Protein 4IC4 (pdb70)

Organism: Saccharomyces cerevisiae (strain ATCC 204508 / S288c) (NCBI:txid559292)

Nearest PDB structures (foldseek):
  4inq-assembly1_A  TM=9.956E-01  e=5.682E-70  Saccharomyces cerevisiae S288C
  7cyz-assembly2_B  TM=9.067E-01  e=3.059E-31  Homo sapiens
  7dej-assembly2_B  TM=9.128E-01  e=1.709E-30  Homo sapiens
  5wvr-assembly1_A  TM=8.548E-01  e=9.564E-26  Kluyveromyces lactis NRRL Y-1140
  5h2d-assembly1_A  TM=8.523E-01  e=2.902E-25  Kluyveromyces lactis NRRL Y-1140

Sequence (372 aa):
KSVTRRNDIPEAAASPPSLLSFLRKNVGKDLSSIAMPVTSNEPISILQLISETFEYAPLLTKATQRPDPITFVSAFAISFLSIYRDKTRTLRKPFNPLLAETFELIREDMGFRLISEKVSHRPPVFAFFAEHLDWECSYTVTPSQKFWGKSIELNNEGILRLKFKTTGELFEWTQPTTILKNLIAGERYMEPVNEFEVHSSKGDKSHILFDKAGMFSGRSEGFKVSIIPPPSSNRKKETLAGKWTQSLANETTHETIWEVGDLVSNPKKKYGFTKFTANLNEITEIEKGNLPPTDSRLRPDIRAYEEGNVDKAEEWKLKLEQLQRERRNKGQDVEPKYFEKVSKNEWKYITGPKSYWERRKKHDWSDISQLW

Secondary structure (DSSP, 8-state):
---------PPPSSPPPPHHHHHHHSSSS-GGGS---GGGEEEEEHHHHHHGGGTTTHHHHHHTTSS-HHHHHHHHHHHGGGGGSSGGGGG-EEEPPPTT-EEEEEEGGGTEEEEEEEEETTTTEEEEEEEESSEEEEEEEEEEEEE-SSSEEEEEESEEEEEETTT--EEEEEPPPEEEE-SSSS--EEEE-SEEEEEETTS-EEEEEEPP-SSSS-S--EEEEEEEPPTTSS---EEEEEETTTEEEETTT--EEEE--PBPSSGGGTTT-BHHHHHHT---TTTTTT--TTBGGG-HHHHHHHTT-HHHHHHHHHHHHHHHHHHHHTT-PPPPSSEEEEETTEEEEPPSTTSHHHHHHTT--TTPPP--

GO terms:
  GO:0032541 cortical endoplasmic reticulum (C, IDA)
  GO:0005737 cytoplasm (C, IDA)
  GO:0005886 plasma membrane (C, IDA)
  GO:0008289 lipid binding (F, IDA)
  GO:0015918 sterol transport (P, IDA)
  GO:0120015 sterol transfer activity (F, IDA)
  GO:0000742 karyogamy involved in conjugation with cellular fusion (P, IGI)
  GO:0001403 invasive growth in response to glucose limitation (P, IGI)
  GO:0034727 piecemeal microautophagy of the nucleus (P, IGI)
  GO:0030011 maintenance of cell polarity (P, IGI)
  GO:0061709 reticulophagy (P, IGI)
  GO:0006887 exocytosis (P, IGI)
  GO:0006897 endocytosis (P, IGI)
  GO:0035621 ER to Golgi ceramide transport (P, IMP)
  GO:0005829 cytosol (C, HDA)
  GO:0015918 sterol transport (P, IMP)
  GO:0007124 pseudohyphal growth (P, IMP)
  GO:0005737 cytoplasm (C, EXP)
  GO:0005789 endoplasmic reticulum membrane (C, EXP)
  GO:0005515 protein binding (F, IPI)

Structure (mmCIF, N/CA/C/O backbone):
data_4IC4
#
_entry.id   4IC4
#
_cell.length_a   40.866
_cell.length_b   89.200
_cell.length_c   96.102
_cell.angle_alpha   90.00
_cell.angle_beta   90.00
_cell.angle_gamma   90.00
#
_symmetry.space_group_name_H-M   'P 21 21 21'
#
loop_
_entity.id
_entity.type
_entity.pdbx_description
1 polymer 'Oxysterol-binding protein homolog 3'
2 water water
#
loop_
_atom_site.group_PDB
_atom_site.id
_atom_site.type_symbol
_atom_site.label_atom_id
_atom_site.label_alt_id
_atom_site.label_comp_id
_atom_site.label_asym_id
_atom_site.label_entity_id
_atom_site.label_seq_id
_atom_site.pdbx_PDB_ins_code
_atom_site.Cartn_x
_atom_site.Cartn_y
_atom_site.Cartn_z
_atom_site.occupancy
_atom_site.B_iso_or_equiv
_atom_site.auth_seq_id
_atom_site.auth_comp_id
_atom_site.auth_asym_id
_atom_site.auth_atom_id
_atom_site.pdbx_PDB_model_num
ATOM 1 N N . LYS A 1 26 ? -11.193 6.282 -17.429 1.00 41.97 625 LYS A N 1
ATOM 2 C CA . LYS A 1 26 ? -12.009 5.921 -16.235 1.00 41.68 625 LYS A CA 1
ATOM 3 C C . LYS A 1 26 ? -11.237 6.214 -14.955 1.00 40.57 625 LYS A C 1
ATOM 4 O O . LYS A 1 26 ? -10.203 6.883 -14.983 1.00 41.48 625 LYS A O 1
ATOM 10 N N . SER A 1 27 ? -11.740 5.707 -13.833 1.00 38.82 626 SER A N 1
ATOM 11 C CA . SER A 1 27 ? -11.095 5.924 -12.544 1.00 36.09 626 SER A CA 1
ATOM 12 C C . SER A 1 27 ? -11.684 5.017 -11.471 1.00 33.42 626 SER A C 1
ATOM 13 O O . SER A 1 27 ? -12.678 4.327 -11.702 1.00 33.01 626 SER A O 1
ATOM 16 N N . VAL A 1 28 ? -11.063 5.021 -10.295 1.00 29.45 627 VAL A N 1
ATOM 17 C CA . VAL A 1 28 ? -11.537 4.204 -9.187 1.00 25.12 627 VAL A CA 1
ATOM 18 C C . VAL A 1 28 ? -11.320 4.894 -7.847 1.00 21.99 627 VAL A C 1
ATOM 19 O O . VAL A 1 28 ? -10.356 5.638 -7.660 1.00 20.65 627 VAL A O 1
ATOM 23 N N . THR A 1 29 ? -12.234 4.641 -6.921 1.00 18.91 628 THR A N 1
ATOM 24 C CA . THR A 1 29 ? -12.153 5.205 -5.583 1.00 17.60 628 THR A CA 1
ATOM 25 C C . THR A 1 29 ? -11.197 4.324 -4.790 1.00 16.19 628 THR A C 1
ATOM 26 O O . THR A 1 29 ? -11.372 3.107 -4.740 1.00 18.19 628 THR A O 1
ATOM 30 N N . ARG A 1 30 ? -10.183 4.933 -4.185 1.00 15.60 629 ARG A N 1
ATOM 31 C CA . ARG A 1 30 ? -9.220 4.175 -3.396 1.00 12.87 629 ARG A CA 1
ATOM 32 C C . ARG A 1 30 ? -9.390 4.500 -1.915 1.00 13.60 629 ARG A C 1
ATOM 33 O O . ARG A 1 30 ? -9.880 5.577 -1.552 1.00 14.48 629 ARG A O 1
ATOM 41 N N . ARG A 1 31 ? -8.993 3.568 -1.057 1.00 11.80 630 ARG A N 1
ATOM 42 C CA . ARG A 1 31 ? -9.156 3.761 0.379 1.00 12.16 630 ARG A CA 1
ATOM 43 C C . ARG A 1 31 ? -8.331 4.896 0.974 1.00 12.69 630 ARG A C 1
ATOM 44 O O . ARG A 1 31 ? -8.790 5.569 1.895 1.00 13.22 630 ARG A O 1
ATOM 52 N N . ASN A 1 32 ? -7.128 5.114 0.449 1.00 12.25 631 ASN A N 1
ATOM 53 C CA . ASN A 1 32 ? -6.257 6.187 0.931 1.00 13.18 631 ASN A CA 1
ATOM 54 C C . ASN A 1 32 ? -6.070 6.129 2.442 1.00 13.26 631 ASN A C 1
ATOM 55 O O . ASN A 1 32 ? -5.859 7.157 3.091 1.00 14.63 631 ASN A O 1
ATOM 60 N N . ASP A 1 33 ? -6.138 4.925 2.997 1.00 12.89 632 ASP A N 1
ATOM 61 C CA . ASP A 1 33 ? -6.013 4.756 4.436 1.00 12.06 632 ASP A CA 1
ATOM 62 C C . ASP A 1 33 ? -5.909 3.272 4.759 1.00 12.00 632 ASP A C 1
ATOM 63 O O . ASP A 1 33 ? -6.223 2.418 3.921 1.00 13.31 632 ASP A O 1
ATOM 68 N N . ILE A 1 34 ? -5.447 2.971 5.968 1.00 12.09 633 ILE A N 1
ATOM 69 C CA . ILE A 1 34 ? -5.320 1.595 6.435 1.00 13.96 633 ILE A CA 1
ATOM 70 C C . ILE A 1 34 ? -5.637 1.554 7.917 1.00 13.51 633 ILE A C 1
ATOM 71 O O . ILE A 1 34 ? -5.597 2.582 8.601 1.00 12.98 633 ILE A O 1
ATOM 76 N N . PRO A 1 35 ? -5.963 0.364 8.434 1.00 14.79 634 PRO A N 1
ATOM 77 C CA . PRO A 1 35 ? -6.269 0.249 9.862 1.00 14.44 634 PRO A CA 1
ATOM 78 C C . PRO A 1 35 ? -5.005 0.560 10.659 1.00 14.49 634 PRO A C 1
ATOM 79 O O . PRO A 1 35 ? -3.891 0.359 10.174 1.00 13.79 634 PRO A O 1
ATOM 83 N N . GLU A 1 36 ? -5.165 1.057 11.880 1.00 15.31 635 GLU A N 1
ATOM 84 C CA . GLU A 1 36 ? -4.007 1.364 12.701 1.00 15.60 635 GLU A CA 1
ATOM 85 C C . GLU A 1 36 ? -3.243 0.078 12.996 1.00 14.98 635 GLU A C 1
ATOM 86 O O . GLU A 1 36 ? -3.829 -1.007 13.008 1.00 17.31 635 GLU A O 1
ATOM 92 N N . ALA A 1 37 ? -1.936 0.200 13.215 1.00 15.10 636 ALA A N 1
ATOM 93 C CA . ALA A 1 37 ? -1.105 -0.960 13.523 1.00 16.28 636 ALA A CA 1
ATOM 94 C C . ALA A 1 37 ? -1.715 -1.649 14.741 1.00 18.18 636 ALA A C 1
ATOM 95 O O . ALA A 1 37 ? -2.129 -0.984 15.686 1.00 19.58 636 ALA A O 1
ATOM 97 N N . ALA A 1 38 ? -1.772 -2.976 14.713 1.00 20.71 637 ALA A N 1
ATOM 98 C CA . ALA A 1 38 ? -2.357 -3.732 15.816 1.00 21.28 637 ALA A CA 1
ATOM 99 C C . ALA A 1 38 ? -1.352 -4.209 16.864 1.00 21.84 637 ALA A C 1
ATOM 100 O O . ALA A 1 38 ? -1.744 -4.806 17.866 1.00 24.04 637 ALA A O 1
ATOM 102 N N . ALA A 1 39 ? -0.067 -3.951 16.641 1.00 20.72 638 ALA A N 1
ATOM 103 C CA . ALA A 1 39 ? 0.958 -4.372 17.595 1.00 19.79 638 ALA A CA 1
ATOM 104 C C . ALA A 1 39 ? 2.106 -3.374 17.699 1.00 19.37 638 ALA A C 1
ATOM 105 O O . ALA A 1 39 ? 2.351 -2.594 16.779 1.00 17.98 638 ALA A O 1
ATOM 107 N N . SER A 1 40 ? 2.809 -3.397 18.829 1.00 18.76 639 SER A N 1
ATOM 108 C CA . SER A 1 40 ? 3.940 -2.499 19.036 1.00 19.44 639 SER A CA 1
ATOM 109 C C . SER A 1 40 ? 5.136 -3.034 18.250 1.00 19.40 639 SER A C 1
ATOM 110 O O . SER A 1 40 ? 5.308 -4.244 18.112 1.00 19.18 639 SER A O 1
ATOM 113 N N . PRO A 1 41 ? 5.979 -2.133 17.729 1.00 19.87 640 PRO A N 1
ATOM 114 C CA . PRO A 1 41 ? 7.168 -2.481 16.942 1.00 20.73 640 PRO A CA 1
ATOM 115 C C . PRO A 1 41 ? 8.313 -3.131 17.712 1.00 20.18 640 PRO A C 1
ATOM 116 O O . PRO A 1 41 ? 8.861 -2.538 18.639 1.00 18.87 640 PRO A O 1
ATOM 120 N N . PRO A 1 42 ? 8.695 -4.360 17.334 1.00 19.75 641 PRO A N 1
ATOM 121 C CA . PRO A 1 42 ? 9.801 -5.000 18.049 1.00 20.31 641 PRO A CA 1
ATOM 122 C C . PRO A 1 42 ? 11.112 -4.308 17.672 1.00 20.62 641 PRO A C 1
ATOM 123 O O . PRO A 1 42 ? 11.147 -3.494 16.747 1.00 20.72 641 PRO A O 1
ATOM 127 N N . SER A 1 43 ? 12.179 -4.622 18.398 1.00 21.84 642 SER A N 1
ATOM 128 C CA . SER A 1 43 ? 13.490 -4.031 18.148 1.00 22.35 642 SER A CA 1
ATOM 129 C C . SER A 1 43 ? 14.324 -4.875 17.192 1.00 23.13 642 SER A C 1
ATOM 130 O O . SER A 1 43 ? 14.560 -6.058 17.437 1.00 23.91 642 SER A O 1
ATOM 133 N N . LEU A 1 44 ? 14.781 -4.255 16.108 1.00 22.96 643 LEU A N 1
ATOM 134 C CA . LEU A 1 44 ? 15.594 -4.957 15.121 1.00 24.22 643 LEU A CA 1
ATOM 135 C C . LEU A 1 44 ? 16.902 -5.443 15.737 1.00 24.64 643 LEU A C 1
ATOM 136 O O . LEU A 1 44 ? 17.303 -6.590 15.539 1.00 25.58 643 LEU A O 1
ATOM 141 N N . LEU A 1 45 ? 17.560 -4.567 16.489 1.00 25.41 644 LEU A N 1
ATOM 142 C CA . LEU A 1 45 ? 18.827 -4.902 17.130 1.00 25.68 644 LEU A CA 1
ATOM 143 C C . LEU A 1 45 ? 18.736 -6.178 17.964 1.00 26.05 644 LEU A C 1
ATOM 144 O O . LEU A 1 45 ? 19.694 -6.947 18.047 1.00 26.13 644 LEU A O 1
ATOM 149 N N . SER A 1 46 ? 17.583 -6.398 18.587 1.00 25.66 645 SER A N 1
ATOM 150 C CA . SER A 1 46 ? 17.383 -7.585 19.410 1.00 26.20 645 SER A CA 1
ATOM 151 C C . SER A 1 46 ? 17.622 -8.850 18.592 1.00 27.71 645 SER A C 1
ATOM 152 O O . SER A 1 46 ? 18.193 -9.824 19.085 1.00 26.71 645 SER A O 1
ATOM 155 N N . PHE A 1 47 ? 17.188 -8.826 17.336 1.00 29.09 646 PHE A N 1
ATOM 156 C CA . PHE A 1 47 ? 17.349 -9.974 16.453 1.00 32.30 646 PHE A CA 1
ATOM 157 C C . PHE A 1 47 ? 18.728 -10.048 15.815 1.00 34.25 646 PHE A C 1
ATOM 158 O O . PHE A 1 47 ? 19.187 -11.128 15.444 1.00 33.94 646 PHE A O 1
ATOM 166 N N . LEU A 1 48 ? 19.389 -8.902 15.692 1.00 36.51 647 LEU A N 1
ATOM 167 C CA . LEU A 1 48 ? 20.721 -8.858 15.105 1.00 39.98 647 LEU A CA 1
ATOM 168 C C . LEU A 1 48 ? 21.726 -9.503 16.054 1.00 41.94 647 LEU A C 1
ATOM 169 O O . LEU A 1 48 ? 22.639 -10.209 15.623 1.00 42.64 647 LEU A O 1
ATOM 174 N N . ARG A 1 49 ? 21.546 -9.259 17.348 1.00 44.02 648 ARG A N 1
ATOM 175 C CA . ARG A 1 49 ? 22.429 -9.803 18.373 1.00 46.23 648 ARG A CA 1
ATOM 176 C C . ARG A 1 49 ? 22.328 -11.321 18.483 1.00 47.40 648 ARG A C 1
ATOM 177 O O . ARG A 1 49 ? 23.270 -11.983 18.918 1.00 47.78 648 ARG A O 1
ATOM 185 N N . LYS A 1 50 ? 21.183 -11.869 18.089 1.00 48.74 649 LYS A N 1
ATOM 186 C CA . LYS A 1 50 ? 20.960 -13.308 18.165 1.00 50.05 649 LYS A CA 1
ATOM 187 C C . LYS A 1 50 ? 21.256 -14.030 16.856 1.00 51.17 649 LYS A C 1
ATOM 188 O O . LYS A 1 50 ? 21.328 -15.258 16.819 1.00 51.27 649 LYS A O 1
ATOM 194 N N . ASN A 1 51 ? 21.426 -13.264 15.785 1.00 52.37 650 ASN A N 1
ATOM 195 C CA . ASN A 1 51 ? 21.723 -13.837 14.481 1.00 53.71 650 ASN A CA 1
ATOM 196 C C . ASN A 1 51 ? 22.968 -13.173 13.909 1.00 54.45 650 ASN A C 1
ATOM 197 O O . ASN A 1 51 ? 22.989 -12.751 12.751 1.00 54.36 650 ASN A O 1
ATOM 202 N N . VAL A 1 52 ? 24.004 -13.081 14.737 1.00 55.32 651 VAL A N 1
ATOM 203 C CA . VAL A 1 52 ? 25.264 -12.468 14.336 1.00 56.34 651 VAL A CA 1
ATOM 204 C C . VAL A 1 52 ? 25.808 -13.171 13.095 1.00 56.78 651 VAL A C 1
ATOM 205 O O . VAL A 1 52 ? 26.476 -14.199 13.196 1.00 56.97 651 VAL A O 1
ATOM 209 N N . GLY A 1 53 ? 25.513 -12.611 11.926 1.00 57.26 652 GLY A N 1
ATOM 210 C CA . GLY A 1 53 ? 25.969 -13.198 10.679 1.00 57.65 652 GLY A CA 1
ATOM 211 C C . GLY A 1 53 ? 24.956 -12.988 9.570 1.00 58.19 652 GLY A C 1
ATOM 212 O O . GLY A 1 53 ? 24.996 -11.975 8.872 1.00 58.25 652 GLY A O 1
ATOM 213 N N . LYS A 1 54 ? 24.047 -13.945 9.403 1.00 58.62 653 LYS A N 1
ATOM 214 C CA . LYS A 1 54 ? 23.014 -13.838 8.377 1.00 59.03 653 LYS A CA 1
ATOM 215 C C . LYS A 1 54 ? 22.119 -12.660 8.734 1.00 59.12 653 LYS A C 1
ATOM 216 O O . LYS A 1 54 ? 21.635 -12.562 9.864 1.00 59.39 653 LYS A O 1
ATOM 222 N N . ASP A 1 55 ? 21.895 -11.771 7.771 1.00 59.21 654 ASP A N 1
ATOM 223 C CA . ASP A 1 55 ? 21.083 -10.585 8.014 1.00 59.00 654 ASP A CA 1
ATOM 224 C C . ASP A 1 55 ? 19.638 -10.573 7.529 1.00 58.46 654 ASP A C 1
ATOM 225 O O . ASP A 1 55 ? 19.302 -11.077 6.456 1.00 58.28 654 ASP A O 1
ATOM 230 N N . LEU A 1 56 ? 18.806 -9.969 8.371 1.00 57.66 655 LEU A N 1
ATOM 231 C CA . LEU A 1 56 ? 17.376 -9.782 8.171 1.00 56.55 655 LEU A CA 1
ATOM 232 C C . LEU A 1 56 ? 16.662 -10.667 7.152 1.00 55.50 655 LEU A C 1
ATOM 233 O O . LEU A 1 56 ? 15.903 -11.560 7.529 1.00 55.79 655 LEU A O 1
ATOM 238 N N . SER A 1 57 ? 16.897 -10.418 5.867 1.00 53.90 656 SER A N 1
ATOM 239 C CA . SER A 1 57 ? 16.236 -11.179 4.806 1.00 52.36 656 SER A CA 1
ATOM 240 C C . SER A 1 57 ? 16.139 -12.692 5.017 1.00 51.09 656 SER A C 1
ATOM 241 O O . SER A 1 57 ? 15.210 -13.326 4.515 1.00 50.59 656 SER A O 1
ATOM 244 N N . SER A 1 58 ? 17.081 -13.273 5.752 1.00 49.06 657 SER A N 1
ATOM 245 C CA . SER A 1 58 ? 17.048 -14.711 5.993 1.00 47.61 657 SER A CA 1
ATOM 246 C C . SER A 1 58 ? 16.708 -15.069 7.437 1.00 46.57 657 SER A C 1
ATOM 247 O O . SER A 1 58 ? 16.558 -16.244 7.774 1.00 46.76 657 SER A O 1
ATOM 250 N N . ILE A 1 59 ? 16.571 -14.053 8.283 1.00 44.69 658 ILE A N 1
ATOM 251 C CA . ILE A 1 59 ? 16.258 -14.270 9.690 1.00 43.10 658 ILE A CA 1
ATOM 252 C C . ILE A 1 59 ? 14.762 -14.434 9.955 1.00 41.39 658 ILE A C 1
ATOM 253 O O . ILE A 1 59 ? 13.942 -13.667 9.448 1.00 41.15 658 ILE A O 1
ATOM 258 N N . ALA A 1 60 ? 14.416 -15.438 10.756 1.00 38.91 659 ALA A N 1
ATOM 259 C CA . ALA A 1 60 ? 13.023 -15.692 11.103 1.00 37.01 659 ALA A CA 1
ATOM 260 C C . ALA A 1 60 ? 12.559 -14.563 12.014 1.00 34.72 659 ALA A C 1
ATOM 261 O O . ALA A 1 60 ? 12.924 -14.507 13.188 1.00 35.53 659 ALA A O 1
ATOM 263 N N . MET A 1 61 ? 11.758 -13.660 11.461 1.00 31.62 660 MET A N 1
ATOM 264 C CA . MET A 1 61 ? 11.258 -12.521 12.215 1.00 28.41 660 MET A CA 1
ATOM 265 C C . MET A 1 61 ? 9.774 -12.662 12.509 1.00 25.13 660 MET A C 1
ATOM 266 O O . MET A 1 61 ? 9.018 -13.196 11.700 1.00 22.71 660 MET A O 1
ATOM 271 N N . PRO A 1 62 ? 9.334 -12.184 13.681 1.00 22.04 661 PRO A N 1
ATOM 272 C CA . PRO A 1 62 ? 7.912 -12.287 14.006 1.00 20.85 661 PRO A CA 1
ATOM 273 C C . PRO A 1 62 ? 7.164 -11.369 13.048 1.00 19.23 661 PRO A C 1
ATOM 274 O O . PRO A 1 62 ? 7.729 -10.390 12.553 1.00 19.15 661 PRO A O 1
ATOM 278 N N . VAL A 1 63 ? 5.903 -11.680 12.781 1.00 18.47 662 VAL A N 1
ATOM 279 C CA . VAL A 1 63 ? 5.112 -10.870 11.863 1.00 17.70 662 VAL A CA 1
ATOM 280 C C . VAL A 1 63 ? 4.970 -9.425 12.353 1.00 17.68 662 VAL A C 1
ATOM 281 O O . VAL A 1 63 ? 4.697 -8.517 11.569 1.00 16.92 662 VAL A O 1
ATOM 285 N N . THR A 1 64 ? 5.173 -9.210 13.650 1.00 14.78 663 THR A N 1
ATOM 286 C CA . THR A 1 64 ? 5.061 -7.872 14.219 1.00 15.91 663 THR A CA 1
ATOM 287 C C . THR A 1 64 ? 6.209 -6.958 13.791 1.00 14.63 663 THR A C 1
ATOM 288 O O . THR A 1 64 ? 6.144 -5.740 13.979 1.00 15.73 663 THR A O 1
ATOM 292 N N . SER A 1 65 ? 7.257 -7.546 13.217 1.00 14.23 664 SER A N 1
ATOM 293 C CA . SER A 1 65 ? 8.403 -6.777 12.737 1.00 13.81 664 SER A CA 1
ATOM 294 C C . SER A 1 65 ? 8.118 -6.246 11.335 1.00 13.41 664 SER A C 1
ATOM 295 O O . SER A 1 65 ? 8.913 -5.493 10.775 1.00 12.51 664 SER A O 1
ATOM 298 N N . ASN A 1 66 ? 6.983 -6.647 10.773 1.00 12.92 665 ASN A N 1
ATOM 299 C CA . ASN A 1 66 ? 6.609 -6.232 9.424 1.00 12.14 665 ASN A CA 1
ATOM 300 C C . ASN A 1 66 ? 5.574 -5.115 9.365 1.00 12.31 665 ASN A C 1
ATOM 301 O O . ASN A 1 66 ? 4.932 -4.774 10.363 1.00 11.58 665 ASN A O 1
ATOM 306 N N . GLU A 1 67 ? 5.445 -4.544 8.169 1.00 9.79 666 GLU A N 1
ATOM 307 C CA . GLU A 1 67 ? 4.426 -3.551 7.860 1.00 10.46 666 GLU A CA 1
ATOM 308 C C . GLU A 1 67 ? 3.574 -4.364 6.875 1.00 9.68 666 GLU A C 1
ATOM 309 O O . GLU A 1 67 ? 4.079 -5.305 6.253 1.00 9.94 666 GLU A O 1
ATOM 315 N N . PRO A 1 68 ? 2.287 -4.024 6.721 1.00 9.88 667 PRO A N 1
ATOM 316 C CA . PRO A 1 68 ? 1.402 -4.770 5.820 1.00 8.98 667 PRO A CA 1
ATOM 317 C C . PRO A 1 68 ? 1.524 -4.683 4.300 1.00 7.97 667 PRO A C 1
ATOM 318 O O . PRO A 1 68 ? 0.530 -4.472 3.610 1.00 8.68 667 PRO A O 1
ATOM 322 N N . ILE A 1 69 ? 2.737 -4.852 3.786 1.00 8.81 668 ILE A N 1
ATOM 323 C CA . ILE A 1 69 ? 2.970 -4.882 2.337 1.00 7.62 668 ILE A CA 1
ATOM 324 C C . ILE A 1 69 ? 4.173 -5.785 2.081 1.00 7.47 668 ILE A C 1
ATOM 325 O O . ILE A 1 69 ? 4.946 -6.074 2.999 1.00 9.74 668 ILE A O 1
ATOM 330 N N . SER A 1 70 ? 4.318 -6.255 0.844 1.00 7.16 669 SER A N 1
ATOM 331 C CA . SER A 1 70 ? 5.449 -7.110 0.484 1.00 7.41 669 SER A CA 1
ATOM 332 C C . SER A 1 70 ? 6.559 -6.242 -0.100 1.00 6.60 669 SER A C 1
ATOM 333 O O . SER A 1 70 ? 6.342 -5.066 -0.399 1.00 7.93 669 SER A O 1
ATOM 336 N N . ILE A 1 71 ? 7.746 -6.815 -0.276 1.00 7.23 670 ILE A N 1
ATOM 337 C CA . ILE A 1 71 ? 8.847 -6.034 -0.836 1.00 7.40 670 ILE A CA 1
ATOM 338 C C . ILE A 1 71 ? 8.519 -5.590 -2.262 1.00 7.54 670 ILE A C 1
ATOM 339 O O . ILE A 1 71 ? 8.946 -4.522 -2.697 1.00 7.07 670 ILE A O 1
ATOM 344 N N . LEU A 1 72 ? 7.760 -6.402 -2.994 1.00 5.66 671 LEU A N 1
ATOM 345 C CA . LEU A 1 72 ? 7.385 -6.021 -4.353 1.00 6.10 671 LEU A CA 1
ATOM 346 C C . LEU A 1 72 ? 6.563 -4.737 -4.295 1.00 6.88 671 LEU A C 1
ATOM 347 O O . LEU A 1 72 ? 6.721 -3.847 -5.133 1.00 7.67 671 LEU A O 1
ATOM 352 N N . GLN A 1 73 ? 5.684 -4.643 -3.301 1.00 6.86 672 GLN A N 1
ATOM 353 C CA . GLN A 1 73 ? 4.860 -3.454 -3.139 1.00 6.42 672 GLN A CA 1
ATOM 354 C C . GLN A 1 73 ? 5.721 -2.258 -2.706 1.00 6.88 672 GLN A C 1
ATOM 355 O O . GLN A 1 73 ? 5.534 -1.141 -3.194 1.00 7.53 672 GLN A O 1
ATOM 361 N N . LEU A 1 74 ? 6.679 -2.493 -1.811 1.00 6.84 673 LEU A N 1
ATOM 362 C CA . LEU A 1 74 ? 7.566 -1.423 -1.359 1.00 7.26 673 LEU A CA 1
ATOM 363 C C . LEU A 1 74 ? 8.332 -0.812 -2.530 1.00 7.34 673 LEU A C 1
ATOM 364 O O . LEU A 1 74 ? 8.366 0.407 -2.696 1.00 8.74 673 LEU A O 1
ATOM 369 N N . ILE A 1 75 ? 8.953 -1.657 -3.343 1.00 6.81 674 ILE A N 1
ATOM 370 C CA . ILE A 1 75 ? 9.719 -1.142 -4.468 1.00 8.19 674 ILE A CA 1
ATOM 371 C C . ILE A 1 75 ? 8.822 -0.441 -5.495 1.00 7.43 674 ILE A C 1
ATOM 372 O O . ILE A 1 75 ? 9.271 0.463 -6.204 1.00 9.04 674 ILE A O 1
ATOM 377 N N . SER A 1 76 ? 7.552 -0.832 -5.559 1.00 7.53 675 SER A N 1
ATOM 378 C CA . SER A 1 76 ? 6.617 -0.185 -6.478 1.00 7.85 675 SER A CA 1
ATOM 379 C C . SER A 1 76 ? 6.395 1.274 -6.095 1.00 7.95 675 SER A C 1
ATOM 380 O O . SER A 1 76 ? 5.925 2.067 -6.910 1.00 8.99 675 SER A O 1
ATOM 383 N N . GLU A 1 77 ? 6.722 1.628 -4.852 1.00 8.06 676 GLU A N 1
ATOM 384 C CA . GLU A 1 77 ? 6.564 3.008 -4.404 1.00 8.45 676 GLU A CA 1
ATOM 385 C C . GLU A 1 77 ? 7.569 3.902 -5.119 1.00 8.74 676 GLU A C 1
ATOM 386 O O . GLU A 1 77 ? 7.481 5.132 -5.057 1.00 9.73 676 GLU A O 1
ATOM 392 N N . THR A 1 78 ? 8.523 3.275 -5.800 1.00 8.22 677 THR A N 1
ATOM 393 C CA . THR A 1 78 ? 9.507 4.008 -6.585 1.00 9.60 677 THR A CA 1
ATOM 394 C C . THR A 1 78 ? 8.739 4.826 -7.629 1.00 10.33 677 THR A C 1
ATOM 395 O O . THR A 1 78 ? 9.228 5.846 -8.117 1.00 9.64 677 THR A O 1
ATOM 399 N N . PHE A 1 79 ? 7.525 4.382 -7.947 1.00 9.74 678 PHE A N 1
ATOM 400 C CA . PHE A 1 79 ? 6.695 5.041 -8.953 1.00 9.66 678 PHE A CA 1
ATOM 401 C C . PHE A 1 79 ? 5.575 5.944 -8.433 1.00 10.33 678 PHE A C 1
ATOM 402 O O . PHE A 1 79 ? 4.702 6.360 -9.194 1.00 10.13 678 PHE A O 1
ATOM 410 N N . GLU A 1 80 ? 5.611 6.265 -7.143 1.00 8.82 679 GLU A N 1
ATOM 411 C CA . GLU A 1 80 ? 4.597 7.139 -6.563 1.00 9.56 679 GLU A CA 1
ATOM 412 C C . GLU A 1 80 ? 4.500 8.458 -7.332 1.00 9.42 679 GLU A C 1
ATOM 413 O O . GLU A 1 80 ? 3.408 8.993 -7.517 1.00 11.51 679 GLU A O 1
ATOM 419 N N . TYR A 1 81 ? 5.646 8.977 -7.772 1.00 9.09 680 TYR A N 1
ATOM 420 C CA . TYR A 1 81 ? 5.676 10.248 -8.493 1.00 8.12 680 TYR A CA 1
ATOM 421 C C . TYR A 1 81 ? 6.003 10.072 -9.974 1.00 9.44 680 TYR A C 1
ATOM 422 O O . TYR A 1 81 ? 6.748 10.861 -10.573 1.00 9.47 680 TYR A O 1
ATOM 431 N N . ALA A 1 82 ? 5.422 9.029 -10.556 1.00 9.69 681 ALA A N 1
ATOM 432 C CA . ALA A 1 82 ? 5.595 8.714 -11.967 1.00 9.45 681 ALA A CA 1
ATOM 433 C C . ALA A 1 82 ? 5.295 9.893 -12.900 1.00 9.89 681 ALA A C 1
ATOM 434 O O . ALA A 1 82 ? 5.879 9.984 -13.982 1.00 9.47 681 ALA A O 1
ATOM 436 N N . PRO A 1 83 ? 4.365 10.794 -12.516 1.00 9.69 682 PRO A N 1
ATOM 437 C CA . PRO A 1 83 ? 4.086 11.925 -13.411 1.00 10.46 682 PRO A CA 1
ATOM 438 C C . PRO A 1 83 ? 5.333 12.752 -13.736 1.00 11.29 682 PRO A C 1
ATOM 439 O O . PRO A 1 83 ? 5.360 13.481 -14.727 1.00 11.22 682 PRO A O 1
ATOM 443 N N . LEU A 1 84 ? 6.362 12.647 -12.899 1.00 9.84 683 LEU A N 1
ATOM 444 C CA . LEU A 1 84 ? 7.608 13.368 -13.154 1.00 9.95 683 LEU A CA 1
ATOM 445 C C . LEU A 1 84 ? 8.242 12.847 -14.441 1.00 11.10 683 LEU A C 1
ATOM 446 O O . LEU A 1 84 ? 8.858 13.604 -15.196 1.00 10.81 683 LEU A O 1
ATOM 451 N N . LEU A 1 85 ? 8.102 11.548 -14.683 1.00 10.00 684 LEU A N 1
ATOM 452 C CA . LEU A 1 85 ? 8.657 10.949 -15.892 1.00 10.06 684 LEU A CA 1
ATOM 453 C C . LEU A 1 85 ? 7.883 11.438 -17.106 1.00 11.63 684 LEU A C 1
ATOM 454 O O . LEU A 1 85 ? 8.466 11.752 -18.148 1.00 11.62 684 LEU A O 1
ATOM 459 N N . THR A 1 86 ? 6.564 11.508 -16.966 1.00 11.14 685 THR A N 1
ATOM 460 C CA . THR A 1 86 ? 5.721 11.976 -18.052 1.00 11.79 685 THR A CA 1
ATOM 461 C C . THR A 1 86 ? 6.081 13.429 -18.366 1.00 12.32 685 THR A C 1
ATOM 462 O O . THR A 1 86 ? 6.214 13.803 -19.531 1.00 12.80 685 THR A O 1
ATOM 466 N N . LYS A 1 87 ? 6.266 14.238 -17.326 1.00 12.53 686 LYS A N 1
ATOM 467 C CA . LYS A 1 87 ? 6.624 15.641 -17.525 1.00 13.43 686 LYS A CA 1
ATOM 468 C C . LYS A 1 87 ? 7.997 15.741 -18.181 1.00 14.36 686 LYS A C 1
ATOM 469 O O . LYS A 1 87 ? 8.244 16.630 -19.001 1.00 15.55 686 LYS A O 1
ATOM 475 N N . ALA A 1 88 ? 8.886 14.821 -17.822 1.00 13.44 687 ALA A N 1
ATOM 476 C CA . ALA A 1 88 ? 10.231 14.810 -18.379 1.00 13.25 687 ALA A CA 1
ATOM 477 C C . ALA A 1 88 ? 10.202 14.672 -19.899 1.00 13.92 687 ALA A C 1
ATOM 478 O O . ALA A 1 88 ? 10.970 15.335 -20.597 1.00 15.72 687 ALA A O 1
ATOM 480 N N . THR A 1 89 ? 9.315 13.823 -20.412 1.00 14.17 688 THR A N 1
ATOM 481 C CA . THR A 1 89 ? 9.212 13.611 -21.856 1.00 15.08 688 THR A CA 1
ATOM 482 C C . THR A 1 89 ? 8.641 14.824 -22.580 1.00 16.19 688 THR A C 1
ATOM 483 O O . THR A 1 89 ? 8.602 14.850 -23.810 1.00 17.19 688 THR A O 1
ATOM 487 N N . GLN A 1 90 ? 8.208 15.827 -21.824 1.00 17.25 689 GLN A N 1
ATOM 488 C CA . GLN A 1 90 ? 7.617 17.021 -22.420 1.00 20.12 689 GLN A CA 1
ATOM 489 C C . GLN A 1 90 ? 8.450 18.281 -22.189 1.00 21.24 689 GLN A C 1
ATOM 490 O O . GLN A 1 90 ? 8.058 19.374 -22.600 1.00 23.79 689 GLN A O 1
ATOM 496 N N . ARG A 1 91 ? 9.603 18.126 -21.546 1.00 21.35 690 ARG A N 1
ATOM 497 C CA . ARG A 1 91 ? 10.479 19.258 -21.253 1.00 22.80 690 ARG A CA 1
ATOM 498 C C . ARG A 1 91 ? 11.794 19.192 -22.026 1.00 22.60 690 ARG A C 1
ATOM 499 O O . ARG A 1 91 ? 12.238 18.116 -22.421 1.00 21.76 690 ARG A O 1
ATOM 507 N N . PRO A 1 92 ? 12.436 20.351 -22.250 1.00 23.69 691 PRO A N 1
ATOM 508 C CA . PRO A 1 92 ? 13.706 20.404 -22.981 1.00 24.08 691 PRO A CA 1
ATOM 509 C C . PRO A 1 92 ? 14.903 19.913 -22.164 1.00 24.34 691 PRO A C 1
ATOM 510 O O . PRO A 1 92 ? 15.934 19.540 -22.723 1.00 25.46 691 PRO A O 1
ATOM 514 N N . ASP A 1 93 ? 14.753 19.917 -20.841 1.00 24.01 692 ASP A N 1
ATOM 515 C CA . ASP A 1 93 ? 15.806 19.477 -19.927 1.00 22.61 692 ASP A CA 1
ATOM 516 C C . ASP A 1 93 ? 15.274 18.294 -19.117 1.00 20.48 692 ASP A C 1
ATOM 517 O O . ASP A 1 93 ? 15.129 18.374 -17.898 1.00 20.06 692 ASP A O 1
ATOM 522 N N . PRO A 1 94 ? 15.001 17.167 -19.791 1.00 18.34 693 PRO A N 1
ATOM 523 C CA . PRO A 1 94 ? 14.472 15.966 -19.138 1.00 16.99 693 PRO A CA 1
ATOM 524 C C . PRO A 1 94 ? 15.214 15.399 -17.933 1.00 15.91 693 PRO A C 1
ATOM 525 O O . PRO A 1 94 ? 14.581 14.936 -16.985 1.00 13.64 693 PRO A O 1
ATOM 529 N N . ILE A 1 95 ? 16.541 15.427 -17.947 1.00 16.14 694 ILE A N 1
ATOM 530 C CA . ILE A 1 95 ? 17.273 14.860 -16.822 1.00 15.33 694 ILE A CA 1
ATOM 531 C C . ILE A 1 95 ? 16.976 15.567 -15.503 1.00 14.89 694 ILE A C 1
ATOM 532 O O . ILE A 1 95 ? 17.179 14.994 -14.435 1.00 13.59 694 ILE A O 1
ATOM 537 N N . THR A 1 96 ? 16.485 16.802 -15.563 1.00 14.08 695 THR A N 1
ATOM 538 C CA . THR A 1 96 ? 16.161 17.517 -14.334 1.00 14.88 695 THR A CA 1
ATOM 539 C C . THR A 1 96 ? 14.999 16.803 -13.648 1.00 13.42 695 THR A C 1
ATOM 540 O O . THR A 1 96 ? 15.010 16.597 -12.436 1.00 13.62 695 THR A O 1
ATOM 544 N N . PHE A 1 97 ? 14.002 16.413 -14.436 1.00 13.32 696 PHE A N 1
ATOM 545 C CA . PHE A 1 97 ? 12.836 15.738 -13.886 1.00 12.43 696 PHE A CA 1
ATOM 546 C C . PHE A 1 97 ? 13.108 14.267 -13.596 1.00 11.26 696 PHE A C 1
ATOM 547 O O . PHE A 1 97 ? 12.541 13.695 -12.660 1.00 10.82 696 PHE A O 1
ATOM 555 N N . VAL A 1 98 ? 13.976 13.650 -14.391 1.00 11.83 697 VAL A N 1
ATOM 556 C CA . VAL A 1 98 ? 14.322 12.255 -14.143 1.00 11.35 697 VAL A CA 1
ATOM 557 C C . VAL A 1 98 ? 15.080 12.213 -12.815 1.00 12.91 697 VAL A C 1
ATOM 558 O O . VAL A 1 98 ? 14.908 11.291 -12.019 1.00 11.71 697 VAL A O 1
ATOM 562 N N . SER A 1 99 ? 15.906 13.226 -12.566 1.00 12.34 698 SER A N 1
ATOM 563 C 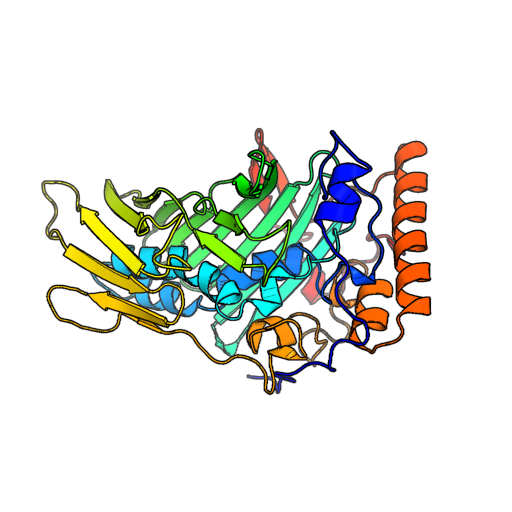CA . SER A 1 99 ? 16.658 13.289 -11.318 1.00 12.60 698 SER A CA 1
ATOM 564 C C . SER A 1 99 ? 15.695 13.432 -10.139 1.00 11.13 698 SER A C 1
ATOM 565 O O . SER A 1 99 ? 15.861 12.785 -9.105 1.00 11.80 698 SER A O 1
ATOM 568 N N . ALA A 1 100 ? 14.688 14.285 -10.295 1.00 10.94 699 ALA A N 1
ATOM 569 C CA . ALA A 1 100 ? 13.699 14.480 -9.239 1.00 10.11 699 ALA A CA 1
ATOM 570 C C . ALA A 1 100 ? 13.015 13.142 -8.970 1.00 9.52 699 ALA A C 1
ATOM 571 O O . ALA A 1 100 ? 12.797 12.757 -7.818 1.00 9.99 699 ALA A O 1
ATOM 573 N N . PHE A 1 101 ? 12.673 12.436 -10.041 1.00 9.72 700 PHE A N 1
ATOM 574 C CA . PHE A 1 101 ? 12.023 11.138 -9.906 1.00 9.73 700 PHE A CA 1
ATOM 575 C C . PHE A 1 101 ? 12.920 10.159 -9.155 1.00 8.88 700 PHE A C 1
ATOM 576 O O . PHE A 1 101 ? 12.466 9.458 -8.255 1.00 10.42 700 PHE A O 1
ATOM 584 N N . ALA A 1 102 ? 14.199 10.126 -9.521 1.00 9.90 701 ALA A N 1
ATOM 585 C CA . ALA A 1 102 ? 15.156 9.218 -8.897 1.00 9.17 701 ALA A CA 1
ATOM 586 C C . ALA A 1 102 ? 15.303 9.412 -7.392 1.00 9.47 701 ALA A C 1
ATOM 587 O O . ALA A 1 102 ? 15.516 8.452 -6.652 1.00 9.88 701 ALA A O 1
ATOM 589 N N . ILE A 1 103 ? 15.192 10.657 -6.944 1.00 9.97 702 ILE A N 1
ATOM 590 C CA . ILE A 1 103 ? 15.321 10.9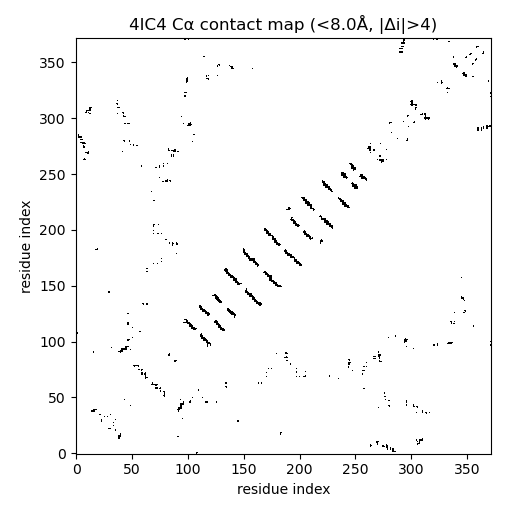83 -5.530 1.00 11.03 702 ILE A CA 1
ATOM 591 C C . ILE A 1 103 ? 14.002 10.861 -4.764 1.00 9.85 702 ILE A C 1
ATOM 592 O O . ILE A 1 103 ? 13.995 10.548 -3.571 1.00 11.25 702 ILE A O 1
ATOM 597 N N . SER A 1 104 ? 12.890 11.087 -5.458 1.00 10.80 703 SER A N 1
ATOM 598 C CA . SER A 1 104 ? 11.576 11.086 -4.823 1.00 10.50 703 SER A CA 1
ATOM 599 C C . SER A 1 104 ? 11.195 9.905 -3.947 1.00 9.62 703 SER A C 1
ATOM 600 O O . SER A 1 104 ? 10.513 10.091 -2.938 1.00 10.55 703 SER A O 1
ATOM 603 N N . PHE A 1 105 ? 11.625 8.702 -4.306 1.00 10.51 704 PHE A N 1
ATOM 604 C CA . PHE A 1 105 ? 11.251 7.534 -3.520 1.00 10.33 704 PHE A CA 1
ATOM 605 C C . PHE A 1 105 ? 11.698 7.624 -2.060 1.00 10.25 704 PHE A C 1
ATOM 606 O O . PHE A 1 105 ? 11.080 7.018 -1.183 1.00 10.08 704 PHE A O 1
ATOM 614 N N . LEU A 1 106 ? 12.766 8.372 -1.796 1.00 9.59 705 LEU A N 1
ATOM 615 C CA . LEU A 1 106 ? 13.268 8.508 -0.430 1.00 9.75 705 LEU A CA 1
ATOM 616 C C . LEU A 1 106 ? 12.237 9.119 0.510 1.00 10.28 705 LEU A C 1
ATOM 617 O O . LEU A 1 106 ? 12.244 8.847 1.710 1.00 9.63 705 LEU A O 1
ATOM 622 N N . SER A 1 107 ? 11.345 9.932 -0.046 1.00 8.24 706 SER A N 1
ATOM 623 C CA . SER A 1 107 ? 10.327 10.621 0.738 1.00 8.29 706 SER A CA 1
ATOM 624 C C . SER A 1 107 ? 9.389 9.739 1.555 1.00 8.13 706 SER A C 1
ATOM 625 O O . SER A 1 107 ? 8.736 10.229 2.477 1.00 9.63 706 SER A O 1
ATOM 628 N N . ILE A 1 108 ? 9.300 8.452 1.230 1.00 8.52 707 ILE A N 1
ATOM 629 C CA . ILE A 1 108 ? 8.402 7.591 1.998 1.00 8.60 707 ILE A CA 1
ATOM 630 C C . ILE A 1 108 ? 8.904 7.396 3.425 1.00 9.83 707 ILE A C 1
ATOM 631 O O . ILE A 1 108 ? 8.171 6.913 4.284 1.00 11.14 707 ILE A O 1
ATOM 636 N N . TYR A 1 109 ? 10.148 7.791 3.676 1.00 9.02 708 TYR A N 1
ATOM 637 C CA . TYR A 1 109 ? 10.731 7.649 5.003 1.00 10.53 708 TYR A CA 1
ATOM 638 C C . TYR A 1 109 ? 10.743 8.965 5.772 1.00 10.63 708 TYR A C 1
ATOM 639 O O . TYR A 1 109 ? 11.400 9.069 6.808 1.00 11.98 708 TYR A O 1
ATOM 648 N N . ARG A 1 110 ? 10.013 9.964 5.283 1.00 10.54 709 ARG A N 1
ATOM 649 C CA . ARG A 1 110 ? 9.995 11.250 5.972 1.00 10.84 709 ARG A CA 1
ATOM 650 C C . ARG A 1 110 ? 9.421 11.124 7.376 1.00 11.77 709 ARG A C 1
ATOM 651 O O . ARG A 1 110 ? 9.904 11.778 8.304 1.00 12.44 709 ARG A O 1
ATOM 659 N N . ASP A 1 111 ? 8.390 10.300 7.539 1.00 11.84 710 ASP A N 1
ATOM 660 C CA . ASP A 1 111 ? 7.839 10.073 8.869 1.00 12.31 710 ASP A CA 1
ATOM 661 C C . ASP A 1 111 ? 8.659 8.898 9.388 1.00 13.27 710 ASP A C 1
ATOM 662 O O . ASP A 1 111 ? 8.555 7.778 8.876 1.00 12.37 710 ASP A O 1
ATOM 667 N N . LYS A 1 112 ? 9.487 9.162 10.392 1.00 15.00 711 LYS A N 1
ATOM 668 C CA . LYS A 1 112 ? 10.355 8.146 10.972 1.00 15.06 711 LYS A CA 1
ATOM 669 C C . LYS A 1 112 ? 9.653 6.849 11.355 1.00 14.12 711 LYS A C 1
ATOM 670 O O . LYS A 1 112 ? 10.296 5.805 11.471 1.00 15.34 711 LYS A O 1
ATOM 676 N N . THR A 1 113 ? 8.342 6.907 11.549 1.00 13.20 712 THR A N 1
ATOM 677 C CA . THR A 1 113 ? 7.591 5.713 11.917 1.00 12.72 712 THR A CA 1
ATOM 678 C C . THR A 1 113 ? 7.789 4.609 10.872 1.00 12.72 712 THR A C 1
ATOM 679 O O . THR A 1 113 ? 7.850 3.426 11.209 1.00 12.35 712 THR A O 1
ATOM 683 N N . ARG A 1 114 ? 7.909 5.004 9.607 1.00 13.10 713 ARG A N 1
ATOM 684 C CA . ARG A 1 114 ? 8.079 4.046 8.515 1.00 11.61 713 ARG A CA 1
ATOM 685 C C . ARG A 1 114 ? 9.344 3.198 8.647 1.00 12.71 713 ARG A C 1
ATOM 686 O O . ARG A 1 114 ? 9.408 2.083 8.125 1.00 13.46 713 ARG A O 1
ATOM 694 N N . THR A 1 115 ? 10.349 3.708 9.353 1.00 13.16 714 THR A N 1
ATOM 695 C CA . THR A 1 115 ? 11.598 2.968 9.508 1.00 14.18 714 THR A CA 1
ATOM 696 C C . THR A 1 115 ? 11.583 1.913 10.621 1.00 14.69 714 THR A C 1
ATOM 697 O O . THR A 1 115 ? 12.559 1.183 10.791 1.00 18.23 714 THR A O 1
ATOM 701 N N . LEU A 1 116 ? 10.477 1.822 11.355 1.00 14.26 715 LEU A N 1
ATOM 702 C CA . LEU A 1 116 ? 10.355 0.872 12.464 1.00 14.95 715 LEU A CA 1
ATOM 703 C C . LEU A 1 116 ? 10.125 -0.581 12.045 1.00 15.81 715 LEU A C 1
ATOM 704 O O . LEU A 1 116 ? 10.566 -1.502 12.736 1.00 18.65 715 LEU A O 1
ATOM 709 N N . ARG A 1 117 ? 9.433 -0.788 10.928 1.00 15.04 716 ARG A N 1
ATOM 710 C CA . ARG A 1 117 ? 9.150 -2.139 10.439 1.00 15.00 716 ARG A CA 1
ATOM 711 C C . ARG A 1 117 ? 9.615 -2.331 8.998 1.00 14.40 716 ARG A C 1
ATOM 712 O O . ARG A 1 117 ? 9.985 -1.370 8.323 1.00 14.35 716 ARG A O 1
ATOM 720 N N . LYS A 1 118 ? 9.587 -3.579 8.531 1.00 13.15 717 LYS A N 1
ATOM 721 C CA . LYS A 1 118 ? 10.007 -3.916 7.172 1.00 13.55 717 LYS A CA 1
ATOM 722 C C . LYS A 1 118 ? 8.900 -4.674 6.438 1.00 11.91 717 LYS A C 1
ATOM 723 O O . LYS A 1 118 ? 8.033 -5.278 7.061 1.00 10.88 717 LYS A O 1
ATOM 729 N N . PRO A 1 119 ? 8.911 -4.640 5.098 1.00 10.97 718 PRO A N 1
ATOM 730 C CA . PRO A 1 119 ? 7.875 -5.356 4.347 1.00 10.24 718 PRO A CA 1
ATOM 731 C C . PRO A 1 119 ? 8.053 -6.867 4.448 1.00 10.46 718 PRO A C 1
ATOM 732 O O . PRO A 1 119 ? 9.120 -7.353 4.820 1.00 9.95 718 PRO A O 1
ATOM 736 N N . PHE A 1 120 ? 6.994 -7.604 4.130 1.00 8.07 719 PHE A N 1
ATOM 737 C CA . PHE A 1 120 ? 7.056 -9.062 4.127 1.00 8.14 719 PHE A CA 1
ATOM 738 C C . PHE A 1 120 ? 7.950 -9.496 2.971 1.00 8.14 719 PHE A C 1
ATOM 739 O O . PHE A 1 120 ? 7.933 -8.879 1.898 1.00 8.71 719 PHE A O 1
ATOM 747 N N . ASN A 1 121 ? 8.727 -10.554 3.179 1.00 9.66 720 ASN A N 1
ATOM 748 C CA . ASN A 1 121 ? 9.568 -11.082 2.112 1.00 8.92 720 ASN A CA 1
ATOM 749 C C . ASN A 1 121 ? 8.641 -11.814 1.145 1.00 8.87 720 ASN A C 1
ATOM 750 O O . ASN A 1 121 ? 7.889 -12.700 1.544 1.00 9.91 720 ASN A O 1
ATOM 755 N N . PRO A 1 122 ? 8.668 -11.444 -0.140 1.00 8.32 721 PRO A N 1
ATOM 756 C CA . PRO A 1 122 ? 7.78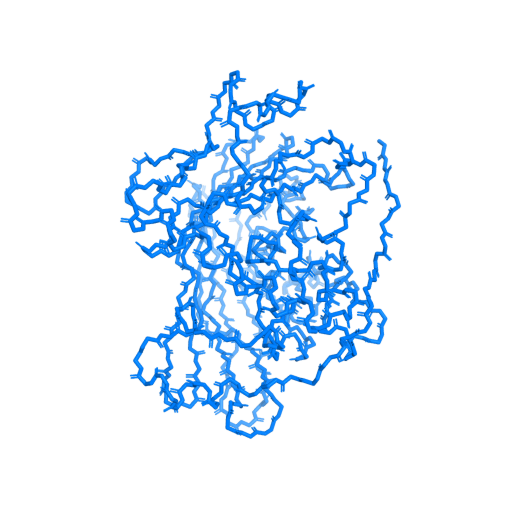8 -12.141 -1.079 1.00 8.20 721 PRO A CA 1
ATOM 757 C C . PRO A 1 122 ? 8.234 -13.590 -1.244 1.00 8.57 721 PRO A C 1
ATOM 758 O O . PRO A 1 122 ? 9.372 -13.943 -0.938 1.00 9.31 721 PRO A O 1
ATOM 762 N N . LEU A 1 123 ? 7.326 -14.426 -1.723 1.00 8.58 722 LEU A N 1
ATOM 763 C CA . LEU A 1 123 ? 7.652 -15.817 -1.973 1.00 7.96 722 LEU A CA 1
ATOM 764 C C . LEU A 1 123 ? 8.206 -15.881 -3.393 1.00 7.50 722 LEU A C 1
ATOM 765 O O . LEU A 1 123 ? 7.920 -15.012 -4.214 1.00 7.19 722 LEU A O 1
ATOM 770 N N . LEU A 1 124 ? 9.024 -16.884 -3.682 1.00 6.86 723 LEU A N 1
ATOM 771 C CA . LEU A 1 124 ? 9.521 -17.029 -5.036 1.00 7.20 723 LEU A CA 1
ATOM 772 C C . LEU A 1 124 ? 8.280 -17.188 -5.927 1.00 7.36 723 LEU A C 1
ATOM 773 O O . LEU A 1 124 ? 7.367 -17.950 -5.604 1.00 8.09 723 LEU A O 1
ATOM 778 N N . ALA A 1 125 ? 8.251 -16.450 -7.032 1.00 7.52 724 ALA A N 1
ATOM 779 C CA . ALA A 1 125 ? 7.150 -16.487 -7.994 1.00 7.18 724 ALA A CA 1
ATOM 780 C C . ALA A 1 125 ? 5.950 -15.643 -7.579 1.00 6.73 724 ALA A C 1
ATOM 781 O O . ALA A 1 125 ? 4.942 -15.603 -8.283 1.00 7.98 724 ALA A O 1
ATOM 783 N N . GLU A 1 126 ? 6.045 -14.987 -6.427 1.00 6.49 725 GLU A N 1
ATOM 784 C CA . GLU A 1 126 ? 4.976 -14.093 -6.005 1.00 6.73 725 GLU A CA 1
ATOM 785 C C . GLU A 1 126 ? 5.046 -12.921 -6.992 1.00 6.80 725 GLU A C 1
ATOM 786 O O . GLU A 1 126 ? 6.122 -12.573 -7.488 1.00 6.48 725 GLU A O 1
ATOM 792 N N . THR A 1 127 ? 3.903 -12.311 -7.270 1.00 5.77 726 THR A N 1
ATOM 793 C CA . THR A 1 127 ? 3.853 -11.195 -8.200 1.00 5.56 726 THR A CA 1
ATOM 794 C C . THR A 1 127 ? 3.096 -10.025 -7.598 1.00 6.31 726 THR A C 1
ATOM 795 O O . THR A 1 127 ? 2.444 -10.153 -6.562 1.00 7.40 726 THR A O 1
ATOM 799 N N . PHE A 1 128 ? 3.218 -8.872 -8.231 1.00 6.50 727 PHE A N 1
ATOM 800 C CA . PHE A 1 128 ? 2.463 -7.713 -7.803 1.00 5.42 727 PHE A CA 1
ATOM 801 C C . PHE A 1 128 ? 2.253 -6.820 -9.001 1.00 5.91 727 PHE A C 1
ATOM 802 O O . PHE A 1 128 ? 3.207 -6.342 -9.609 1.00 6.89 727 PHE A O 1
ATOM 810 N N . GLU A 1 129 ? 0.994 -6.625 -9.364 1.00 5.92 728 GLU A N 1
ATOM 811 C CA . GLU A 1 129 ? 0.671 -5.753 -10.475 1.00 6.18 728 GLU A CA 1
ATOM 812 C C . GLU A 1 129 ? 0.145 -4.452 -9.890 1.00 6.81 728 GLU A C 1
ATOM 813 O O . GLU A 1 129 ? -0.384 -4.427 -8.775 1.00 6.24 728 GLU A O 1
ATOM 819 N N . LEU A 1 130 ? 0.299 -3.373 -10.643 1.00 7.35 729 LEU A N 1
ATOM 820 C CA . LEU A 1 130 ? -0.197 -2.078 -10.212 1.00 7.71 729 LEU A CA 1
ATOM 821 C C . LEU A 1 130 ? -0.579 -1.259 -11.429 1.00 8.91 729 LEU A C 1
ATOM 822 O O . LEU A 1 130 ? 0.279 -0.793 -12.182 1.00 9.40 729 LEU A O 1
ATOM 827 N N . ILE A 1 131 ? -1.884 -1.110 -11.626 1.00 9.12 730 ILE A N 1
ATOM 828 C CA . ILE A 1 131 ? -2.411 -0.334 -12.733 1.00 9.76 730 ILE A CA 1
ATOM 829 C C . ILE A 1 131 ? -2.911 0.990 -12.172 1.00 9.96 730 ILE A C 1
ATOM 830 O O . ILE A 1 131 ? -3.807 1.013 -11.323 1.00 10.94 730 ILE A O 1
ATOM 835 N N . ARG A 1 132 ? -2.320 2.091 -12.625 1.00 9.84 731 ARG A N 1
ATOM 836 C CA . ARG A 1 132 ? -2.742 3.411 -12.170 1.00 11.58 731 ARG A CA 1
ATOM 837 C C . ARG A 1 132 ? -3.138 4.252 -13.379 1.00 13.63 731 ARG A C 1
ATOM 838 O O . ARG A 1 132 ? -2.337 5.016 -13.912 1.00 12.24 731 ARG A O 1
ATOM 846 N N . GLU A 1 133 ? -4.388 4.097 -13.802 1.00 16.53 732 GLU A N 1
ATOM 847 C CA . GLU A 1 133 ? -4.918 4.822 -14.946 1.00 18.84 732 GLU A CA 1
ATOM 848 C C . GLU A 1 133 ? -4.806 6.332 -14.747 1.00 17.49 732 GLU A C 1
ATOM 849 O O . GLU A 1 133 ? -4.604 7.079 -15.708 1.00 18.62 732 GLU A O 1
ATOM 855 N N . ASP A 1 134 ? -4.935 6.775 -13.500 1.00 16.46 733 ASP A N 1
ATOM 856 C CA . ASP A 1 134 ? -4.845 8.195 -13.180 1.00 16.53 733 ASP A CA 1
ATOM 857 C C . ASP A 1 134 ? -3.477 8.767 -13.535 1.00 16.22 733 ASP A C 1
ATOM 858 O O . ASP A 1 134 ? -3.350 9.965 -13.786 1.00 17.47 733 ASP A O 1
ATOM 863 N N . MET A 1 135 ? -2.454 7.917 -13.551 1.00 13.81 734 MET A N 1
ATOM 864 C CA . MET A 1 135 ? -1.106 8.362 -13.892 1.00 13.15 734 MET A CA 1
ATOM 865 C C . MET A 1 135 ? -0.654 7.785 -15.226 1.00 11.82 734 MET A C 1
ATOM 866 O O . MET A 1 135 ? 0.499 7.943 -15.630 1.00 12.95 734 MET A O 1
ATOM 871 N N . GLY A 1 136 ? -1.574 7.099 -15.896 1.00 11.72 735 GLY A N 1
ATOM 872 C CA . GLY A 1 136 ? -1.294 6.524 -17.197 1.00 11.96 735 GLY A CA 1
ATOM 873 C C . GLY A 1 136 ? -0.292 5.392 -17.280 1.00 10.98 735 GLY A C 1
ATOM 874 O O . GLY A 1 136 ? 0.259 5.147 -18.354 1.00 11.82 735 GLY A O 1
ATOM 875 N N . PHE A 1 137 ? -0.047 4.686 -16.180 1.00 9.82 736 PHE A N 1
ATOM 876 C CA . PHE A 1 137 ? 0.915 3.596 -16.251 1.00 10.58 736 PHE A CA 1
ATOM 877 C C . PHE A 1 137 ? 0.440 2.312 -15.603 1.00 9.76 736 PHE A C 1
ATOM 878 O O . PHE A 1 137 ? -0.536 2.289 -14.853 1.00 10.16 736 PHE A O 1
ATOM 886 N N . ARG A 1 138 ? 1.134 1.233 -15.927 1.00 10.41 737 ARG A N 1
ATOM 887 C CA . ARG A 1 138 ? 0.844 -0.058 -15.336 1.00 10.30 737 ARG A CA 1
ATOM 888 C C . ARG A 1 138 ? 2.195 -0.668 -15.028 1.00 11.66 737 ARG A C 1
ATOM 889 O O . ARG A 1 138 ? 3.180 -0.424 -15.729 1.00 13.67 737 ARG A O 1
ATOM 897 N N . LEU A 1 139 ? 2.237 -1.460 -13.972 1.00 9.20 738 LEU A N 1
ATOM 898 C CA . LEU A 1 139 ? 3.471 -2.086 -13.559 1.00 9.91 738 LEU A CA 1
ATOM 899 C C . LEU A 1 139 ? 3.227 -3.540 -13.207 1.00 8.25 738 LEU A C 1
ATOM 900 O O . LEU A 1 139 ? 2.161 -3.895 -12.703 1.00 7.64 738 LEU A O 1
ATOM 905 N N . ILE A 1 140 ? 4.199 -4.388 -13.522 1.00 8.42 739 ILE A N 1
ATOM 906 C CA . ILE A 1 140 ? 4.127 -5.789 -13.141 1.00 8.34 739 ILE A CA 1
ATOM 907 C C . ILE A 1 140 ? 5.485 -6.127 -12.524 1.00 6.58 739 ILE A C 1
ATOM 908 O O . ILE A 1 140 ? 6.523 -5.641 -12.975 1.00 7.80 739 ILE A O 1
ATOM 913 N N . SER A 1 141 ? 5.469 -6.925 -11.464 1.00 7.35 740 SER A N 1
ATOM 914 C CA . SER A 1 141 ? 6.695 -7.323 -10.793 1.00 6.74 740 SER A CA 1
ATOM 915 C C . SER A 1 141 ? 6.588 -8.776 -10.350 1.00 6.72 740 SER A C 1
ATOM 916 O O . SER A 1 141 ? 5.487 -9.303 -10.166 1.00 7.74 740 SER A O 1
ATOM 919 N N . GLU A 1 142 ? 7.736 -9.416 -10.176 1.00 6.67 741 GLU A N 1
ATOM 920 C CA . GLU A 1 142 ? 7.776 -10.814 -9.776 1.00 7.44 741 GLU A CA 1
ATOM 921 C C . GLU A 1 142 ? 9.081 -11.120 -9.050 1.00 8.07 741 GLU A C 1
ATOM 922 O O . GLU A 1 142 ? 10.128 -10.566 -9.385 1.00 8.42 741 GLU A O 1
ATOM 928 N N . LYS A 1 143 ? 9.019 -11.970 -8.030 1.00 6.81 742 LYS A N 1
ATOM 929 C CA . LYS A 1 143 ? 10.247 -12.367 -7.352 1.00 6.41 742 LYS A CA 1
ATOM 930 C C . LYS A 1 143 ? 10.771 -13.499 -8.230 1.00 7.69 742 LYS A C 1
ATOM 931 O O . LYS A 1 143 ? 10.142 -14.557 -8.324 1.00 8.10 742 LYS A O 1
ATOM 937 N N . VAL A 1 144 ? 11.912 -13.275 -8.880 1.00 9.18 743 VAL A N 1
ATOM 938 C CA . VAL A 1 144 ? 12.473 -14.263 -9.800 1.00 9.81 743 VAL A CA 1
ATOM 939 C C . VAL A 1 144 ? 13.558 -15.185 -9.243 1.00 9.83 743 VAL A C 1
ATOM 940 O O . VAL A 1 144 ? 13.932 -16.170 -9.888 1.00 11.71 743 VAL A O 1
ATOM 944 N N . SER A 1 145 ? 14.056 -14.866 -8.054 1.00 10.07 744 SER A N 1
ATOM 945 C CA . SER A 1 145 ? 15.070 -15.683 -7.387 1.00 12.58 744 SER A CA 1
ATOM 946 C C . SER A 1 145 ? 14.890 -15.554 -5.875 1.00 11.99 744 SER A C 1
ATOM 947 O O . SER A 1 145 ? 14.535 -14.482 -5.384 1.00 11.10 744 SER A O 1
ATOM 950 N N . HIS A 1 146 ? 15.129 -16.639 -5.138 1.00 13.73 745 HIS A N 1
ATOM 951 C CA . HIS A 1 146 ? 14.969 -16.615 -3.684 1.00 14.42 745 HIS A CA 1
ATOM 952 C C . HIS A 1 146 ? 16.294 -16.470 -2.940 1.00 15.80 745 HIS A C 1
ATOM 953 O O . HIS A 1 146 ? 16.373 -15.766 -1.937 1.00 15.99 745 HIS A O 1
ATOM 960 N N . ARG A 1 147 ? 17.324 -17.154 -3.428 1.00 18.04 746 ARG A N 1
ATOM 961 C CA . ARG A 1 147 ? 18.648 -17.105 -2.816 1.00 19.62 746 ARG A CA 1
ATOM 962 C C . ARG A 1 147 ? 19.692 -16.875 -3.905 1.00 20.21 746 ARG A C 1
ATOM 963 O O . ARG A 1 147 ? 20.073 -17.804 -4.619 1.00 20.66 746 ARG A O 1
ATOM 971 N N . PRO A 1 148 ? 20.150 -15.623 -4.065 1.00 20.10 747 PRO A N 1
ATOM 972 C CA . PRO A 1 148 ? 19.744 -14.445 -3.292 1.00 18.92 747 PRO A CA 1
ATOM 973 C C . PRO A 1 148 ? 18.422 -13.898 -3.825 1.00 16.46 747 PRO A C 1
ATOM 974 O O . PRO A 1 148 ? 18.012 -14.231 -4.933 1.00 17.59 747 PRO A O 1
ATOM 978 N N . PRO A 1 149 ? 17.741 -13.051 -3.042 1.00 15.54 748 PRO A N 1
ATOM 979 C CA . PRO A 1 149 ? 16.469 -12.501 -3.517 1.00 13.79 748 PRO A CA 1
ATOM 980 C C . PRO A 1 149 ? 16.663 -11.557 -4.696 1.00 12.37 748 PRO A C 1
ATOM 981 O O . PRO A 1 149 ? 17.509 -10.663 -4.656 1.00 13.19 748 PRO A O 1
ATOM 985 N N . VAL A 1 150 ? 15.885 -11.769 -5.750 1.00 11.07 749 VAL A N 1
ATOM 986 C CA . VAL A 1 150 ? 15.952 -10.919 -6.928 1.00 9.70 749 VAL A CA 1
ATOM 987 C C . VAL A 1 150 ? 14.524 -10.611 -7.344 1.00 9.77 749 VAL A C 1
ATOM 988 O O . VAL A 1 150 ? 13.698 -11.515 -7.485 1.00 9.31 749 VAL A O 1
ATOM 992 N N . PHE A 1 151 ? 14.240 -9.327 -7.526 1.00 7.82 750 PHE A N 1
ATOM 993 C CA . PHE A 1 151 ? 12.912 -8.879 -7.919 1.00 8.47 750 PHE A CA 1
ATOM 994 C C . PHE A 1 151 ? 12.991 -8.161 -9.261 1.00 8.80 750 PHE A C 1
ATOM 995 O O . PHE A 1 151 ? 13.874 -7.324 -9.482 1.00 8.83 750 PHE A O 1
ATOM 1003 N N . ALA A 1 152 ? 12.071 -8.492 -10.161 1.00 7.48 751 ALA A N 1
ATOM 1004 C CA . ALA A 1 152 ? 12.045 -7.879 -11.485 1.00 8.18 751 ALA A CA 1
ATOM 1005 C C . ALA A 1 152 ? 10.815 -7.003 -11.631 1.00 8.44 751 ALA A C 1
ATOM 1006 O O . ALA A 1 152 ? 9.719 -7.385 -11.209 1.00 8.24 751 ALA A O 1
ATOM 1008 N N . PHE A 1 153 ? 11.007 -5.828 -12.226 1.00 7.53 752 PHE A N 1
ATOM 1009 C CA . PHE A 1 153 ? 9.931 -4.858 -12.427 1.00 8.17 752 PHE A CA 1
ATOM 1010 C C . PHE A 1 153 ? 9.904 -4.325 -13.850 1.00 9.24 752 PHE A C 1
ATOM 1011 O O . PHE A 1 153 ? 10.950 -4.107 -14.461 1.00 8.99 752 PHE A O 1
ATOM 1019 N N . PHE A 1 154 ? 8.701 -4.110 -14.365 1.00 8.20 753 PHE A N 1
ATOM 1020 C CA . PHE A 1 154 ? 8.517 -3.535 -15.690 1.00 9.09 753 PHE A CA 1
ATOM 1021 C C . PHE A 1 154 ? 7.318 -2.602 -15.614 1.00 8.73 753 PHE A C 1
ATOM 1022 O O . PHE A 1 154 ? 6.191 -3.051 -15.408 1.00 9.44 753 PHE A O 1
ATOM 1030 N N . ALA A 1 155 ? 7.572 -1.305 -15.760 1.00 8.14 754 ALA A N 1
ATOM 1031 C CA . ALA A 1 155 ? 6.519 -0.292 -15.708 1.00 8.42 754 ALA A CA 1
ATOM 1032 C C . ALA A 1 155 ? 6.385 0.319 -17.094 1.00 10.15 754 ALA A C 1
ATOM 1033 O O . ALA A 1 155 ? 7.393 0.612 -17.739 1.00 9.74 754 ALA A O 1
ATOM 1035 N N . GLU A 1 156 ? 5.146 0.506 -17.544 1.00 11.05 755 GLU A N 1
ATOM 1036 C CA . GLU A 1 156 ? 4.888 1.066 -18.868 1.00 10.40 755 GLU A CA 1
ATOM 1037 C C . GLU A 1 156 ? 3.857 2.177 -18.871 1.00 11.41 755 GLU A C 1
ATOM 1038 O O . GLU A 1 156 ? 2.828 2.086 -18.199 1.00 10.59 755 GLU A O 1
ATOM 1044 N N . HIS A 1 157 ? 4.141 3.191 -19.682 1.00 10.56 756 HIS A N 1
ATOM 1045 C CA . HIS A 1 157 ? 3.293 4.359 -19.888 1.00 10.79 756 HIS A CA 1
ATOM 1046 C C . HIS A 1 157 ? 3.335 4.536 -21.404 1.00 11.86 756 HIS A C 1
ATOM 1047 O O . HIS A 1 157 ? 4.196 3.962 -22.071 1.00 11.31 756 HIS A O 1
ATOM 1054 N N . LEU A 1 158 ? 2.408 5.305 -21.958 1.00 13.02 757 LEU A N 1
ATOM 1055 C CA . LEU A 1 158 ? 2.412 5.523 -23.398 1.00 14.29 757 LEU A CA 1
ATOM 1056 C C . LEU A 1 158 ? 3.714 6.173 -23.863 1.00 13.84 757 LEU A C 1
ATOM 1057 O O . LEU A 1 158 ? 4.209 5.882 -24.957 1.00 14.68 757 LEU A O 1
ATOM 1062 N N . ASP A 1 159 ? 4.286 7.029 -23.020 1.00 11.61 758 ASP A N 1
ATOM 1063 C CA . ASP A 1 159 ? 5.490 7.762 -23.402 1.00 11.56 758 ASP A CA 1
ATOM 1064 C C . ASP A 1 159 ? 6.820 7.339 -22.784 1.00 10.24 758 ASP A C 1
ATOM 1065 O O . ASP A 1 159 ? 7.857 7.921 -23.094 1.00 11.30 758 ASP A O 1
ATOM 1070 N N . TRP A 1 160 ? 6.800 6.337 -21.915 1.00 9.55 759 TRP A N 1
ATOM 1071 C CA . TRP A 1 160 ? 8.030 5.869 -21.285 1.00 10.20 759 TRP A CA 1
ATOM 1072 C C . TRP A 1 160 ? 7.816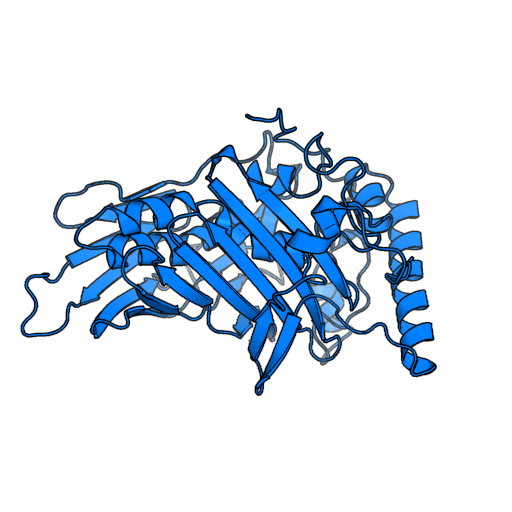 4.511 -20.655 1.00 9.86 759 TRP A C 1
ATOM 1073 O O . TRP A 1 160 ? 6.687 4.082 -20.432 1.00 9.62 759 TRP A O 1
ATOM 1084 N N . GLU A 1 161 ? 8.915 3.820 -20.395 1.00 10.13 760 GLU A N 1
ATOM 1085 C CA . GLU A 1 161 ? 8.846 2.527 -19.736 1.00 11.08 760 GLU A CA 1
ATOM 1086 C C . GLU A 1 161 ? 10.093 2.398 -18.887 1.00 10.18 760 GLU A C 1
ATOM 1087 O O . GLU A 1 161 ? 11.101 3.063 -19.139 1.00 10.33 760 GLU A O 1
ATOM 1093 N N . CYS A 1 162 ? 10.025 1.551 -17.869 1.00 9.43 761 CYS A N 1
ATOM 1094 C CA . CYS A 1 162 ? 11.154 1.371 -16.976 1.00 10.93 761 CYS A CA 1
ATOM 1095 C C . CYS A 1 162 ? 11.295 -0.088 -16.572 1.00 10.08 761 CYS A C 1
ATOM 1096 O O . CYS A 1 162 ? 10.306 -0.753 -16.273 1.00 11.92 761 CYS A O 1
ATOM 1099 N N . SER A 1 163 ? 12.530 -0.582 -16.590 1.00 10.34 762 SER A N 1
ATOM 1100 C CA . SER A 1 163 ? 12.832 -1.954 -16.206 1.00 10.82 762 SER A CA 1
ATOM 1101 C C . SER A 1 163 ? 13.785 -1.896 -15.016 1.00 10.14 762 SER A C 1
ATOM 1102 O O . SER A 1 163 ? 14.586 -0.964 -14.886 1.00 11.92 762 SER A O 1
ATOM 1105 N N . TYR A 1 164 ? 13.699 -2.896 -14.148 1.00 9.26 763 TYR A N 1
ATOM 1106 C CA . TYR A 1 164 ? 14.525 -2.917 -12.953 1.00 8.25 763 TYR A CA 1
ATOM 1107 C C . TYR A 1 164 ? 14.665 -4.335 -12.429 1.00 9.57 763 TYR A C 1
ATOM 1108 O O . TYR A 1 164 ? 13.675 -5.030 -12.242 1.00 11.86 763 TYR A O 1
ATOM 1117 N N . THR A 1 165 ? 15.903 -4.768 -12.229 1.00 8.72 764 THR A N 1
ATOM 1118 C CA . THR A 1 165 ? 16.198 -6.085 -11.669 1.00 9.71 764 THR A CA 1
ATOM 1119 C C . THR A 1 165 ? 16.964 -5.702 -10.415 1.00 10.40 764 THR A C 1
ATOM 1120 O O . THR A 1 165 ? 18.059 -5.136 -10.496 1.00 11.47 764 THR A O 1
ATOM 1124 N N . VAL A 1 166 ? 16.401 -6.011 -9.253 1.00 9.93 765 VAL A N 1
ATOM 1125 C CA . VAL A 1 166 ? 17.030 -5.584 -8.018 1.00 10.71 765 VAL A CA 1
ATOM 1126 C C . VAL A 1 166 ? 17.153 -6.603 -6.896 1.00 10.07 765 VAL A C 1
ATOM 1127 O O . VAL A 1 166 ? 16.293 -7.467 -6.704 1.00 8.80 765 VAL A O 1
ATOM 1131 N N . THR A 1 167 ? 18.242 -6.474 -6.152 1.00 10.80 766 THR A N 1
ATOM 1132 C CA . THR A 1 167 ? 18.519 -7.321 -5.005 1.00 11.67 766 THR A CA 1
ATOM 1133 C C . THR A 1 167 ? 18.834 -6.405 -3.835 1.00 13.01 766 THR A C 1
ATOM 1134 O O . THR A 1 167 ? 19.866 -5.731 -3.837 1.00 11.18 766 THR A O 1
ATOM 1138 N N . PRO A 1 168 ? 17.937 -6.336 -2.839 1.00 12.70 767 PRO A N 1
ATOM 1139 C CA . PRO A 1 168 ? 18.199 -5.474 -1.683 1.00 13.44 767 PRO A CA 1
ATOM 1140 C C . PRO A 1 168 ? 19.358 -6.077 -0.901 1.00 13.86 767 PRO A C 1
ATOM 1141 O O . PRO A 1 168 ? 19.511 -7.297 -0.859 1.00 16.16 767 PRO A O 1
ATOM 1145 N N . SER A 1 169 ? 20.183 -5.230 -0.300 1.00 16.67 768 SER A N 1
ATOM 1146 C CA . SER A 1 169 ? 21.311 -5.725 0.477 1.00 18.09 768 SER A CA 1
ATOM 1147 C C . SER A 1 169 ? 21.448 -4.894 1.739 1.00 19.69 768 SER A C 1
ATOM 1148 O O . SER A 1 169 ? 20.979 -3.757 1.800 1.00 16.62 768 SER A O 1
ATOM 1151 N N . GLN A 1 170 ? 22.099 -5.470 2.741 1.00 24.68 769 GLN A N 1
ATOM 1152 C CA . GLN A 1 170 ? 22.288 -4.796 4.014 1.00 30.10 769 GLN A CA 1
ATOM 1153 C C . GLN A 1 170 ? 23.554 -5.274 4.710 1.00 32.86 769 GLN A C 1
ATOM 1154 O O . GLN A 1 170 ? 23.928 -6.444 4.613 1.00 33.65 769 GLN A O 1
ATOM 1160 N N . LYS A 1 171 ? 24.205 -4.356 5.414 1.00 35.92 770 LYS A N 1
ATOM 1161 C CA . LYS A 1 171 ? 25.428 -4.653 6.149 1.00 39.15 770 LYS A CA 1
ATOM 1162 C C . LYS A 1 171 ? 25.560 -3.654 7.288 1.00 40.86 770 LYS A C 1
ATOM 1163 O O . LYS A 1 171 ? 25.600 -2.445 7.056 1.00 40.79 770 LYS A O 1
ATOM 1169 N N . PHE A 1 172 ? 25.615 -4.153 8.518 1.00 43.33 771 PHE A N 1
ATOM 1170 C CA . PHE A 1 172 ? 25.746 -3.271 9.669 1.00 45.59 771 PHE A CA 1
ATOM 1171 C C . PHE A 1 172 ? 27.178 -2.757 9.758 1.00 45.95 771 PHE A C 1
ATOM 1172 O O . PHE A 1 172 ? 28.131 -3.497 9.513 1.00 46.22 771 PHE A O 1
ATOM 1180 N N . TRP A 1 173 ? 27.319 -1.480 10.096 1.00 46.16 772 TRP A N 1
ATOM 1181 C CA . TRP A 1 173 ? 28.630 -0.856 10.199 1.00 46.48 772 TRP A CA 1
ATOM 1182 C C . TRP A 1 173 ? 29.080 -0.784 11.656 1.00 46.62 772 TRP A C 1
ATOM 1183 O O . TRP A 1 173 ? 30.095 -0.162 11.974 1.00 46.77 772 TRP A O 1
ATOM 1194 N N . GLY A 1 174 ? 28.320 -1.428 12.536 1.00 46.21 773 GLY A N 1
ATOM 1195 C CA . GLY A 1 174 ? 28.661 -1.426 13.947 1.00 45.48 773 GLY A CA 1
ATOM 1196 C C . GLY A 1 174 ? 27.616 -0.744 14.807 1.00 45.26 773 GLY A C 1
ATOM 1197 O O . GLY A 1 174 ? 27.295 -1.215 15.897 1.00 45.67 773 GLY A O 1
ATOM 1198 N N . LYS A 1 175 ? 27.085 0.372 14.318 1.00 44.33 774 LYS A N 1
ATOM 1199 C CA . LYS A 1 175 ? 26.069 1.119 15.049 1.00 43.07 774 LYS A CA 1
ATOM 1200 C C . LYS A 1 175 ? 24.890 1.426 14.132 1.00 41.43 774 LYS A C 1
ATOM 1201 O O . LYS A 1 175 ? 23.766 1.636 14.591 1.00 41.33 774 LYS A O 1
ATOM 1207 N N . SER A 1 176 ? 25.158 1.444 12.831 1.00 38.54 775 SER A N 1
ATOM 1208 C CA . SER A 1 176 ? 24.129 1.719 11.838 1.00 35.66 775 SER A CA 1
ATOM 1209 C C . SER A 1 176 ? 24.167 0.653 10.752 1.00 33.14 775 SER A C 1
ATOM 1210 O O . SER A 1 176 ? 25.184 -0.013 10.564 1.00 31.49 775 SER A O 1
ATOM 1213 N N . ILE A 1 177 ? 23.057 0.488 10.042 1.00 29.76 776 ILE A N 1
ATOM 1214 C CA . ILE A 1 177 ? 22.992 -0.501 8.976 1.00 27.56 776 ILE A CA 1
ATOM 1215 C C . ILE A 1 177 ? 22.868 0.176 7.622 1.00 26.43 776 ILE A C 1
ATOM 1216 O O . ILE A 1 177 ? 22.059 1.088 7.442 1.00 26.45 776 ILE A O 1
ATOM 1221 N N . GLU A 1 178 ? 23.681 -0.278 6.676 1.00 24.76 777 GLU A N 1
ATOM 1222 C CA . GLU A 1 178 ? 23.666 0.270 5.331 1.00 24.84 777 GLU A CA 1
ATOM 1223 C C . GLU A 1 178 ? 22.670 -0.503 4.482 1.00 23.34 777 GLU A C 1
ATOM 1224 O O . GLU A 1 178 ? 22.743 -1.728 4.388 1.00 22.40 777 GLU A O 1
ATOM 1230 N N . LEU A 1 179 ? 21.740 0.219 3.869 1.00 20.46 778 LEU A N 1
ATOM 1231 C CA . LEU A 1 179 ? 20.735 -0.401 3.017 1.00 19.96 778 LEU A CA 1
ATOM 1232 C C . LEU A 1 179 ? 20.979 0.006 1.573 1.00 18.91 778 LEU A C 1
ATOM 1233 O O . LEU A 1 179 ? 21.200 1.182 1.275 1.00 19.79 778 LEU A O 1
ATOM 1238 N N . ASN A 1 180 ? 20.951 -0.974 0.678 1.00 16.62 779 ASN A N 1
ATOM 1239 C CA . ASN A 1 180 ? 21.153 -0.707 -0.737 1.00 17.20 779 ASN A CA 1
ATOM 1240 C C . ASN A 1 180 ? 20.256 -1.582 -1.587 1.00 15.03 779 ASN A C 1
ATOM 1241 O O . ASN A 1 180 ? 19.832 -2.659 -1.170 1.00 16.20 779 ASN A O 1
ATOM 1246 N N . ASN A 1 181 ? 19.955 -1.090 -2.780 1.00 12.75 780 ASN A N 1
ATOM 1247 C CA . ASN A 1 181 ? 19.170 -1.834 -3.750 1.00 13.41 780 ASN A CA 1
ATOM 1248 C C . ASN A 1 181 ? 20.169 -2.016 -4.881 1.00 12.09 780 ASN A C 1
ATOM 1249 O O . ASN A 1 181 ? 20.503 -1.054 -5.576 1.00 13.14 780 ASN A O 1
ATOM 1254 N N . GLU A 1 182 ? 20.674 -3.233 -5.044 1.00 11.25 781 GLU A N 1
ATOM 1255 C CA . GLU A 1 182 ? 21.644 -3.507 -6.095 1.00 11.88 781 GLU A CA 1
ATOM 1256 C C . GLU A 1 182 ? 20.907 -3.735 -7.403 1.00 11.20 781 GLU A C 1
ATOM 1257 O O . GLU A 1 182 ? 20.077 -4.641 -7.517 1.00 11.44 781 GLU A O 1
ATOM 1263 N N . GLY A 1 183 ? 21.215 -2.910 -8.394 1.00 11.13 782 GLY A N 1
ATOM 1264 C CA . GLY A 1 183 ? 20.561 -3.036 -9.678 1.00 10.74 782 GLY A CA 1
ATOM 1265 C C . GLY A 1 183 ? 20.368 -1.675 -10.304 1.00 11.56 782 GLY A C 1
ATOM 1266 O O . GLY A 1 183 ? 20.177 -0.673 -9.608 1.00 12.60 782 GLY A O 1
ATOM 1267 N N . ILE A 1 184 ? 20.416 -1.638 -11.627 1.00 11.27 783 ILE A N 1
ATOM 1268 C CA . ILE A 1 184 ? 20.258 -0.387 -12.348 1.00 11.98 783 ILE A CA 1
ATOM 1269 C C . ILE A 1 184 ? 18.832 -0.175 -12.834 1.00 11.76 783 ILE A C 1
ATOM 1270 O O . ILE A 1 184 ? 18.235 -1.061 -13.441 1.00 12.77 783 ILE A O 1
ATOM 1275 N N . LEU A 1 185 ? 18.276 0.992 -12.537 1.00 10.76 784 LEU A N 1
ATOM 1276 C CA . LEU A 1 185 ? 16.939 1.308 -13.017 1.00 10.53 784 LEU A CA 1
ATOM 1277 C C . LEU A 1 185 ? 17.165 1.825 -14.430 1.00 12.05 784 LEU A C 1
ATOM 1278 O O . LEU A 1 185 ? 17.929 2.771 -14.635 1.00 11.92 784 LEU A O 1
ATOM 1283 N N . ARG A 1 186 ? 16.505 1.198 -15.395 1.00 11.42 785 ARG A N 1
ATOM 1284 C CA . ARG A 1 186 ? 16.654 1.576 -16.792 1.00 11.70 785 ARG A CA 1
ATOM 1285 C C . ARG A 1 186 ? 15.381 2.198 -17.334 1.00 11.25 785 ARG A C 1
ATOM 1286 O O . ARG A 1 186 ? 14.392 1.503 -17.584 1.00 12.31 785 ARG A O 1
ATOM 1294 N N . LEU A 1 187 ? 15.425 3.511 -17.522 1.00 11.04 786 LEU A N 1
ATOM 1295 C CA . LEU A 1 187 ? 14.295 4.264 -18.034 1.00 10.74 786 LEU A CA 1
ATOM 1296 C C . LEU A 1 187 ? 14.473 4.535 -19.523 1.00 10.45 786 LEU A C 1
ATOM 1297 O O . LEU A 1 187 ? 15.563 4.885 -19.971 1.00 13.06 786 LEU A O 1
ATOM 1302 N N . LYS A 1 188 ? 13.400 4.356 -20.280 1.00 9.75 787 LYS A N 1
ATOM 1303 C CA . LYS A 1 188 ? 13.420 4.616 -21.715 1.00 10.89 787 LYS A CA 1
ATOM 1304 C C . LYS A 1 188 ? 12.259 5.515 -22.112 1.00 11.46 787 LYS A C 1
ATOM 1305 O O . LYS A 1 188 ? 11.109 5.247 -21.768 1.00 12.55 787 LYS A O 1
ATOM 1311 N N . PHE A 1 189 ? 12.569 6.593 -22.822 1.00 10.87 788 PHE A N 1
ATOM 1312 C CA . PHE A 1 189 ? 11.544 7.500 -23.328 1.00 11.91 788 PHE A CA 1
ATOM 1313 C C . PHE A 1 189 ? 11.011 6.822 -24.589 1.00 13.21 788 PHE A C 1
ATOM 1314 O O . PHE A 1 189 ? 11.774 6.552 -25.514 1.00 14.40 788 PHE A O 1
ATOM 1322 N N . LYS A 1 190 ? 9.716 6.531 -24.626 1.00 13.68 789 LYS A N 1
ATOM 1323 C CA . LYS A 1 190 ? 9.137 5.890 -25.798 1.00 14.29 789 LYS A CA 1
ATOM 1324 C C . LYS A 1 190 ? 8.828 6.934 -26.863 1.00 15.28 789 LYS A C 1
ATOM 1325 O O . LYS A 1 190 ? 8.387 6.611 -27.966 1.00 15.61 789 LYS A O 1
ATOM 1331 N N . THR A 1 191 ? 9.083 8.193 -26.526 1.00 14.55 790 THR A N 1
ATOM 1332 C CA . THR A 1 191 ? 8.858 9.293 -27.455 1.00 15.20 790 THR A CA 1
ATOM 1333 C C . THR A 1 191 ? 10.075 9.476 -28.357 1.00 16.72 790 THR A C 1
ATOM 1334 O O . THR A 1 191 ? 9.943 9.596 -29.574 1.00 17.45 790 THR A O 1
ATOM 1338 N N . THR A 1 192 ? 11.258 9.475 -27.750 1.00 16.42 791 THR A N 1
ATOM 1339 C CA . THR A 1 192 ? 12.511 9.696 -28.475 1.00 16.52 791 THR A CA 1
ATOM 1340 C C . THR A 1 192 ? 13.513 8.552 -28.392 1.00 16.99 791 THR A C 1
ATOM 1341 O O . THR A 1 192 ? 14.490 8.516 -29.143 1.00 16.31 791 THR A O 1
ATOM 1345 N N . GLY A 1 193 ? 13.292 7.636 -27.459 1.00 16.74 792 GLY A N 1
ATOM 1346 C CA . GLY A 1 193 ? 14.214 6.530 -27.294 1.00 15.93 792 GLY A CA 1
ATOM 1347 C C . GLY A 1 193 ? 15.356 6.875 -26.353 1.00 14.97 792 GLY A C 1
ATOM 1348 O O . GLY A 1 193 ? 16.212 6.031 -26.088 1.00 17.12 792 GLY A O 1
ATOM 1349 N N . GLU A 1 194 ? 15.388 8.108 -25.847 1.00 14.95 793 GLU A N 1
ATOM 1350 C CA . GLU A 1 194 ? 16.455 8.502 -24.932 1.00 14.71 793 GLU A CA 1
ATOM 1351 C C . GLU A 1 194 ? 16.403 7.608 -23.699 1.00 14.88 793 GLU A C 1
ATOM 1352 O O . GLU A 1 194 ? 15.327 7.339 -23.162 1.00 16.57 793 GLU A O 1
ATOM 1358 N N . LEU A 1 195 ? 17.568 7.148 -23.259 1.00 13.34 794 LEU A N 1
ATOM 1359 C CA . LEU A 1 195 ? 17.650 6.268 -22.098 1.00 12.65 794 LEU A CA 1
ATOM 1360 C C . LEU A 1 195 ? 18.290 6.959 -20.904 1.00 12.57 794 LEU A C 1
ATOM 1361 O O . LEU A 1 195 ? 19.165 7.811 -21.056 1.00 14.03 794 LEU A O 1
ATOM 1366 N N . PHE A 1 196 ? 17.840 6.586 -19.711 1.00 11.21 795 PHE A N 1
ATOM 1367 C CA . PHE A 1 196 ? 18.385 7.128 -18.472 1.00 11.59 795 PHE A CA 1
ATOM 1368 C C . PHE A 1 196 ? 18.646 5.935 -17.568 1.00 10.87 795 PHE A C 1
ATOM 1369 O O . PHE A 1 196 ? 17.858 4.992 -17.533 1.00 12.50 795 PHE A O 1
ATOM 1377 N N . GLU A 1 197 ? 19.753 5.972 -16.841 1.00 11.70 796 GLU A N 1
ATOM 1378 C CA . GLU A 1 197 ? 20.101 4.884 -15.941 1.00 14.10 796 GLU A CA 1
ATOM 1379 C C . GLU A 1 197 ? 20.656 5.410 -14.630 1.00 13.19 796 GLU A C 1
ATOM 1380 O O . GLU A 1 197 ? 21.280 6.473 -14.583 1.00 13.73 796 GLU A O 1
ATOM 1386 N N . TRP A 1 198 ? 20.406 4.667 -13.558 1.00 12.19 797 TRP A N 1
ATOM 1387 C CA . TRP A 1 198 ? 20.916 5.031 -12.251 1.00 11.30 797 TRP A CA 1
ATOM 1388 C C . TRP A 1 198 ? 20.703 3.895 -11.268 1.00 11.46 797 TRP A C 1
ATOM 1389 O O . TRP A 1 198 ? 19.864 3.018 -11.484 1.00 11.15 797 TRP A O 1
ATOM 1400 N N . THR A 1 199 ? 21.516 3.896 -10.219 1.00 11.60 798 THR A N 1
ATOM 1401 C CA . THR A 1 199 ? 21.409 2.918 -9.144 1.00 12.24 798 THR A CA 1
ATOM 1402 C C . THR A 1 199 ? 20.886 3.738 -7.973 1.00 12.76 798 THR A C 1
ATOM 1403 O O . THR A 1 199 ? 21.365 4.846 -7.730 1.00 13.37 798 THR A O 1
ATOM 1407 N N . GLN A 1 200 ? 19.891 3.226 -7.257 1.00 11.73 799 GLN A N 1
ATOM 1408 C CA . GLN A 1 200 ? 19.356 3.980 -6.133 1.00 13.15 799 GLN A CA 1
ATOM 1409 C C . GLN A 1 200 ? 20.437 4.257 -5.097 1.00 13.37 799 GLN A C 1
ATOM 1410 O O . GLN A 1 200 ? 21.304 3.422 -4.849 1.00 15.36 799 GLN A O 1
ATOM 1416 N N . PRO A 1 201 ? 20.401 5.446 -4.484 1.00 15.05 800 PRO A N 1
ATOM 1417 C CA . PRO A 1 201 ? 21.396 5.818 -3.477 1.00 16.12 800 PRO A CA 1
ATOM 1418 C C . PRO A 1 201 ? 21.369 4.956 -2.225 1.00 16.13 800 PRO A C 1
ATOM 1419 O O . PRO A 1 201 ? 20.358 4.336 -1.897 1.00 17.65 800 PRO A O 1
ATOM 1423 N N . THR A 1 202 ? 22.502 4.932 -1.535 1.00 17.29 801 THR A N 1
ATOM 1424 C CA . THR A 1 202 ? 22.650 4.180 -0.303 1.00 17.69 801 THR A CA 1
ATOM 1425 C C . THR A 1 202 ? 21.924 4.929 0.806 1.00 16.63 801 THR A C 1
ATOM 1426 O O . THR A 1 202 ? 21.932 6.159 0.837 1.00 15.60 801 THR A O 1
ATOM 1430 N N . THR A 1 203 ? 21.281 4.189 1.701 1.00 15.63 802 THR A N 1
ATOM 1431 C CA . THR A 1 203 ? 20.595 4.797 2.832 1.00 15.39 802 THR A CA 1
ATOM 1432 C C . THR A 1 203 ? 21.121 4.120 4.090 1.00 16.25 802 THR A C 1
ATOM 1433 O O . THR A 1 203 ? 21.672 3.022 4.024 1.00 16.44 802 THR A O 1
ATOM 1437 N N . ILE A 1 204 ? 20.956 4.778 5.230 1.00 16.59 803 ILE A N 1
ATOM 1438 C CA . ILE A 1 204 ? 21.422 4.227 6.495 1.00 18.07 803 ILE A CA 1
ATOM 1439 C C . ILE A 1 204 ? 20.332 4.292 7.557 1.00 17.55 803 ILE A C 1
ATOM 1440 O O . ILE A 1 204 ? 19.652 5.306 7.699 1.00 16.95 803 ILE A O 1
ATOM 1445 N N . LEU A 1 205 ? 20.169 3.198 8.295 1.00 18.33 804 LEU A N 1
ATOM 1446 C CA . LEU A 1 205 ? 19.180 3.130 9.367 1.00 20.58 804 LEU A CA 1
ATOM 1447 C C . LEU A 1 205 ? 19.926 3.406 10.672 1.00 22.20 804 LEU A C 1
ATOM 1448 O O . LEU A 1 205 ? 20.812 2.642 11.053 1.00 23.02 804 LEU A O 1
ATOM 1453 N N . LYS A 1 206 ? 19.569 4.498 11.346 1.00 21.92 805 LYS A N 1
ATOM 1454 C CA . LYS A 1 206 ? 20.227 4.885 12.595 1.00 23.96 805 LYS A CA 1
ATOM 1455 C C . LYS A 1 206 ? 19.385 4.730 13.860 1.00 24.53 805 LYS A C 1
ATOM 1456 O O . LYS A 1 206 ? 18.180 4.486 13.799 1.00 24.54 805 LYS A O 1
ATOM 1462 N N . ASN A 1 207 ? 20.045 4.888 15.008 1.00 26.25 806 ASN A N 1
ATOM 1463 C CA . ASN A 1 207 ? 19.411 4.768 16.321 1.00 27.39 806 ASN A CA 1
ATOM 1464 C C . ASN A 1 207 ? 18.817 3.386 16.565 1.00 27.96 806 ASN A C 1
ATOM 1465 O O . ASN A 1 207 ? 17.676 3.259 17.008 1.00 27.93 806 ASN A O 1
ATOM 1470 N N . LEU A 1 208 ? 19.600 2.352 16.283 1.00 29.25 807 LEU A N 1
ATOM 1471 C CA . LEU A 1 208 ? 19.148 0.981 16.480 1.00 30.47 807 LEU A CA 1
ATOM 1472 C C . LEU A 1 208 ? 19.234 0.602 17.955 1.00 31.32 807 LEU A C 1
ATOM 1473 O O . LEU A 1 208 ? 18.462 -0.223 18.440 1.00 31.24 807 LEU A O 1
ATOM 1478 N N . ILE A 1 209 ? 20.177 1.218 18.660 1.00 32.35 808 ILE A N 1
ATOM 1479 C CA . ILE A 1 209 ? 20.387 0.950 20.079 1.00 33.70 808 ILE A CA 1
ATOM 1480 C C . ILE A 1 209 ? 19.305 1.579 20.951 1.00 33.79 808 ILE A C 1
ATOM 1481 O O . ILE A 1 209 ? 18.592 0.883 21.677 1.00 34.02 808 ILE A O 1
ATOM 1486 N N . ALA A 1 210 ? 19.195 2.901 20.882 1.00 33.80 809 ALA A N 1
ATOM 1487 C CA . ALA A 1 210 ? 18.207 3.625 21.670 1.00 33.71 809 ALA A CA 1
ATOM 1488 C C . ALA A 1 210 ? 17.714 4.852 20.918 1.00 33.32 809 ALA A C 1
ATOM 1489 O O . ALA A 1 210 ? 18.328 5.283 19.942 1.00 33.23 809 ALA A O 1
ATOM 1491 N N . GLY A 1 211 ? 16.603 5.412 21.382 1.00 33.00 810 GLY A N 1
ATOM 1492 C CA . GLY A 1 211 ? 16.046 6.587 20.741 1.00 32.26 810 GLY A CA 1
ATOM 1493 C C . GLY A 1 211 ? 15.109 6.212 19.614 1.00 31.87 810 GLY A C 1
ATOM 1494 O O . GLY A 1 211 ? 14.752 5.045 19.455 1.00 31.80 810 GLY A O 1
ATOM 1495 N N . GLU A 1 212 ? 14.709 7.206 18.829 1.00 31.16 811 GLU A N 1
ATOM 1496 C CA . GLU A 1 212 ? 13.806 6.979 17.711 1.00 30.34 811 GLU A CA 1
ATOM 1497 C C . GLU A 1 212 ? 14.590 6.652 16.444 1.00 27.83 811 GLU A C 1
ATOM 1498 O O . GLU A 1 212 ? 15.353 7.476 15.938 1.00 26.79 811 GLU A O 1
ATOM 1504 N N . ARG A 1 213 ? 14.402 5.435 15.947 1.00 26.19 812 ARG A N 1
ATOM 1505 C CA . ARG A 1 213 ? 15.078 4.981 14.739 1.00 24.09 812 ARG A CA 1
ATOM 1506 C C . ARG A 1 213 ? 14.666 5.843 13.554 1.00 20.32 812 ARG A C 1
ATOM 1507 O O . ARG A 1 213 ? 13.558 6.373 13.522 1.00 19.38 812 ARG A O 1
ATOM 1515 N N . TYR A 1 214 ? 15.565 5.986 12.587 1.00 18.73 813 TYR A N 1
ATOM 1516 C CA . TYR A 1 214 ? 15.277 6.766 11.388 1.00 17.55 813 TYR A CA 1
ATOM 1517 C C . TYR A 1 214 ? 16.250 6.417 10.270 1.00 16.33 813 TYR A C 1
ATOM 1518 O O . TYR A 1 214 ? 17.280 5.784 10.498 1.00 15.68 813 TYR A O 1
ATOM 1527 N N . MET A 1 215 ? 15.907 6.826 9.055 1.00 15.09 814 MET A N 1
ATOM 1528 C CA . MET A 1 215 ? 16.746 6.563 7.896 1.00 15.13 814 MET A CA 1
ATOM 1529 C C . MET A 1 215 ? 17.111 7.849 7.180 1.00 15.31 814 MET A C 1
ATOM 1530 O O . MET A 1 215 ? 16.367 8.828 7.217 1.00 14.80 814 MET A O 1
ATOM 1535 N N . GLU A 1 216 ? 18.264 7.837 6.526 1.00 14.88 815 GLU A N 1
ATOM 1536 C CA . GLU A 1 216 ? 18.717 8.998 5.775 1.00 15.47 815 GLU A CA 1
ATOM 1537 C C . GLU A 1 216 ? 19.647 8.541 4.657 1.00 15.23 815 GLU A C 1
ATOM 1538 O O . GLU A 1 216 ? 20.387 7.564 4.804 1.00 15.70 815 GLU A O 1
ATOM 1544 N N . PRO A 1 217 ? 19.601 9.225 3.505 1.00 14.93 816 PRO A N 1
ATOM 1545 C CA . PRO A 1 217 ? 20.467 8.858 2.386 1.00 14.04 816 PRO A CA 1
ATOM 1546 C C . PRO A 1 217 ? 21.876 9.354 2.684 1.00 16.14 816 PRO A C 1
ATOM 1547 O O . PRO A 1 217 ? 22.056 10.300 3.454 1.00 17.22 816 PRO A O 1
ATOM 1551 N N . VAL A 1 218 ? 22.871 8.716 2.082 1.00 16.95 817 VAL A N 1
ATOM 1552 C CA . VAL A 1 218 ? 24.258 9.112 2.294 1.00 18.60 817 VAL A CA 1
ATOM 1553 C C . VAL A 1 218 ? 25.040 9.116 0.991 1.00 18.47 817 VAL A C 1
ATOM 1554 O O . VAL A 1 218 ? 24.584 8.592 -0.027 1.00 18.39 817 VAL A O 1
ATOM 1558 N N . ASN A 1 219 ? 26.223 9.719 1.033 1.00 19.74 818 ASN A N 1
ATOM 1559 C CA . ASN A 1 219 ? 27.095 9.789 -0.128 1.00 19.85 818 ASN A CA 1
ATOM 1560 C C . ASN A 1 219 ? 26.442 10.492 -1.312 1.00 19.52 818 ASN A C 1
ATOM 1561 O O . ASN A 1 219 ? 25.805 11.531 -1.151 1.00 19.63 818 ASN A O 1
ATOM 1566 N N . GLU A 1 220 ? 26.592 9.916 -2.499 1.00 18.89 819 GLU A N 1
ATOM 1567 C CA . GLU A 1 220 ? 26.046 10.511 -3.711 1.00 19.37 819 GLU A CA 1
ATOM 1568 C C . GLU A 1 220 ? 25.727 9.440 -4.747 1.00 18.13 819 GLU A C 1
ATOM 1569 O O . GLU A 1 220 ? 26.016 8.261 -4.545 1.00 17.90 819 GLU A O 1
ATOM 1575 N N . PHE A 1 221 ? 25.127 9.861 -5.855 1.00 17.33 820 PHE A N 1
ATOM 1576 C CA . PHE A 1 221 ? 24.811 8.956 -6.954 1.00 15.05 820 PHE A CA 1
ATOM 1577 C C . PHE A 1 221 ? 24.538 9.792 -8.197 1.00 15.60 820 PHE A C 1
ATOM 1578 O O . PHE A 1 221 ? 24.250 10.988 -8.096 1.00 15.22 820 PHE A O 1
ATOM 1586 N N . GLU A 1 222 ? 24.654 9.175 -9.366 1.00 15.39 821 GLU A N 1
ATOM 1587 C CA . GLU A 1 222 ? 24.444 9.902 -10.606 1.00 15.43 821 GLU A CA 1
ATOM 1588 C C . GLU A 1 222 ? 23.418 9.267 -11.531 1.00 13.90 821 GLU A C 1
ATOM 1589 O O . GLU A 1 222 ? 23.202 8.055 -11.518 1.00 14.28 821 GLU A O 1
ATOM 1595 N N . VAL A 1 223 ? 22.781 10.113 -12.329 1.00 13.80 822 VAL A N 1
ATOM 1596 C CA . VAL A 1 223 ? 21.811 9.672 -13.313 1.00 13.31 822 VAL A CA 1
ATOM 1597 C C . VAL A 1 223 ? 22.481 9.979 -14.643 1.00 14.96 822 VAL A C 1
ATOM 1598 O O . VAL A 1 223 ? 22.987 11.083 -14.841 1.00 15.01 822 VAL A O 1
ATOM 1602 N N . HIS A 1 224 ? 22.495 9.007 -15.545 1.00 16.01 823 HIS A N 1
ATOM 1603 C CA . HIS A 1 224 ? 23.134 9.193 -16.841 1.00 17.53 823 HIS A CA 1
ATOM 1604 C C . HIS A 1 224 ? 22.177 9.021 -18.007 1.00 18.30 823 HIS A C 1
ATOM 1605 O O . HIS A 1 224 ? 21.352 8.109 -18.023 1.00 17.42 823 HIS A O 1
ATOM 1612 N N . SER A 1 225 ? 22.300 9.912 -18.986 1.00 16.62 824 SER A N 1
ATOM 1613 C CA . SER A 1 225 ? 21.468 9.877 -20.176 1.00 17.45 824 SER A CA 1
ATOM 1614 C C . SER A 1 225 ? 22.264 9.338 -21.353 1.00 17.31 824 SER A C 1
ATOM 1615 O O . SER A 1 225 ? 23.472 9.561 -21.449 1.00 18.01 824 SER A O 1
ATOM 1618 N N . SER A 1 226 ? 21.584 8.633 -22.249 1.00 16.57 825 SER A N 1
ATOM 1619 C CA . SER A 1 226 ? 22.241 8.084 -23.426 1.00 17.40 825 SER A CA 1
ATOM 1620 C C . SER A 1 226 ? 22.740 9.210 -24.331 1.00 18.78 825 SER A C 1
ATOM 1621 O O . SER A 1 226 ? 23.516 8.970 -25.256 1.00 20.04 825 SER A O 1
ATOM 1624 N N . LYS A 1 227 ? 22.301 10.437 -24.060 1.00 19.41 826 LYS A N 1
ATOM 1625 C CA . LYS A 1 227 ? 22.725 11.576 -24.866 1.00 21.25 826 LYS A CA 1
ATOM 1626 C C . LYS A 1 227 ? 23.944 12.288 -24.285 1.00 21.40 826 LYS A C 1
ATOM 1627 O O . LYS A 1 227 ? 24.381 13.313 -24.810 1.00 22.14 826 LYS A O 1
ATOM 1633 N N . GLY A 1 228 ? 24.491 11.743 -23.201 1.00 19.94 827 GLY A N 1
ATOM 1634 C CA . GLY A 1 228 ? 25.675 12.330 -22.596 1.00 19.35 827 GLY A CA 1
ATOM 1635 C C . GLY A 1 228 ? 25.475 13.113 -21.313 1.00 19.34 827 GLY A C 1
ATOM 1636 O O . GLY A 1 228 ? 26.406 13.248 -20.519 1.00 20.08 827 GLY A O 1
ATOM 1637 N N . ASP A 1 229 ? 24.271 13.633 -21.103 1.00 18.32 828 ASP A N 1
ATOM 1638 C CA . ASP A 1 229 ? 23.979 14.405 -19.901 1.00 18.48 828 ASP A CA 1
ATOM 1639 C C . ASP A 1 229 ? 24.202 13.573 -18.643 1.00 18.11 828 ASP A C 1
ATOM 1640 O O . ASP A 1 229 ? 24.012 12.358 -18.644 1.00 17.91 828 ASP A O 1
ATOM 1645 N N . LYS A 1 230 ? 24.612 14.235 -17.570 1.00 17.49 829 LYS A N 1
ATOM 1646 C CA . LYS A 1 230 ? 24.828 13.556 -16.304 1.00 18.59 829 LYS A CA 1
ATOM 1647 C C . LYS A 1 230 ? 24.326 14.436 -15.174 1.00 17.89 829 LYS A C 1
ATOM 1648 O O . LYS A 1 230 ? 24.436 15.661 -15.228 1.00 18.88 829 LYS A O 1
ATOM 1654 N N . SER A 1 231 ? 23.754 13.806 -14.156 1.00 16.01 830 SER A N 1
ATOM 1655 C CA . SER A 1 231 ? 23.251 14.528 -13.002 1.00 16.04 830 SER A CA 1
ATOM 1656 C C . SER A 1 231 ? 23.947 13.948 -11.781 1.00 16.89 830 SER A C 1
ATOM 1657 O O . SER A 1 231 ? 23.995 12.730 -11.604 1.00 18.11 830 SER A O 1
ATOM 1660 N N . HIS A 1 232 ? 24.493 14.825 -10.948 1.00 15.77 831 HIS A N 1
ATOM 1661 C CA . HIS A 1 232 ? 25.203 14.412 -9.748 1.00 16.78 831 HIS A CA 1
ATOM 1662 C C . HIS A 1 232 ? 24.435 14.860 -8.511 1.00 17.17 831 HIS A C 1
ATOM 1663 O O . HIS A 1 232 ? 24.300 16.055 -8.250 1.00 16.15 831 HIS A O 1
ATOM 1670 N N . ILE A 1 233 ? 23.924 13.892 -7.755 1.00 14.75 832 ILE A N 1
ATOM 1671 C CA . ILE A 1 233 ? 23.156 14.180 -6.549 1.00 15.70 832 ILE A CA 1
ATOM 1672 C C . ILE A 1 233 ? 23.999 13.919 -5.311 1.00 15.46 832 ILE A C 1
ATOM 1673 O O . ILE A 1 233 ? 24.485 12.809 -5.111 1.00 16.81 832 ILE A O 1
ATOM 1678 N N . LEU A 1 234 ? 24.174 14.947 -4.487 1.00 17.26 833 LEU A N 1
ATOM 1679 C CA . LEU A 1 234 ? 24.953 14.812 -3.263 1.00 18.10 833 LEU A CA 1
ATOM 1680 C C . LEU A 1 234 ? 24.095 15.133 -2.048 1.00 18.25 833 LEU A C 1
ATOM 1681 O O . LEU A 1 234 ? 23.473 16.191 -1.976 1.00 16.86 833 LEU A O 1
ATOM 1686 N N . PHE A 1 235 ? 24.060 14.210 -1.095 1.00 17.11 834 PHE A N 1
ATOM 1687 C CA . PHE A 1 235 ? 23.273 14.394 0.115 1.00 17.99 834 PHE A CA 1
ATOM 1688 C C . PHE A 1 235 ? 24.100 15.046 1.218 1.00 19.50 834 PHE A C 1
ATOM 1689 O O . PHE A 1 235 ? 25.294 14.774 1.350 1.00 21.64 834 PHE A O 1
ATOM 1697 N N . ASP A 1 236 ? 23.460 15.908 2.002 1.00 20.26 835 ASP A N 1
ATOM 1698 C CA . ASP A 1 236 ? 24.141 16.598 3.096 1.00 21.38 835 ASP A CA 1
ATOM 1699 C C . ASP A 1 236 ? 24.698 15.595 4.095 1.00 23.50 835 ASP A C 1
ATOM 1700 O O . ASP A 1 236 ? 24.074 14.571 4.370 1.00 22.60 835 ASP A O 1
ATOM 1705 N N . LYS A 1 237 ? 25.871 15.888 4.647 1.00 26.19 836 LYS A N 1
ATOM 1706 C CA . LYS A 1 237 ? 26.462 14.985 5.623 1.00 30.74 836 LYS A CA 1
ATOM 1707 C C . LYS A 1 237 ? 25.980 15.322 7.027 1.00 33.29 836 LYS A C 1
ATOM 1708 O O . LYS A 1 237 ? 25.986 16.481 7.437 1.00 32.85 836 LYS A O 1
ATOM 1714 N N . ALA A 1 238 ? 25.558 14.296 7.758 1.00 36.90 837 ALA A N 1
ATOM 1715 C CA . ALA A 1 238 ? 25.072 14.467 9.120 1.00 40.90 837 ALA A CA 1
ATOM 1716 C C . ALA A 1 238 ? 25.284 13.172 9.893 1.00 43.45 837 ALA A C 1
ATOM 1717 O O . ALA A 1 238 ? 24.828 12.109 9.471 1.00 44.45 837 ALA A O 1
ATOM 1719 N N . GLY A 1 239 ? 25.978 13.259 11.024 1.00 45.90 838 GLY A N 1
ATOM 1720 C CA . GLY A 1 239 ? 26.224 12.064 11.809 1.00 48.07 838 GLY A CA 1
ATOM 1721 C C . GLY A 1 239 ? 26.637 12.279 13.253 1.00 49.57 838 GLY A C 1
ATOM 1722 O O . GLY A 1 239 ? 27.384 11.468 13.803 1.00 50.20 838 GLY A O 1
ATOM 1723 N N . MET A 1 240 ? 26.162 13.354 13.878 1.00 50.48 839 MET A N 1
ATOM 1724 C CA . MET A 1 240 ? 26.513 13.607 15.272 1.00 51.15 839 MET A CA 1
ATOM 1725 C C . MET A 1 240 ? 25.775 14.764 15.941 1.00 50.76 839 MET A C 1
ATOM 1726 O O . MET A 1 240 ? 25.730 14.835 17.170 1.00 50.86 839 MET A O 1
ATOM 1731 N N . PHE A 1 241 ? 25.192 15.668 15.159 1.00 50.16 840 PHE A N 1
ATOM 1732 C CA . PHE A 1 241 ? 24.488 16.794 15.763 1.00 49.06 840 PHE A CA 1
ATOM 1733 C C . PHE A 1 241 ? 23.359 17.382 14.920 1.00 47.42 840 PHE A C 1
ATOM 1734 O O . PHE A 1 241 ? 22.255 17.599 15.421 1.00 47.75 840 PHE A O 1
ATOM 1742 N N . SER A 1 242 ? 23.634 17.642 13.646 1.00 44.62 841 SER A N 1
ATOM 1743 C CA . SER A 1 242 ? 22.639 18.225 12.750 1.00 41.93 841 SER A CA 1
ATOM 1744 C C . SER A 1 242 ? 21.370 17.386 12.585 1.00 39.24 841 SER A C 1
ATOM 1745 O O . SER A 1 242 ? 20.527 17.692 11.740 1.00 39.97 841 SER A O 1
ATOM 1748 N N . GLY A 1 243 ? 21.233 16.339 13.392 1.00 35.62 842 GLY A N 1
ATOM 1749 C CA . GLY A 1 243 ? 20.059 15.489 13.304 1.00 31.23 842 GLY A CA 1
ATOM 1750 C C . GLY A 1 243 ? 20.005 14.732 11.990 1.00 27.87 842 GLY A C 1
ATOM 1751 O O . GLY A 1 243 ? 21.038 14.494 11.366 1.00 27.95 842 GLY A O 1
ATOM 1752 N N . ARG A 1 244 ? 18.803 14.351 11.568 1.00 25.40 843 ARG A N 1
ATOM 1753 C CA . ARG A 1 244 ? 18.636 13.616 10.318 1.00 22.23 843 ARG A CA 1
ATOM 1754 C C . ARG A 1 244 ? 18.996 14.471 9.107 1.00 20.78 843 ARG A C 1
ATOM 1755 O O . ARG A 1 244 ? 18.584 15.627 9.007 1.00 20.54 843 ARG A O 1
ATOM 1763 N N . SER A 1 245 ? 19.774 13.901 8.194 1.00 17.91 844 SER A N 1
ATOM 1764 C CA . SER A 1 245 ? 20.161 14.606 6.979 1.00 17.57 844 SER A CA 1
ATOM 1765 C C . SER A 1 245 ? 18.977 14.597 6.021 1.00 17.88 844 SER A C 1
ATOM 1766 O O . SER A 1 245 ? 18.519 13.530 5.605 1.00 16.84 844 SER A O 1
ATOM 1769 N N . GLU A 1 246 ? 18.488 15.780 5.666 1.00 16.58 845 GLU A N 1
ATOM 1770 C CA . GLU A 1 246 ? 17.342 15.884 4.770 1.00 16.85 845 GLU A CA 1
ATOM 1771 C C . GLU A 1 246 ? 17.604 16.666 3.489 1.00 16.24 845 GLU A C 1
ATOM 1772 O O . GLU A 1 246 ? 16.876 16.517 2.506 1.00 16.22 845 GLU A O 1
ATOM 1778 N N . GLY A 1 247 ? 18.648 17.490 3.490 1.00 16.18 846 GLY A N 1
ATOM 1779 C CA . GLY A 1 247 ? 18.952 18.282 2.312 1.00 16.33 846 GLY A CA 1
ATOM 1780 C C . GLY A 1 247 ? 19.870 17.621 1.302 1.00 14.11 846 GLY A C 1
ATOM 1781 O O . GLY A 1 247 ? 20.590 16.671 1.615 1.00 15.93 846 GLY A O 1
ATOM 1782 N N . PHE A 1 248 ? 19.842 18.125 0.075 1.00 15.13 847 PHE A N 1
ATOM 1783 C CA . PHE A 1 248 ? 20.689 17.588 -0.979 1.00 15.20 847 PHE A CA 1
ATOM 1784 C C . PHE A 1 248 ? 20.799 18.590 -2.118 1.00 16.11 847 PHE A C 1
ATOM 1785 O O . PHE A 1 248 ? 19.977 19.498 -2.241 1.00 16.68 847 PHE A O 1
ATOM 1793 N N . LYS A 1 249 ? 21.828 18.422 -2.939 1.00 16.04 848 LYS A N 1
ATOM 1794 C CA . LYS A 1 249 ? 22.069 19.300 -4.073 1.00 17.27 848 LYS A CA 1
ATOM 1795 C C . LYS A 1 249 ? 22.204 18.450 -5.326 1.00 15.82 848 LYS A C 1
ATOM 1796 O O . LYS A 1 249 ? 22.649 17.303 -5.265 1.00 18.23 848 LYS A O 1
ATOM 1802 N N . VAL A 1 250 ? 21.803 19.008 -6.460 1.00 15.32 849 VAL A N 1
ATOM 1803 C CA . VAL A 1 250 ? 21.895 18.301 -7.728 1.00 14.81 849 VAL A CA 1
ATOM 1804 C C . VAL A 1 250 ? 22.623 19.177 -8.735 1.00 16.25 849 VAL A C 1
ATOM 1805 O O . VAL A 1 250 ? 22.258 20.335 -8.940 1.00 17.92 849 VAL A O 1
ATOM 1809 N N . SER A 1 251 ? 23.659 18.622 -9.351 1.00 15.97 850 SER A N 1
ATOM 1810 C CA . SER A 1 251 ? 24.427 19.349 -10.352 1.00 17.91 850 SER A CA 1
ATOM 1811 C C . SER A 1 251 ? 24.185 18.693 -11.704 1.00 18.26 850 SER A C 1
ATOM 1812 O O . SER A 1 251 ? 24.539 17.528 -11.910 1.00 19.09 850 SER A O 1
ATOM 1815 N N . ILE A 1 252 ? 23.566 19.437 -12.615 1.00 18.78 851 ILE A N 1
ATOM 1816 C CA . ILE A 1 252 ? 23.268 18.933 -13.949 1.00 19.83 851 ILE A CA 1
ATOM 1817 C C . ILE A 1 252 ? 24.370 19.347 -14.914 1.00 21.21 851 ILE A C 1
ATOM 1818 O O . ILE A 1 252 ? 24.631 20.535 -15.093 1.00 19.92 851 ILE A O 1
ATOM 1823 N N . ILE A 1 253 ? 25.008 18.364 -15.538 1.00 21.86 852 ILE A N 1
ATOM 1824 C CA . ILE A 1 253 ? 26.094 18.637 -16.468 1.00 23.83 852 ILE A CA 1
ATOM 1825 C C . ILE A 1 253 ? 25.799 18.110 -17.867 1.00 23.82 852 ILE A C 1
ATOM 1826 O O . ILE A 1 253 ? 25.925 16.913 -18.128 1.00 23.05 852 ILE A O 1
ATOM 1831 N N . PRO A 1 254 ? 25.398 19.001 -18.786 1.00 24.75 853 PRO A N 1
ATOM 1832 C CA . PRO A 1 254 ? 25.095 18.595 -20.160 1.00 26.22 853 PRO A CA 1
ATOM 1833 C C . PRO A 1 254 ? 26.390 18.334 -20.922 1.00 28.35 853 PRO A C 1
ATOM 1834 O O . PRO A 1 254 ? 27.435 18.891 -20.587 1.00 28.07 853 PRO A O 1
ATOM 1838 N N . PRO A 1 255 ? 26.342 17.475 -21.949 1.00 29.95 854 PRO A N 1
ATOM 1839 C CA . PRO A 1 255 ? 27.555 17.188 -22.716 1.00 32.70 854 PRO A CA 1
ATOM 1840 C C . PRO A 1 255 ? 27.961 18.381 -23.573 1.00 35.01 854 PRO A C 1
ATOM 1841 O O . PRO A 1 255 ? 27.131 19.229 -23.906 1.00 34.65 854 PRO A O 1
ATOM 1845 N N . PRO A 1 256 ? 29.249 18.470 -23.932 1.00 37.37 855 PRO A N 1
ATOM 1846 C CA . PRO A 1 256 ? 29.707 19.588 -24.759 1.00 38.91 855 PRO A CA 1
ATOM 1847 C C . PRO A 1 256 ? 29.097 19.498 -26.154 1.00 40.23 855 PRO A C 1
ATOM 1848 O O . PRO A 1 256 ? 28.721 18.414 -26.602 1.00 40.91 855 PRO A O 1
ATOM 1852 N N . SER A 1 257 ? 28.992 20.639 -26.828 1.00 41.72 856 SER A N 1
ATOM 1853 C CA . SER A 1 257 ? 28.433 20.699 -28.174 1.00 42.63 856 SER A CA 1
ATOM 1854 C C . SER A 1 257 ? 26.911 20.573 -28.178 1.00 42.80 856 SER A C 1
ATOM 1855 O O . SER A 1 257 ? 26.299 20.405 -29.233 1.00 43.35 856 SER A O 1
ATOM 1858 N N . SER A 1 258 ? 26.304 20.650 -26.997 1.00 42.84 857 SER A N 1
ATOM 1859 C CA . SER A 1 258 ? 24.853 20.560 -26.884 1.00 42.14 857 SER A CA 1
ATOM 1860 C C . SER A 1 258 ? 24.299 21.939 -26.547 1.00 41.46 857 SER A C 1
ATOM 1861 O O . SER A 1 258 ? 25.016 22.790 -26.019 1.00 40.76 857 SER A O 1
ATOM 1864 N N . ASN A 1 259 ? 23.025 22.159 -26.854 1.00 41.06 858 ASN A N 1
ATOM 1865 C CA . ASN A 1 259 ? 22.392 23.442 -26.578 1.00 40.65 858 ASN A CA 1
ATOM 1866 C C . ASN A 1 259 ? 21.930 23.545 -25.128 1.00 39.17 858 ASN A C 1
ATOM 1867 O O . ASN A 1 259 ? 21.538 24.617 -24.668 1.00 38.96 858 ASN A O 1
ATOM 1872 N N . ARG A 1 260 ? 21.978 22.426 -24.411 1.00 37.47 859 ARG A N 1
ATOM 1873 C CA . ARG A 1 260 ? 21.569 22.399 -23.012 1.00 35.67 859 ARG A CA 1
ATOM 1874 C C . ARG A 1 260 ? 22.680 22.981 -22.142 1.00 34.99 859 ARG A C 1
ATOM 1875 O O . ARG A 1 260 ? 23.862 22.782 -22.420 1.00 35.01 859 ARG A O 1
ATOM 1883 N N . LYS A 1 261 ? 22.298 23.703 -21.092 1.00 34.69 860 LYS A N 1
ATOM 1884 C CA . LYS A 1 261 ? 23.276 24.327 -20.204 1.00 34.37 860 LYS A CA 1
ATOM 1885 C C . LYS A 1 261 ? 23.320 23.708 -18.810 1.00 32.86 860 LYS A C 1
ATOM 1886 O O . LYS A 1 261 ? 22.432 22.948 -18.424 1.00 33.04 860 LYS A O 1
ATOM 1892 N N . LYS A 1 262 ? 24.367 24.045 -18.062 1.00 31.64 861 LYS A N 1
ATOM 1893 C CA . LYS A 1 262 ? 24.541 23.537 -16.709 1.00 30.27 861 LYS A CA 1
ATOM 1894 C C . LYS A 1 262 ? 23.513 24.150 -15.770 1.00 29.27 861 LYS A C 1
ATOM 1895 O O . LYS A 1 262 ? 23.239 25.350 -15.825 1.00 28.56 861 LYS A O 1
ATOM 1901 N N . GLU A 1 263 ? 22.948 23.316 -14.906 1.00 27.20 862 GLU A N 1
ATOM 1902 C CA . GLU A 1 263 ? 21.942 23.764 -13.958 1.00 26.34 862 GLU A CA 1
ATOM 1903 C C . GLU A 1 263 ? 22.168 23.099 -12.611 1.00 23.78 862 GLU A C 1
ATOM 1904 O O . GLU A 1 263 ? 22.841 22.071 -12.518 1.00 22.88 862 GLU A O 1
ATOM 1910 N N . THR A 1 264 ? 21.602 23.692 -11.569 1.00 22.64 863 THR A N 1
ATOM 1911 C CA . THR A 1 264 ? 21.729 23.146 -10.229 1.00 20.61 863 THR A CA 1
ATOM 1912 C C . THR A 1 264 ? 20.363 23.115 -9.560 1.00 18.88 863 THR A C 1
ATOM 1913 O O . THR A 1 264 ? 19.549 24.021 -9.739 1.00 18.24 863 THR A O 1
ATOM 1917 N N . LEU A 1 265 ? 20.114 22.054 -8.802 1.00 15.87 864 LEU A N 1
ATOM 1918 C CA . LEU A 1 265 ? 18.850 21.889 -8.098 1.00 14.82 864 LEU A CA 1
ATOM 1919 C C . LEU A 1 265 ? 19.159 21.700 -6.620 1.00 13.05 864 LEU A C 1
ATOM 1920 O O . LEU A 1 265 ? 20.253 21.255 -6.256 1.00 14.88 864 LEU A O 1
ATOM 1925 N N . ALA A 1 266 ? 18.199 22.030 -5.765 1.00 13.87 865 ALA A N 1
ATOM 1926 C CA . ALA A 1 266 ? 18.392 21.876 -4.331 1.00 14.63 865 ALA A CA 1
ATOM 1927 C C . ALA A 1 266 ? 17.065 21.677 -3.620 1.00 15.24 865 ALA A C 1
ATOM 1928 O O . ALA A 1 266 ? 16.028 22.166 -4.064 1.00 15.51 865 ALA A O 1
ATOM 1930 N N . GLY A 1 267 ? 17.110 20.952 -2.510 1.00 13.97 866 GLY A N 1
ATOM 1931 C CA . GLY A 1 267 ? 15.905 20.710 -1.745 1.00 14.46 866 GLY A CA 1
ATOM 1932 C C . GLY A 1 267 ? 16.125 19.702 -0.636 1.00 12.41 866 GLY A C 1
ATOM 1933 O O . GLY A 1 267 ? 17.263 19.404 -0.262 1.00 14.23 866 GLY A O 1
ATOM 1934 N N . LYS A 1 268 ? 15.023 19.190 -0.103 1.00 14.22 867 LYS A N 1
ATOM 1935 C CA . LYS A 1 268 ? 15.058 18.193 0.958 1.00 12.94 867 LYS A CA 1
ATOM 1936 C C . LYS A 1 268 ? 14.215 17.022 0.472 1.00 12.49 867 LYS A C 1
ATOM 1937 O O . LYS A 1 268 ? 13.106 17.225 -0.026 1.00 12.24 867 LYS A O 1
ATOM 1943 N N . TRP A 1 269 ? 14.733 15.804 0.603 1.00 13.40 868 TRP A N 1
ATOM 1944 C CA . TRP A 1 269 ? 13.985 14.639 0.142 1.00 12.96 868 TRP A CA 1
ATOM 1945 C C . TRP A 1 269 ? 12.736 14.379 0.969 1.00 13.78 868 TRP A C 1
ATOM 1946 O O . TRP A 1 269 ? 11.916 13.528 0.625 1.00 13.04 868 TRP A O 1
ATOM 1957 N N . THR A 1 270 ? 12.591 15.125 2.057 1.00 13.26 869 THR A N 1
ATOM 1958 C CA . THR A 1 270 ? 11.435 14.996 2.930 1.00 14.42 869 THR A CA 1
ATOM 1959 C C . THR A 1 270 ? 10.355 16.010 2.569 1.00 14.38 869 THR A C 1
ATOM 1960 O O . THR A 1 270 ? 9.270 15.996 3.155 1.00 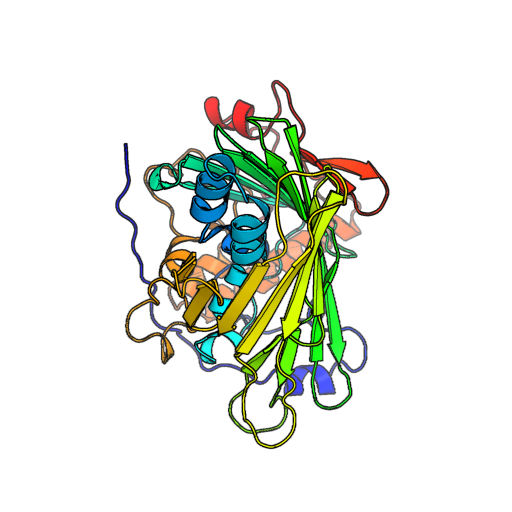15.99 869 THR A O 1
ATOM 1964 N N . GLN A 1 271 ? 10.632 16.883 1.603 1.00 16.27 870 GLN A N 1
ATOM 1965 C CA . GLN A 1 271 ? 9.655 17.914 1.263 1.00 17.25 870 GLN A CA 1
ATOM 1966 C C . GLN A 1 271 ? 9.547 18.340 -0.200 1.00 16.19 870 GLN A C 1
ATOM 1967 O O . GLN A 1 271 ? 8.488 18.208 -0.804 1.00 14.17 870 GLN A O 1
ATOM 1973 N N . SER A 1 272 ? 10.629 18.861 -0.773 1.00 14.88 871 SER A N 1
ATOM 1974 C CA . SER A 1 272 ? 10.567 19.335 -2.151 1.00 14.78 871 SER A CA 1
ATOM 1975 C C . SER A 1 272 ? 11.924 19.550 -2.800 1.00 13.96 871 SER A C 1
ATOM 1976 O O . SER A 1 272 ? 12.957 19.472 -2.147 1.00 14.95 871 SER A O 1
ATOM 1979 N N . LEU A 1 273 ? 11.892 19.843 -4.095 1.00 14.10 872 LEU A N 1
ATOM 1980 C CA . LEU A 1 273 ? 13.096 20.086 -4.880 1.00 13.99 872 LEU A CA 1
ATOM 1981 C C . LEU A 1 273 ? 12.821 21.245 -5.830 1.00 14.30 872 LEU A C 1
ATOM 1982 O O . LEU A 1 273 ? 11.772 21.293 -6.473 1.00 13.35 872 LEU A O 1
ATOM 1987 N N . ALA A 1 274 ? 13.759 22.183 -5.917 1.00 12.80 873 ALA A N 1
ATOM 1988 C CA . ALA A 1 274 ? 13.582 23.327 -6.799 1.00 15.38 873 ALA A CA 1
ATOM 1989 C C . ALA A 1 274 ? 14.835 23.642 -7.602 1.00 14.54 873 ALA A C 1
ATOM 1990 O O . ALA A 1 274 ? 15.940 23.220 -7.253 1.00 16.56 873 ALA A O 1
ATOM 1992 N N . ASN A 1 275 ? 14.644 24.376 -8.692 1.00 16.06 874 ASN A N 1
ATOM 1993 C CA . ASN A 1 275 ? 15.742 24.800 -9.551 1.00 16.45 874 ASN A CA 1
ATOM 1994 C C . ASN A 1 275 ? 16.391 25.960 -8.794 1.00 15.52 874 ASN A C 1
ATOM 1995 O O . ASN A 1 275 ? 15.720 26.936 -8.473 1.00 15.52 874 ASN A O 1
ATOM 2000 N N . GLU A 1 276 ? 17.683 25.856 -8.494 1.00 16.39 875 GLU A N 1
ATOM 2001 C CA . GLU A 1 276 ? 18.357 26.915 -7.743 1.00 17.14 875 GLU A CA 1
ATOM 2002 C C . GLU A 1 276 ? 18.443 28.261 -8.449 1.00 17.45 875 GLU A C 1
ATOM 2003 O O . GLU A 1 276 ? 18.442 29.303 -7.797 1.00 16.67 875 GLU A O 1
ATOM 2009 N N . THR A 1 277 ? 18.518 28.245 -9.774 1.00 17.63 876 THR A N 1
ATOM 2010 C CA . THR A 1 277 ? 18.608 29.489 -10.530 1.00 17.83 876 THR A CA 1
ATOM 2011 C C . THR A 1 277 ? 17.276 30.230 -10.587 1.00 17.38 876 THR A C 1
ATOM 2012 O O . THR A 1 277 ? 17.206 31.422 -10.289 1.00 17.53 876 THR A O 1
ATOM 2016 N N . THR A 1 278 ? 16.218 29.519 -10.960 1.00 18.03 877 THR A N 1
ATOM 2017 C CA . THR A 1 278 ? 14.896 30.122 -11.082 1.00 20.31 877 THR A CA 1
ATOM 2018 C C . THR A 1 278 ? 14.042 30.037 -9.823 1.00 21.24 877 THR A C 1
ATOM 2019 O O . THR A 1 278 ? 13.112 30.824 -9.651 1.00 23.57 877 THR A O 1
ATOM 2023 N N . HIS A 1 279 ? 14.358 29.084 -8.951 1.00 21.35 878 HIS A N 1
ATOM 2024 C CA . HIS A 1 279 ? 13.608 28.873 -7.715 1.00 23.08 878 HIS A CA 1
ATOM 2025 C C . HIS A 1 279 ? 12.299 28.149 -8.015 1.00 23.82 878 HIS A C 1
ATOM 2026 O O . HIS A 1 279 ? 11.428 28.044 -7.150 1.00 25.33 878 HIS A O 1
ATOM 2033 N N . GLU A 1 280 ? 12.167 27.658 -9.244 1.00 24.57 879 GLU A N 1
ATOM 2034 C CA . GLU A 1 280 ? 10.968 26.936 -9.664 1.00 25.24 879 GLU A CA 1
ATOM 2035 C C . GLU A 1 280 ? 10.902 25.562 -9.008 1.00 22.96 879 GLU A C 1
ATOM 2036 O O . GLU A 1 280 ? 11.881 24.818 -9.010 1.00 21.70 879 GLU A O 1
ATOM 2042 N N . THR A 1 281 ? 9.742 25.231 -8.453 1.00 20.87 880 THR A N 1
ATOM 2043 C CA . THR A 1 281 ? 9.544 23.939 -7.804 1.00 19.34 880 THR A CA 1
ATOM 2044 C C . THR A 1 281 ? 9.428 22.841 -8.859 1.00 18.81 880 THR A C 1
ATOM 2045 O O . THR A 1 281 ? 8.648 22.956 -9.803 1.00 19.36 880 THR A O 1
ATOM 2049 N N . ILE A 1 282 ? 10.212 21.780 -8.689 1.00 16.54 881 ILE A N 1
ATOM 2050 C CA . ILE A 1 282 ? 10.221 20.658 -9.622 1.00 15.15 881 ILE A CA 1
ATOM 2051 C C . ILE A 1 282 ? 9.402 19.488 -9.087 1.00 13.41 881 ILE A C 1
ATOM 2052 O O . ILE A 1 282 ? 8.738 18.783 -9.844 1.00 14.79 881 ILE A O 1
ATOM 2057 N N . TRP A 1 283 ? 9.449 19.299 -7.773 1.00 11.96 882 TRP A N 1
ATOM 2058 C CA . TRP A 1 283 ? 8.749 18.194 -7.123 1.00 11.59 882 TRP A CA 1
ATOM 2059 C C . TRP A 1 283 ? 8.444 18.529 -5.669 1.00 11.77 882 TRP A C 1
ATOM 2060 O O . TRP A 1 283 ? 9.194 19.258 -5.019 1.00 11.83 882 TRP A O 1
ATOM 2071 N N . GLU A 1 284 ? 7.341 17.979 -5.168 1.00 11.79 883 GLU A N 1
ATOM 2072 C CA . GLU A 1 284 ? 6.918 18.174 -3.786 1.00 13.59 883 GLU A CA 1
ATOM 2073 C C . GLU A 1 284 ? 6.269 16.876 -3.317 1.00 11.88 883 GLU A C 1
ATOM 2074 O O . GLU A 1 284 ? 5.647 16.174 -4.110 1.00 11.75 883 GLU A O 1
ATOM 2080 N N . VAL A 1 285 ? 6.413 16.561 -2.036 1.00 12.64 884 VAL A N 1
ATOM 2081 C CA . VAL A 1 285 ? 5.819 15.341 -1.504 1.00 12.75 884 VAL A CA 1
ATOM 2082 C C . VAL A 1 285 ? 4.299 15.424 -1.523 1.00 12.92 884 VAL A C 1
ATOM 2083 O O . VAL A 1 285 ? 3.719 16.513 -1.553 1.00 13.63 884 VAL A O 1
ATOM 2087 N N . GLY A 1 286 ? 3.664 14.258 -1.524 1.00 11.40 885 GLY A N 1
ATOM 2088 C CA . GLY A 1 286 ? 2.218 14.196 -1.513 1.00 11.31 885 GLY A CA 1
ATOM 2089 C C . GLY A 1 286 ? 1.740 14.093 -0.078 1.00 11.10 885 GLY A C 1
ATOM 2090 O O . GLY A 1 286 ? 2.363 14.634 0.837 1.00 12.20 885 GLY A O 1
ATOM 2091 N N . ASP A 1 287 ? 0.645 13.375 0.128 1.00 10.82 886 ASP A N 1
ATOM 2092 C CA . ASP A 1 287 ? 0.091 13.228 1.465 1.00 10.93 886 ASP A CA 1
ATOM 2093 C C . ASP A 1 287 ? 0.366 11.883 2.118 1.00 10.80 886 ASP A C 1
ATOM 2094 O O . ASP A 1 287 ? 0.584 10.872 1.447 1.00 11.13 886 ASP A O 1
ATOM 2099 N N . LEU A 1 288 ? 0.357 11.896 3.444 1.00 9.90 887 LEU A N 1
ATOM 2100 C CA . LEU A 1 288 ? 0.520 10.690 4.236 1.00 9.68 887 LEU A CA 1
ATOM 2101 C C . LEU A 1 288 ? -0.895 10.382 4.698 1.00 10.18 887 LEU A C 1
ATOM 2102 O O . LEU A 1 288 ? -1.785 11.230 4.592 1.00 11.56 887 LEU A O 1
ATOM 2107 N N . VAL A 1 289 ? -1.123 9.170 5.186 1.00 9.96 888 VAL A N 1
ATOM 2108 C CA . VAL A 1 289 ? -2.447 8.832 5.695 1.00 10.55 888 VAL A CA 1
ATOM 2109 C C . VAL A 1 289 ? -2.661 9.650 6.965 1.00 11.24 888 VAL A C 1
ATOM 2110 O O . VAL A 1 289 ? -1.712 10.204 7.526 1.00 11.63 888 VAL A O 1
ATOM 2114 N N . SER A 1 290 ? -3.906 9.727 7.413 1.00 12.40 889 SER A N 1
ATOM 2115 C CA . SER A 1 290 ? -4.217 10.465 8.629 1.00 13.19 889 SER A CA 1
ATOM 2116 C C . SER A 1 290 ? -3.604 9.738 9.824 1.00 13.40 889 SER A C 1
ATOM 2117 O O . SER A 1 290 ? -3.550 8.502 9.845 1.00 12.27 889 SER A O 1
ATOM 2120 N N . ASN A 1 291 ? -3.138 10.500 10.810 1.00 13.76 890 ASN A N 1
ATOM 2121 C CA . ASN A 1 291 ? -2.531 9.930 12.012 1.00 13.54 890 ASN A CA 1
ATOM 2122 C C . ASN A 1 291 ? -1.502 8.869 11.630 1.00 13.02 890 ASN A C 1
ATOM 2123 O O . ASN A 1 291 ? -1.574 7.727 12.086 1.00 12.92 890 ASN A O 1
ATOM 2128 N N . PRO A 1 292 ? -0.519 9.243 10.799 1.00 12.32 891 PRO A N 1
ATOM 2129 C CA . PRO A 1 292 ? 0.537 8.341 10.328 1.00 13.42 891 PRO A CA 1
ATOM 2130 C C . PRO A 1 292 ? 1.364 7.616 11.383 1.00 14.32 891 PRO A C 1
ATOM 2131 O O . PRO A 1 292 ? 1.877 6.528 11.128 1.00 12.93 891 PRO A O 1
ATOM 2135 N N . LYS A 1 293 ? 1.496 8.209 12.564 1.00 13.60 892 LYS A N 1
ATOM 2136 C CA . LYS A 1 293 ? 2.277 7.586 13.623 1.00 15.93 892 LYS A CA 1
ATOM 2137 C C . LYS A 1 293 ? 1.662 6.251 14.023 1.00 14.81 892 LYS A C 1
ATOM 2138 O O . LYS A 1 293 ? 2.364 5.336 14.454 1.00 17.01 892 LYS A O 1
ATOM 2144 N N . LYS A 1 294 ? 0.348 6.144 13.859 1.00 15.05 893 LYS A N 1
ATOM 2145 C CA . LYS A 1 294 ? -0.370 4.930 14.222 1.00 15.45 893 LYS A CA 1
ATOM 2146 C C . LYS A 1 294 ? -0.582 4.010 13.029 1.00 14.89 893 LYS A C 1
ATOM 2147 O O . LYS A 1 294 ? -1.177 2.942 13.166 1.00 14.52 893 LYS A O 1
ATOM 2153 N N . LYS A 1 295 ? -0.091 4.425 11.864 1.00 13.94 894 LYS A N 1
ATOM 2154 C CA . LYS A 1 295 ? -0.258 3.641 10.649 1.00 13.81 894 LYS A CA 1
ATOM 2155 C C . LYS A 1 295 ? 1.029 3.427 9.851 1.00 12.30 894 LYS A C 1
ATOM 2156 O O . LYS A 1 295 ? 1.049 3.602 8.628 1.00 12.36 894 LYS A O 1
ATOM 2162 N N . TYR A 1 296 ? 2.101 3.064 10.551 1.00 10.32 895 TYR A N 1
ATOM 2163 C CA . TYR A 1 296 ? 3.389 2.773 9.923 1.00 10.74 895 TYR A CA 1
ATOM 2164 C C . TYR A 1 296 ? 4.026 3.926 9.150 1.00 10.09 895 TYR A C 1
ATOM 2165 O O . TYR A 1 296 ? 5.010 3.719 8.443 1.00 12.08 895 TYR A O 1
ATOM 2174 N N . GLY A 1 297 ? 3.479 5.130 9.278 1.00 11.53 896 GLY A N 1
ATOM 2175 C CA . GLY A 1 297 ? 4.038 6.260 8.553 1.00 10.95 896 GLY A CA 1
ATOM 2176 C C . GLY A 1 297 ? 3.781 6.171 7.057 1.00 10.36 896 GLY A C 1
ATOM 2177 O O . GLY A 1 297 ? 4.450 6.827 6.261 1.00 10.13 896 GLY A O 1
ATOM 2178 N N . PHE A 1 298 ? 2.797 5.359 6.685 1.00 10.50 897 PHE A N 1
ATOM 2179 C CA . PHE A 1 298 ? 2.419 5.147 5.284 1.00 9.92 897 PHE A CA 1
ATOM 2180 C C . PHE A 1 298 ? 1.970 6.405 4.548 1.00 10.02 897 PHE A C 1
ATOM 2181 O O . PHE A 1 298 ? 1.363 7.301 5.140 1.00 11.33 897 PHE A O 1
ATOM 2189 N N . THR A 1 299 ? 2.256 6.458 3.250 1.00 9.70 898 THR A N 1
ATOM 2190 C CA . THR A 1 299 ? 1.767 7.555 2.423 1.00 9.28 898 THR A CA 1
ATOM 2191 C C . THR A 1 299 ? 0.413 7.037 1.940 1.00 9.68 898 THR A C 1
ATOM 2192 O O . THR A 1 299 ? 0.085 5.860 2.137 1.00 9.33 898 THR A O 1
ATOM 2196 N N . LYS A 1 300 ? -0.386 7.898 1.325 1.00 9.70 899 LYS A N 1
ATOM 2197 C CA . LYS A 1 300 ? -1.663 7.439 0.808 1.00 10.15 899 LYS A CA 1
ATOM 2198 C C . LYS A 1 300 ? -1.391 6.388 -0.263 1.00 10.45 899 LYS A C 1
ATOM 2199 O O . LYS A 1 300 ? -2.121 5.409 -0.378 1.00 10.03 899 LYS A O 1
ATOM 2205 N N . PHE A 1 301 ? -0.321 6.586 -1.030 1.00 8.93 900 PHE A N 1
ATOM 2206 C CA . PHE A 1 301 ? 0.041 5.643 -2.086 1.00 9.38 900 PHE A CA 1
ATOM 2207 C C . PHE A 1 301 ? 0.362 4.279 -1.463 1.00 8.23 900 PHE A C 1
ATOM 2208 O O . PHE A 1 301 ? -0.070 3.241 -1.967 1.00 7.83 900 PHE A O 1
ATOM 2216 N N . THR A 1 302 ? 1.111 4.280 -0.363 1.00 8.21 901 THR A N 1
ATOM 2217 C CA . THR A 1 302 ? 1.455 3.024 0.300 1.00 8.36 901 THR A CA 1
ATOM 2218 C C . THR A 1 302 ? 0.188 2.306 0.754 1.00 8.27 901 THR A C 1
ATOM 2219 O O . THR A 1 302 ? 0.043 1.098 0.575 1.00 8.63 901 THR A O 1
ATOM 2223 N N . ALA A 1 303 ? -0.724 3.064 1.356 1.00 8.62 902 ALA A N 1
ATOM 2224 C CA . ALA A 1 303 ? -1.973 2.512 1.859 1.00 7.75 902 ALA A CA 1
ATOM 2225 C C . ALA A 1 303 ? -2.843 1.907 0.768 1.00 9.26 902 ALA A C 1
ATOM 2226 O O . ALA A 1 303 ? -3.678 1.041 1.038 1.00 9.61 902 ALA A O 1
ATOM 2228 N N . ASN A 1 304 ? -2.642 2.359 -0.466 1.00 8.44 903 ASN A N 1
ATOM 2229 C CA . ASN A 1 304 ? -3.423 1.870 -1.592 1.00 8.31 903 ASN A CA 1
ATOM 2230 C C . ASN A 1 304 ? -2.835 0.660 -2.302 1.00 8.49 903 ASN A C 1
ATOM 2231 O O . ASN A 1 304 ? -3.517 0.015 -3.095 1.00 8.70 903 ASN A O 1
ATOM 2236 N N . LEU A 1 305 ? -1.579 0.346 -2.003 1.00 7.57 904 LEU A N 1
ATOM 2237 C CA . LEU A 1 305 ? -0.896 -0.777 -2.638 1.00 7.64 904 LEU A CA 1
ATOM 2238 C C . LEU A 1 305 ? -1.579 -2.130 -2.471 1.00 8.42 904 LEU A C 1
ATOM 2239 O O . LEU A 1 305 ? -1.703 -2.898 -3.430 1.00 8.85 904 LEU A O 1
ATOM 2244 N N . ASN A 1 306 ? -2.025 -2.421 -1.254 1.00 8.73 905 ASN A N 1
ATOM 2245 C CA . ASN A 1 306 ? -2.634 -3.715 -0.972 1.00 8.73 905 ASN A CA 1
ATOM 2246 C C . ASN A 1 306 ? -4.148 -3.761 -1.084 1.00 9.44 905 ASN A C 1
ATOM 2247 O O . ASN A 1 306 ? -4.771 -4.717 -0.618 1.00 11.37 905 ASN A O 1
ATOM 2252 N N . GLU A 1 307 ? -4.746 -2.751 -1.706 1.00 8.59 906 GLU A N 1
ATOM 2253 C CA . GLU A 1 307 ? -6.197 -2.746 -1.861 1.00 9.87 906 GLU A CA 1
ATOM 2254 C C . GLU A 1 307 ? -6.643 -3.415 -3.155 1.00 10.29 906 GLU A C 1
ATOM 2255 O O . GLU A 1 307 ? -6.011 -3.264 -4.204 1.00 10.59 906 GLU A O 1
ATOM 2261 N N . ILE A 1 308 ? -7.734 -4.170 -3.064 1.00 11.57 907 ILE A N 1
ATOM 2262 C CA . ILE A 1 308 ? -8.313 -4.823 -4.226 1.00 12.01 907 ILE A CA 1
ATOM 2263 C C . ILE A 1 308 ? -9.503 -3.954 -4.626 1.00 12.40 907 ILE A C 1
ATOM 2264 O O . ILE A 1 308 ? -10.461 -3.816 -3.863 1.00 15.87 907 ILE A O 1
ATOM 2269 N N . THR A 1 309 ? -9.425 -3.342 -5.803 1.00 11.27 908 THR A N 1
ATOM 2270 C CA . THR A 1 309 ? -10.507 -2.499 -6.297 1.00 11.31 908 THR A CA 1
ATOM 2271 C C . THR A 1 309 ? -11.125 -3.187 -7.507 1.00 11.35 908 THR A C 1
ATOM 2272 O O . THR A 1 309 ? -10.757 -4.313 -7.842 1.00 11.69 908 THR A O 1
ATOM 2276 N N . GLU A 1 310 ? -12.053 -2.506 -8.170 1.00 13.05 909 GLU A N 1
ATOM 2277 C CA . GLU A 1 310 ? -12.699 -3.060 -9.355 1.00 13.92 909 GLU A CA 1
ATOM 2278 C C . GLU A 1 310 ? -11.671 -3.327 -10.457 1.00 12.70 909 GLU A C 1
ATOM 2279 O O . GLU A 1 310 ? -11.930 -4.075 -11.396 1.00 13.10 909 GLU A O 1
ATOM 2285 N N . ILE A 1 311 ? -10.502 -2.708 -10.348 1.00 11.30 910 ILE A N 1
ATOM 2286 C CA . ILE A 1 311 ? -9.467 -2.914 -11.351 1.00 10.68 910 ILE A CA 1
ATOM 2287 C C . ILE A 1 311 ? -8.902 -4.324 -11.239 1.00 10.40 910 ILE A C 1
ATOM 2288 O O . ILE A 1 311 ? -8.695 -5.005 -12.242 1.00 10.63 910 ILE A O 1
ATOM 2293 N N . GLU A 1 312 ? -8.681 -4.764 -10.005 1.00 9.49 911 GLU A N 1
ATOM 2294 C CA . GLU A 1 312 ? -8.104 -6.077 -9.745 1.00 10.17 911 GLU A CA 1
ATOM 2295 C C . GLU A 1 312 ? -9.089 -7.220 -9.528 1.00 9.49 911 GLU A C 1
ATOM 2296 O O . GLU A 1 312 ? -8.761 -8.378 -9.800 1.00 11.69 911 GLU A O 1
ATOM 2302 N N . LYS A 1 313 ? -10.284 -6.905 -9.034 1.00 11.91 912 LYS A N 1
ATOM 2303 C CA . LYS A 1 313 ? -11.277 -7.931 -8.725 1.00 12.32 912 LYS A CA 1
ATOM 2304 C C . LYS A 1 313 ? -11.523 -8.944 -9.832 1.00 11.05 912 LYS A C 1
ATOM 2305 O O . LYS A 1 313 ? -12.010 -8.598 -10.911 1.00 12.53 912 LYS A O 1
ATOM 2311 N N . GLY A 1 314 ? -11.171 -10.194 -9.540 1.00 11.05 913 GLY A N 1
ATOM 2312 C CA . GLY A 1 314 ? -11.362 -11.289 -10.475 1.00 11.71 913 GLY A CA 1
ATOM 2313 C C . GLY A 1 314 ? -10.380 -11.352 -11.627 1.00 11.77 913 GLY A C 1
ATOM 2314 O O . GLY A 1 314 ? -10.493 -12.221 -12.489 1.00 12.85 913 GLY A O 1
ATOM 2315 N N . ASN A 1 315 ? -9.401 -10.451 -11.630 1.00 10.79 914 ASN A N 1
ATOM 2316 C CA . ASN A 1 315 ? -8.413 -10.381 -12.707 1.00 10.43 914 ASN A CA 1
ATOM 2317 C C . ASN A 1 315 ? -7.004 -10.801 -12.309 1.00 11.09 914 ASN A C 1
ATOM 2318 O O . ASN A 1 315 ? -6.131 -10.928 -13.165 1.00 12.08 914 ASN A O 1
ATOM 2323 N N . LEU A 1 316 ? -6.777 -11.005 -11.021 1.00 9.69 915 LEU A N 1
ATOM 2324 C CA . LEU A 1 316 ? -5.443 -11.361 -10.554 1.00 9.61 915 LEU A CA 1
ATOM 2325 C C . LEU A 1 316 ? -5.073 -12.830 -10.641 1.00 9.52 915 LEU A C 1
ATOM 2326 O O . LEU A 1 316 ? -5.931 -13.708 -10.562 1.00 11.20 915 LEU A O 1
ATOM 2331 N N . PRO A 1 317 ? -3.778 -13.114 -10.836 1.00 9.27 916 PRO A N 1
ATOM 2332 C CA . PRO A 1 317 ? -3.303 -14.495 -10.903 1.00 9.25 916 PRO A CA 1
ATOM 2333 C C . PRO A 1 317 ? -3.267 -14.919 -9.429 1.00 9.32 916 PRO A C 1
ATOM 2334 O O . PRO A 1 317 ? -3.344 -14.075 -8.538 1.00 8.85 916 PRO A O 1
ATOM 2338 N N . PRO A 1 318 ? -3.144 -16.219 -9.151 1.00 10.78 917 PRO A N 1
ATOM 2339 C CA . PRO A 1 318 ? -3.111 -16.695 -7.764 1.00 10.52 917 PRO A CA 1
ATOM 2340 C C . PRO A 1 318 ? -1.949 -16.168 -6.927 1.00 10.11 917 PRO A C 1
ATOM 2341 O O . PRO A 1 318 ? -1.965 -16.267 -5.701 1.00 11.05 917 PRO A O 1
ATOM 2345 N N . THR A 1 319 ? -0.965 -15.583 -7.600 1.00 8.52 918 THR A N 1
ATOM 2346 C CA . THR A 1 319 ? 0.266 -15.122 -6.968 1.00 7.41 918 THR A CA 1
ATOM 2347 C C . THR A 1 319 ? 0.410 -13.668 -6.514 1.00 7.53 918 THR A C 1
ATOM 2348 O O . THR A 1 319 ? 1.441 -13.311 -5.941 1.00 6.94 918 THR A O 1
ATOM 2352 N N . ASP A 1 320 ? -0.588 -12.824 -6.756 1.00 6.64 919 ASP A N 1
ATOM 2353 C CA . ASP A 1 320 ? -0.455 -11.416 -6.381 1.00 7.03 919 ASP A CA 1
ATOM 2354 C C . ASP A 1 320 ? -0.331 -11.192 -4.874 1.00 6.39 919 ASP A C 1
ATOM 2355 O O . ASP A 1 320 ? -0.986 -11.870 -4.076 1.00 7.34 919 ASP A O 1
ATOM 2360 N N . SER A 1 321 ? 0.505 -10.233 -4.483 1.00 6.83 920 SER A N 1
ATOM 2361 C CA . SER A 1 321 ? 0.699 -9.925 -3.065 1.00 7.29 920 SER A CA 1
ATOM 2362 C C . SER A 1 321 ? -0.614 -9.585 -2.359 1.00 6.87 920 SER A C 1
ATOM 2363 O O . SER A 1 321 ? -0.747 -9.804 -1.155 1.00 7.07 920 SER A O 1
ATOM 2366 N N . ARG A 1 322 ? -1.578 -9.045 -3.097 1.00 7.21 921 ARG A N 1
ATOM 2367 C CA . ARG A 1 322 ? -2.867 -8.694 -2.498 1.00 7.37 921 ARG A CA 1
ATOM 2368 C C . ARG A 1 322 ? -3.634 -9.926 -2.032 1.00 8.33 921 ARG A C 1
ATOM 2369 O O . ARG A 1 322 ? -4.598 -9.806 -1.276 1.00 9.37 921 ARG A O 1
ATOM 2377 N N . LEU A 1 323 ? -3.213 -11.103 -2.486 1.00 7.55 922 LEU A N 1
ATOM 2378 C CA . LEU A 1 323 ? -3.897 -12.333 -2.115 1.00 8.88 922 LEU A CA 1
ATOM 2379 C C . LEU A 1 323 ? -3.215 -13.084 -0.974 1.00 8.24 922 LEU A C 1
ATOM 2380 O O . LEU A 1 323 ? -3.686 -14.143 -0.552 1.00 8.97 922 LEU A O 1
ATOM 2385 N N . ARG A 1 324 ? -2.112 -12.544 -0.463 1.00 9.08 923 ARG A N 1
ATOM 2386 C CA . ARG A 1 324 ? -1.417 -13.202 0.641 1.00 9.22 923 ARG A CA 1
ATOM 2387 C C . ARG A 1 324 ? -2.226 -13.098 1.925 1.00 9.22 923 ARG A C 1
ATOM 2388 O O . ARG A 1 324 ? -2.590 -12.004 2.364 1.00 9.46 923 ARG A O 1
ATOM 2396 N N . PRO A 1 325 ? -2.507 -14.245 2.552 1.00 8.59 924 PRO A N 1
ATOM 2397 C CA . PRO A 1 325 ? -3.288 -14.273 3.791 1.00 9.38 924 PRO A CA 1
ATOM 2398 C C . PRO A 1 325 ? -2.617 -13.700 5.025 1.00 9.67 924 PRO A C 1
ATOM 2399 O O . PRO A 1 325 ? -3.292 -13.134 5.890 1.00 10.04 924 PRO A O 1
ATOM 2403 N N . ASP A 1 326 ? -1.301 -13.844 5.123 1.00 9.52 925 ASP A N 1
ATOM 2404 C CA . ASP A 1 326 ? -0.608 -13.313 6.284 1.00 9.96 925 ASP A CA 1
ATOM 2405 C C . ASP A 1 326 ? -0.582 -11.789 6.238 1.00 9.96 925 ASP A C 1
ATOM 2406 O O . ASP A 1 326 ? -0.843 -11.126 7.245 1.00 11.10 925 ASP A O 1
ATOM 2411 N N . ILE A 1 327 ? -0.300 -11.231 5.067 1.00 8.75 926 ILE A N 1
ATOM 2412 C CA . ILE A 1 327 ? -0.276 -9.783 4.932 1.00 9.04 926 ILE A CA 1
ATOM 2413 C C . ILE A 1 327 ? -1.675 -9.216 5.182 1.00 9.12 926 ILE A C 1
ATOM 2414 O O . ILE A 1 327 ? -1.828 -8.200 5.863 1.00 9.64 926 ILE A O 1
ATOM 2419 N N . ARG A 1 328 ? -2.696 -9.881 4.644 1.00 8.94 927 ARG A N 1
ATOM 2420 C CA . ARG A 1 328 ? -4.071 -9.416 4.809 1.00 8.94 927 ARG A CA 1
ATOM 2421 C C . ARG A 1 328 ? -4.535 -9.474 6.261 1.00 10.28 927 ARG A C 1
ATOM 2422 O O . ARG A 1 328 ? -5.109 -8.513 6.771 1.00 11.05 927 ARG A O 1
ATOM 2430 N N . ALA A 1 329 ? -4.285 -10.598 6.921 1.00 11.17 928 ALA A N 1
ATOM 2431 C CA . ALA A 1 329 ? -4.686 -10.750 8.313 1.00 11.98 928 ALA A CA 1
ATOM 2432 C C . ALA A 1 329 ? -3.985 -9.706 9.179 1.00 12.57 928 ALA A C 1
ATOM 2433 O O . ALA A 1 329 ? -4.599 -9.112 10.068 1.00 13.78 928 ALA A O 1
ATOM 2435 N N . TYR A 1 330 ? -2.703 -9.477 8.903 1.00 12.21 929 TYR A N 1
ATOM 2436 C CA . TYR A 1 330 ? -1.906 -8.507 9.649 1.00 11.92 929 TYR A CA 1
ATOM 2437 C C . TYR A 1 330 ? -2.451 -7.100 9.427 1.00 12.50 929 TYR A C 1
ATOM 2438 O O . TYR A 1 330 ? -2.562 -6.309 10.365 1.00 12.71 929 TYR A O 1
ATOM 2447 N N . GLU A 1 331 ? -2.788 -6.794 8.179 1.00 11.49 930 GLU A N 1
ATOM 2448 C CA . GLU A 1 331 ? -3.326 -5.485 7.838 1.00 12.10 930 GLU A CA 1
ATOM 2449 C C . GLU A 1 331 ? -4.605 -5.231 8.625 1.00 13.04 930 GLU A C 1
ATOM 2450 O O . GLU A 1 331 ? -4.829 -4.128 9.129 1.00 14.59 930 GLU A O 1
ATOM 2456 N N . GLU A 1 332 ? -5.433 -6.263 8.746 1.00 14.59 931 GLU A N 1
ATOM 2457 C CA . GLU A 1 332 ? -6.705 -6.133 9.447 1.00 16.03 931 GLU A CA 1
ATOM 2458 C C . GLU A 1 332 ? -6.619 -6.325 10.959 1.00 16.74 931 GLU A C 1
ATOM 2459 O O . GLU A 1 332 ? -7.641 -6.418 11.637 1.00 19.01 931 GLU A O 1
ATOM 2465 N N . GLY A 1 333 ? -5.401 -6.393 11.485 1.00 16.42 932 GLY A N 1
ATOM 2466 C CA . GLY A 1 333 ? -5.228 -6.525 12.923 1.00 18.40 932 GLY A CA 1
ATOM 2467 C C . GLY A 1 333 ? -5.335 -7.903 13.550 1.00 19.16 932 GLY A C 1
ATOM 2468 O O . GLY A 1 333 ? -5.311 -8.021 14.775 1.00 21.17 932 GLY A O 1
ATOM 2469 N N . ASN A 1 334 ? -5.459 -8.942 12.732 1.00 17.60 933 ASN A N 1
ATOM 2470 C CA . ASN A 1 334 ? -5.547 -10.304 13.251 1.00 18.70 933 ASN A CA 1
ATOM 2471 C C . ASN A 1 334 ? -4.111 -10.824 13.317 1.00 18.43 933 ASN A C 1
ATOM 2472 O O . ASN A 1 334 ? -3.673 -11.592 12.460 1.00 18.79 933 ASN A O 1
ATOM 2477 N N . VAL A 1 335 ? -3.385 -10.391 14.344 1.00 17.38 934 VAL A N 1
ATOM 2478 C CA . VAL A 1 335 ? -1.983 -10.755 14.527 1.00 19.02 934 VAL A CA 1
ATOM 2479 C C . VAL A 1 335 ? -1.670 -12.243 14.670 1.00 20.22 934 VAL A C 1
ATOM 2480 O O . VAL A 1 335 ? -0.791 -12.760 13.980 1.00 20.58 934 VAL A O 1
ATOM 2484 N N . ASP A 1 336 ? -2.363 -12.924 15.576 1.00 20.89 935 ASP A N 1
ATOM 2485 C CA . ASP A 1 336 ? -2.126 -14.349 15.782 1.00 21.41 935 ASP A CA 1
ATOM 2486 C C . ASP A 1 336 ? -2.250 -15.123 14.476 1.00 18.80 935 ASP A C 1
ATOM 2487 O O . ASP A 1 336 ? -1.403 -15.960 14.155 1.00 18.87 935 ASP A O 1
ATOM 2492 N N . LYS A 1 337 ? -3.307 -14.840 13.723 1.00 19.19 936 LYS A N 1
ATOM 2493 C CA . LYS A 1 337 ? -3.518 -15.515 12.454 1.00 19.16 936 LYS A CA 1
ATOM 2494 C C . LYS A 1 337 ? -2.426 -15.156 11.458 1.00 17.21 936 LYS A C 1
ATOM 2495 O O . LYS A 1 337 ? -1.967 -16.012 10.703 1.00 17.23 936 LYS A O 1
ATOM 2501 N N . ALA A 1 338 ? -2.006 -13.894 11.460 1.00 14.82 937 ALA A N 1
ATOM 2502 C CA . ALA A 1 338 ? -0.958 -13.456 10.548 1.00 15.17 937 ALA A CA 1
ATOM 2503 C C . ALA A 1 338 ? 0.331 -14.224 10.815 1.00 13.76 937 ALA A C 1
ATOM 2504 O O . ALA A 1 338 ? 1.016 -14.646 9.883 1.00 14.18 937 ALA A O 1
ATOM 2506 N N . GLU A 1 339 ? 0.665 -14.410 12.088 1.00 13.51 938 GLU A N 1
ATOM 2507 C CA . GLU A 1 339 ? 1.876 -15.139 12.432 1.00 14.38 938 GLU A CA 1
ATOM 2508 C C . GLU A 1 339 ? 1.781 -16.587 11.959 1.00 13.96 938 GLU A C 1
ATOM 2509 O O . GLU A 1 339 ? 2.724 -17.123 11.378 1.00 14.80 938 GLU A O 1
ATOM 2515 N N . GLU A 1 340 ? 0.637 -17.218 12.201 1.00 12.59 939 GLU A N 1
ATOM 2516 C CA . GLU A 1 340 ? 0.454 -18.604 11.794 1.00 14.31 939 GLU A CA 1
ATOM 2517 C C . GLU A 1 340 ? 0.571 -18.737 10.2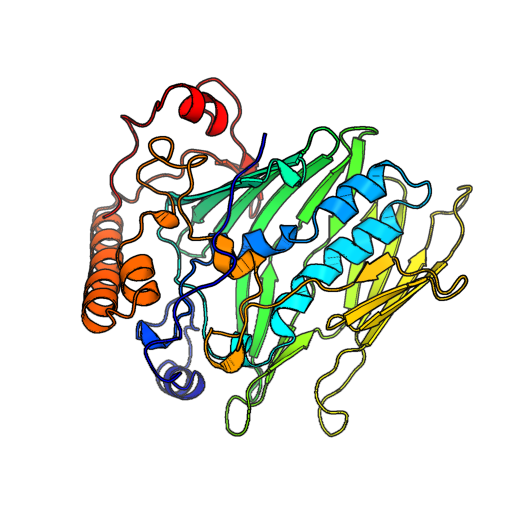78 1.00 13.16 939 GLU A C 1
ATOM 2518 O O . GLU A 1 340 ? 1.201 -19.666 9.771 1.00 13.99 939 GLU A O 1
ATOM 2524 N N . TRP A 1 341 ? -0.035 -17.800 9.555 1.00 12.83 940 TRP A N 1
ATOM 2525 C CA . TRP A 1 341 ? 0.020 -17.829 8.100 1.00 11.66 940 TRP A CA 1
ATOM 2526 C C . TRP A 1 341 ? 1.428 -17.557 7.575 1.00 11.15 940 TRP A C 1
ATOM 2527 O O . TRP A 1 341 ? 1.859 -18.183 6.609 1.00 10.62 940 TRP A O 1
ATOM 2538 N N . LYS A 1 342 ? 2.139 -16.618 8.199 1.00 11.57 941 LYS A N 1
ATOM 2539 C CA . LYS A 1 342 ? 3.497 -16.308 7.764 1.00 13.56 941 LYS A CA 1
ATOM 2540 C C . LYS A 1 342 ? 4.342 -17.577 7.839 1.00 13.40 941 LYS A C 1
ATOM 2541 O O . LYS A 1 342 ? 5.027 -17.943 6.883 1.00 12.28 941 LYS A O 1
ATOM 2547 N N . LEU A 1 343 ? 4.274 -18.260 8.976 1.00 13.21 942 LEU A N 1
ATOM 2548 C CA . LEU A 1 343 ? 5.025 -19.497 9.160 1.00 14.51 942 LEU A CA 1
ATOM 2549 C C . LEU A 1 343 ? 4.601 -20.557 8.147 1.00 13.06 942 LEU A C 1
ATOM 2550 O O . LEU A 1 343 ? 5.436 -21.285 7.611 1.00 13.29 942 LEU A O 1
ATOM 2555 N N . LYS A 1 344 ? 3.301 -20.637 7.883 1.00 12.21 943 LYS A N 1
ATOM 2556 C CA . LYS A 1 344 ? 2.776 -21.611 6.936 1.00 12.69 943 LYS A CA 1
ATOM 2557 C C . LYS A 1 344 ? 3.291 -21.378 5.516 1.00 10.79 943 LYS A C 1
ATOM 2558 O O . LYS A 1 344 ? 3.728 -22.313 4.851 1.00 12.27 943 LYS A O 1
ATOM 2564 N N . LEU A 1 345 ? 3.238 -20.135 5.049 1.00 11.10 944 LEU A N 1
ATOM 2565 C CA . LEU A 1 345 ? 3.716 -19.833 3.704 1.00 11.49 944 LEU A CA 1
ATOM 2566 C C . LEU A 1 345 ? 5.204 -20.142 3.563 1.00 11.64 944 LEU A C 1
ATOM 2567 O O . LEU A 1 345 ? 5.640 -20.675 2.544 1.00 12.62 944 LEU A O 1
ATOM 2572 N N . GLU A 1 346 ? 5.983 -19.803 4.585 1.00 13.16 945 GLU A N 1
ATOM 2573 C CA . GLU A 1 346 ? 7.417 -20.060 4.549 1.00 15.41 945 GLU A CA 1
ATOM 2574 C C . GLU A 1 346 ? 7.689 -21.559 4.514 1.00 14.10 945 GLU A C 1
ATOM 2575 O O . GLU A 1 346 ? 8.561 -22.031 3.781 1.00 12.93 945 GLU A O 1
ATOM 2581 N N . GLN A 1 347 ? 6.920 -22.302 5.302 1.00 13.86 946 GLN A N 1
ATOM 2582 C CA . GLN A 1 347 ? 7.061 -23.747 5.387 1.00 14.49 946 GLN A CA 1
ATOM 2583 C C . GLN A 1 347 ? 6.701 -24.423 4.060 1.00 12.62 946 GLN A C 1
ATOM 2584 O O . GLN A 1 347 ? 7.392 -25.338 3.613 1.00 12.98 946 GLN A O 1
ATOM 2590 N N . LEU A 1 348 ? 5.622 -23.977 3.424 1.00 11.65 947 LEU A N 1
ATOM 2591 C CA . LEU A 1 348 ? 5.219 -24.570 2.154 1.00 11.63 947 LEU A CA 1
ATOM 2592 C C . LEU A 1 348 ? 6.296 -24.343 1.102 1.00 11.44 947 LEU A C 1
ATOM 2593 O O . LEU A 1 348 ? 6.598 -25.225 0.299 1.00 11.53 947 LEU A O 1
ATOM 2598 N N . GLN A 1 349 ? 6.874 -23.149 1.103 1.00 10.92 948 GLN A N 1
ATOM 2599 C CA . GLN A 1 349 ? 7.923 -22.833 0.145 1.00 11.03 948 GLN A CA 1
ATOM 2600 C C . GLN A 1 349 ? 9.172 -23.678 0.389 1.00 11.21 948 GLN A C 1
ATOM 2601 O O . GLN A 1 349 ? 9.800 -24.150 -0.560 1.00 11.11 948 GLN A O 1
ATOM 2607 N N . ARG A 1 350 ? 9.531 -23.858 1.655 1.00 12.53 949 ARG A N 1
ATOM 2608 C CA . ARG A 1 350 ? 10.697 -24.662 1.991 1.00 12.56 949 ARG A CA 1
ATOM 2609 C C . ARG A 1 350 ? 10.491 -26.107 1.532 1.00 13.28 949 ARG A C 1
ATOM 2610 O O . ARG A 1 350 ? 11.417 -26.738 1.017 1.00 11.72 949 ARG A O 1
ATOM 2618 N N . GLU A 1 351 ? 9.279 -26.626 1.719 1.00 11.79 950 GLU A N 1
ATOM 2619 C CA . GLU A 1 351 ? 8.967 -27.993 1.306 1.00 13.94 950 GLU A CA 1
ATOM 2620 C C . GLU A 1 351 ? 9.115 -28.129 -0.204 1.00 12.02 950 GLU A C 1
ATOM 2621 O O . GLU A 1 351 ? 9.674 -29.107 -0.694 1.00 12.99 950 GLU A O 1
ATOM 2627 N N . ARG A 1 352 ? 8.605 -27.151 -0.948 1.00 11.65 951 ARG A N 1
ATOM 2628 C CA . ARG A 1 352 ? 8.717 -27.184 -2.401 1.00 12.39 951 ARG A CA 1
ATOM 2629 C C . ARG A 1 352 ? 10.182 -27.153 -2.812 1.00 12.25 951 ARG A C 1
ATOM 2630 O O . ARG A 1 352 ? 10.613 -27.896 -3.694 1.00 12.69 951 ARG A O 1
ATOM 2638 N N . ARG A 1 353 ? 10.940 -26.284 -2.154 1.00 12.19 952 ARG A N 1
ATOM 2639 C CA . ARG A 1 353 ? 12.358 -26.114 -2.442 1.00 13.37 952 ARG A CA 1
ATOM 2640 C C . ARG A 1 353 ? 13.156 -27.389 -2.194 1.00 12.20 952 ARG A C 1
ATOM 2641 O O . ARG A 1 353 ? 13.892 -27.845 -3.067 1.00 12.82 952 ARG A O 1
ATOM 2649 N N . ASN A 1 354 ? 13.009 -27.968 -1.007 1.00 11.78 953 ASN A N 1
ATOM 2650 C CA . ASN A 1 354 ? 13.757 -29.178 -0.682 1.00 12.78 953 ASN A CA 1
ATOM 2651 C C . ASN A 1 354 ? 13.431 -30.355 -1.595 1.00 14.11 953 ASN A C 1
ATOM 2652 O O . ASN A 1 354 ? 14.269 -31.230 -1.802 1.00 13.10 953 ASN A O 1
ATOM 2657 N N . LYS A 1 355 ? 12.221 -30.377 -2.144 1.00 14.88 954 LYS A N 1
ATOM 2658 C CA . LYS A 1 355 ? 11.826 -31.457 -3.048 1.00 17.05 954 LYS A CA 1
ATOM 2659 C C . LYS A 1 355 ? 12.370 -31.201 -4.451 1.00 17.48 954 LYS A C 1
ATOM 2660 O O . LYS A 1 355 ? 12.275 -32.059 -5.330 1.00 18.43 954 LYS A O 1
ATOM 2666 N N . GLY A 1 356 ? 12.943 -30.018 -4.654 1.00 17.73 955 GLY A N 1
ATOM 2667 C CA . GLY A 1 356 ? 13.468 -29.659 -5.957 1.00 18.22 955 GLY A CA 1
ATOM 2668 C C . GLY A 1 356 ? 12.324 -29.231 -6.857 1.00 17.57 955 GLY A C 1
ATOM 2669 O O . GLY A 1 356 ? 12.447 -29.224 -8.082 1.00 19.19 955 GLY A O 1
ATOM 2670 N N . GLN A 1 357 ? 11.205 -28.865 -6.238 1.00 17.58 956 GLN A N 1
ATOM 2671 C CA . GLN A 1 357 ? 10.023 -28.448 -6.979 1.00 17.98 956 GLN A CA 1
ATOM 2672 C C . GLN A 1 357 ? 9.654 -26.982 -6.776 1.00 16.60 956 GLN 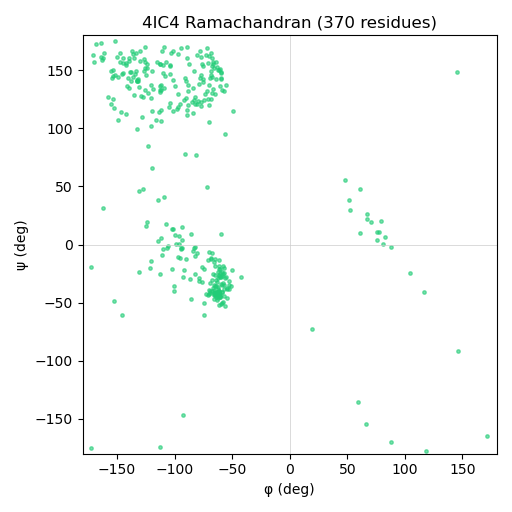A C 1
ATOM 2673 O O . GLN A 1 357 ? 8.472 -26.639 -6.688 1.00 16.33 956 GLN A O 1
ATOM 2679 N N . ASP A 1 358 ? 10.663 -26.120 -6.696 1.00 13.71 957 ASP A N 1
ATOM 2680 C CA . ASP A 1 358 ? 10.416 -24.691 -6.539 1.00 15.42 957 ASP A CA 1
ATOM 2681 C C . ASP A 1 358 ? 9.636 -24.221 -7.760 1.00 15.39 957 ASP A C 1
ATOM 2682 O O . ASP A 1 358 ? 9.773 -24.775 -8.854 1.00 16.08 957 ASP A O 1
ATOM 2687 N N . VAL A 1 359 ? 8.813 -23.199 -7.571 1.00 14.27 958 VAL A N 1
ATOM 2688 C CA . VAL A 1 359 ? 8.029 -22.657 -8.668 1.00 13.79 958 VAL A CA 1
ATOM 2689 C C . VAL A 1 359 ? 8.918 -21.763 -9.525 1.00 14.56 958 VAL A C 1
ATOM 2690 O O . VAL A 1 359 ? 9.729 -20.994 -9.004 1.00 16.35 958 VAL A O 1
ATOM 2694 N N . GLU A 1 360 ? 8.769 -21.880 -10.839 1.00 13.03 959 GLU A N 1
ATOM 2695 C CA . GLU A 1 360 ? 9.547 -21.087 -11.786 1.00 15.09 959 GLU A CA 1
ATOM 2696 C C . GLU A 1 360 ? 8.860 -19.758 -12.087 1.00 13.45 959 GLU A C 1
ATOM 2697 O O . GLU A 1 360 ? 7.644 -19.714 -12.271 1.00 13.26 959 GLU A O 1
ATOM 2703 N N . PRO A 1 361 ? 9.625 -18.653 -12.131 1.00 13.96 960 PRO A N 1
ATOM 2704 C CA . PRO A 1 361 ? 8.984 -17.368 -12.433 1.00 12.79 960 PRO A CA 1
ATOM 2705 C C . PRO A 1 361 ? 8.358 -17.478 -13.821 1.00 12.43 960 PRO A C 1
ATOM 2706 O O . PRO A 1 361 ? 8.851 -18.222 -14.672 1.00 13.81 960 PRO A O 1
ATOM 2710 N N . LYS A 1 362 ? 7.284 -16.731 -14.054 1.00 9.03 961 LYS A N 1
ATOM 2711 C CA . LYS A 1 362 ? 6.566 -16.829 -15.321 1.00 9.47 961 LYS A CA 1
ATOM 2712 C C . LYS A 1 362 ? 6.580 -15.644 -16.277 1.00 10.29 961 LYS A C 1
ATOM 2713 O O . LYS A 1 362 ? 6.415 -15.828 -17.484 1.00 11.72 961 LYS A O 1
ATOM 2719 N N . TYR A 1 363 ? 6.777 -14.438 -15.757 1.00 10.18 962 TYR A N 1
ATOM 2720 C CA . TYR A 1 363 ? 6.676 -13.245 -16.595 1.00 9.21 962 TYR A CA 1
ATOM 2721 C C . TYR A 1 363 ? 7.954 -12.519 -16.975 1.00 8.89 962 TYR A C 1
ATOM 2722 O O . TYR A 1 363 ? 7.921 -11.542 -17.728 1.00 10.41 962 TYR A O 1
ATOM 2731 N N . PHE A 1 364 ? 9.074 -13.006 -16.461 1.00 9.25 963 PHE A N 1
ATOM 2732 C CA . PHE A 1 364 ? 10.374 -12.417 -16.743 1.00 9.06 963 PHE A CA 1
ATOM 2733 C C . PHE A 1 364 ? 11.343 -13.532 -17.090 1.00 10.60 963 PHE A C 1
ATOM 2734 O O . PHE A 1 364 ? 11.213 -14.651 -16.591 1.00 11.05 963 PHE A O 1
ATOM 2742 N N . GLU A 1 365 ? 12.311 -13.218 -17.944 1.00 12.00 964 GLU A N 1
ATOM 2743 C CA . GLU A 1 365 ? 13.321 -14.187 -18.345 1.00 14.27 964 GLU A CA 1
ATOM 2744 C C . GLU A 1 365 ? 14.696 -13.594 -18.064 1.00 15.02 964 GLU A C 1
ATOM 2745 O O . GLU A 1 365 ? 14.895 -12.386 -18.181 1.00 14.49 964 GLU A O 1
ATOM 2751 N N . LYS A 1 366 ? 15.641 -14.448 -17.687 1.00 15.86 965 LYS A N 1
ATOM 2752 C CA . LYS A 1 366 ? 16.991 -13.997 -17.379 1.00 18.04 965 LYS A CA 1
ATOM 2753 C C . LYS A 1 366 ? 17.771 -13.772 -18.669 1.00 19.85 965 LYS A C 1
ATOM 2754 O O . LYS A 1 366 ? 17.886 -14.674 -19.498 1.00 20.81 965 LYS A O 1
ATOM 2760 N N . VAL A 1 367 ? 18.296 -12.562 -18.837 1.00 21.28 966 VAL A N 1
ATOM 2761 C CA . VAL A 1 367 ? 19.060 -12.216 -20.031 1.00 24.33 966 VAL A CA 1
ATOM 2762 C C . VAL A 1 367 ? 20.560 -12.215 -19.753 1.00 25.20 966 VAL A C 1
ATOM 2763 O O . VAL A 1 367 ? 21.372 -12.334 -20.673 1.00 26.27 966 VAL A O 1
ATOM 2767 N N . SER A 1 368 ? 20.923 -12.083 -18.482 1.00 25.16 967 SER A N 1
ATOM 2768 C CA . SER A 1 368 ? 22.325 -12.080 -18.081 1.00 26.90 967 SER A CA 1
ATOM 2769 C C . SER A 1 368 ? 22.409 -12.107 -16.564 1.00 27.07 967 SER A C 1
ATOM 2770 O O . SER A 1 368 ? 21.392 -12.225 -15.881 1.00 26.93 967 SER A O 1
ATOM 2773 N N . LYS A 1 369 ? 23.624 -12.010 -16.036 1.00 28.27 968 LYS A N 1
ATOM 2774 C CA . LYS A 1 369 ? 23.803 -11.996 -14.594 1.00 29.42 968 LYS A CA 1
ATOM 2775 C C . LYS A 1 369 ? 23.231 -10.693 -14.056 1.00 29.34 968 LYS A C 1
ATOM 2776 O O . LYS A 1 369 ? 23.610 -9.609 -14.502 1.00 31.61 968 LYS A O 1
ATOM 2782 N N . ASN A 1 370 ? 22.312 -10.805 -13.105 1.00 29.58 969 ASN A N 1
ATOM 2783 C CA . ASN A 1 370 ? 21.698 -9.638 -12.490 1.00 28.14 969 ASN A CA 1
ATOM 2784 C C . ASN A 1 370 ? 20.811 -8.846 -13.444 1.00 25.80 969 ASN A C 1
ATOM 2785 O O . ASN A 1 370 ? 20.612 -7.649 -13.254 1.00 25.56 969 ASN A O 1
ATOM 2790 N N . GLU A 1 371 ? 20.270 -9.505 -14.464 1.00 23.49 970 GLU A N 1
ATOM 2791 C CA . GLU A 1 371 ? 19.406 -8.811 -15.410 1.00 21.03 970 GLU A CA 1
ATOM 2792 C C . GLU A 1 371 ? 18.292 -9.695 -15.961 1.00 18.37 970 GLU A C 1
ATOM 2793 O O . GLU A 1 371 ? 18.554 -10.671 -16.663 1.00 16.33 970 GLU A O 1
ATOM 2799 N N . TRP A 1 372 ? 17.050 -9.352 -15.628 1.00 13.94 971 TRP A N 1
ATOM 2800 C CA . TRP A 1 372 ? 15.885 -10.083 -16.112 1.00 13.81 971 TRP A CA 1
ATOM 2801 C C . TRP A 1 372 ? 15.086 -9.142 -17.004 1.00 12.89 971 TRP A C 1
ATOM 2802 O O . TRP A 1 372 ? 15.187 -7.920 -16.877 1.00 14.49 971 TRP A O 1
ATOM 2813 N N . LYS A 1 373 ? 14.286 -9.711 -17.896 1.00 12.97 972 LYS A N 1
ATOM 2814 C CA . LYS A 1 373 ? 13.503 -8.914 -18.830 1.00 13.66 972 LYS A CA 1
ATOM 2815 C C . LYS A 1 373 ? 12.081 -9.438 -18.987 1.00 12.46 972 LYS A C 1
ATOM 2816 O O . LYS A 1 373 ? 11.849 -10.647 -19.014 1.00 11.95 972 LYS A O 1
ATOM 2822 N N . TYR A 1 374 ? 11.133 -8.513 -19.085 1.00 11.22 973 TYR A N 1
ATOM 2823 C CA . TYR A 1 374 ? 9.726 -8.859 -19.253 1.00 11.05 973 TYR A CA 1
ATOM 2824 C C . TYR A 1 374 ? 9.521 -9.718 -20.501 1.00 12.50 973 TYR A C 1
ATOM 2825 O O . TYR A 1 374 ? 10.020 -9.391 -21.579 1.00 13.80 973 TYR A O 1
ATOM 2834 N N . ILE A 1 375 ? 8.785 -10.815 -20.349 1.00 11.88 974 ILE A N 1
ATOM 2835 C CA . ILE A 1 375 ? 8.506 -11.719 -21.464 1.00 13.64 974 ILE A CA 1
ATOM 2836 C C . ILE A 1 375 ? 7.294 -11.227 -22.246 1.00 13.97 974 ILE A C 1
ATOM 2837 O O . ILE A 1 375 ? 6.211 -11.068 -21.688 1.00 14.91 974 ILE A O 1
ATOM 2842 N N . THR A 1 376 ? 7.479 -10.988 -23.540 1.00 15.37 975 THR A N 1
ATOM 2843 C CA . THR A 1 376 ? 6.389 -10.520 -24.387 1.00 16.43 975 THR A CA 1
ATOM 2844 C C . THR A 1 376 ? 5.763 -11.693 -25.126 1.00 16.55 975 THR A C 1
ATOM 2845 O O . THR A 1 376 ? 6.344 -12.775 -25.191 1.00 18.72 975 THR A O 1
ATOM 2849 N N . GLY A 1 377 ? 4.574 -11.482 -25.677 1.00 17.39 976 GLY A N 1
ATOM 2850 C CA . GLY A 1 377 ? 3.915 -12.549 -26.406 1.00 18.58 976 GLY A CA 1
ATOM 2851 C C . GLY A 1 377 ? 2.581 -12.971 -25.821 1.00 18.70 976 GLY A C 1
ATOM 2852 O O . GLY A 1 377 ? 2.119 -12.395 -24.837 1.00 18.67 976 GLY A O 1
ATOM 2853 N N . PRO A 1 378 ? 1.938 -13.988 -26.411 1.00 19.37 977 PRO A N 1
ATOM 2854 C CA . PRO A 1 378 ? 0.642 -14.523 -25.984 1.00 19.10 977 PRO A CA 1
ATOM 2855 C C . PRO A 1 378 ? 0.589 -14.995 -24.533 1.00 17.97 977 PRO A C 1
ATOM 2856 O O . PRO A 1 378 ? -0.485 -15.044 -23.936 1.00 19.19 977 PRO A O 1
ATOM 2860 N N . LYS A 1 379 ? 1.743 -15.346 -23.971 1.00 15.82 978 LYS A N 1
ATOM 2861 C CA . LYS A 1 379 ? 1.798 -15.814 -22.591 1.00 15.17 978 LYS A CA 1
ATOM 2862 C C . LYS A 1 379 ? 2.412 -14.782 -21.652 1.00 14.06 978 LYS A C 1
ATOM 2863 O O . LYS A 1 379 ? 2.841 -15.111 -20.543 1.00 12.62 978 LYS A O 1
ATOM 2869 N N . SER A 1 380 ? 2.459 -13.532 -22.098 1.00 12.10 979 SER A N 1
ATOM 2870 C CA . SER A 1 380 ? 2.993 -12.462 -21.264 1.00 10.96 979 SER A CA 1
ATOM 2871 C C . SER A 1 380 ? 1.960 -12.177 -20.179 1.00 10.88 979 SER A C 1
ATOM 2872 O O . SER A 1 380 ? 0.799 -12.568 -20.303 1.00 11.19 979 SER A O 1
ATOM 2875 N N . TYR A 1 381 ? 2.375 -11.496 -19.118 1.00 8.42 980 TYR A N 1
ATOM 2876 C CA . TYR A 1 381 ? 1.451 -11.180 -18.038 1.00 9.29 980 TYR A CA 1
ATOM 2877 C C . TYR A 1 381 ? 0.215 -10.424 -18.515 1.00 9.45 980 TYR A C 1
ATOM 2878 O O . TYR A 1 381 ? -0.914 -10.824 -18.235 1.00 9.62 980 TYR A O 1
ATOM 2887 N N . TRP A 1 382 ? 0.426 -9.327 -19.232 1.00 10.25 981 TRP A N 1
ATOM 2888 C CA . TRP A 1 382 ? -0.700 -8.520 -19.675 1.00 9.06 981 TRP A CA 1
ATOM 2889 C C . TRP A 1 382 ? -1.594 -9.204 -20.701 1.00 11.17 981 TRP A C 1
ATOM 2890 O O . TRP A 1 382 ? -2.795 -8.939 -20.739 1.00 12.05 981 TRP A O 1
ATOM 2901 N N . GLU A 1 383 ? -1.031 -10.082 -21.527 1.00 11.75 982 GLU A N 1
ATOM 2902 C CA . GLU A 1 383 ? -1.863 -10.794 -22.489 1.00 12.74 982 GLU A CA 1
ATOM 2903 C C . GLU A 1 383 ? -2.714 -11.836 -21.760 1.00 13.25 982 GLU A C 1
ATOM 2904 O O . GLU A 1 383 ? -3.902 -11.987 -22.050 1.00 14.56 982 GLU A O 1
ATOM 2910 N N . ARG A 1 384 ? -2.111 -12.548 -20.809 1.00 11.23 983 ARG A N 1
ATOM 2911 C CA . ARG A 1 384 ? -2.828 -13.553 -20.024 1.00 11.58 983 ARG A CA 1
ATOM 2912 C C . ARG A 1 384 ? -3.976 -12.906 -19.248 1.00 11.44 983 ARG A C 1
ATOM 2913 O O . ARG A 1 384 ? -5.087 -13.427 -19.195 1.00 11.64 983 ARG A O 1
ATOM 2921 N N . ARG A 1 385 ? -3.688 -11.766 -18.634 1.00 11.28 984 ARG A N 1
ATOM 2922 C CA . ARG A 1 385 ? -4.672 -11.058 -17.825 1.00 11.47 984 ARG A CA 1
ATOM 2923 C C . ARG A 1 385 ? -5.965 -10.759 -18.581 1.00 13.14 984 ARG A C 1
ATOM 2924 O O . ARG A 1 385 ? -7.056 -10.826 -18.016 1.00 14.60 984 ARG A O 1
ATOM 2932 N N . LYS A 1 386 ? -5.831 -10.441 -19.861 1.00 13.51 985 LYS A N 1
ATOM 2933 C CA . LYS A 1 386 ? -6.978 -10.111 -20.699 1.00 16.86 985 LYS A CA 1
ATOM 2934 C C . LYS A 1 386 ? -7.984 -11.258 -20.789 1.00 17.86 985 LYS A C 1
ATOM 2935 O O . LYS A 1 386 ? -9.180 -11.030 -20.976 1.00 18.56 985 LYS A O 1
ATOM 2941 N N . LYS A 1 387 ? -7.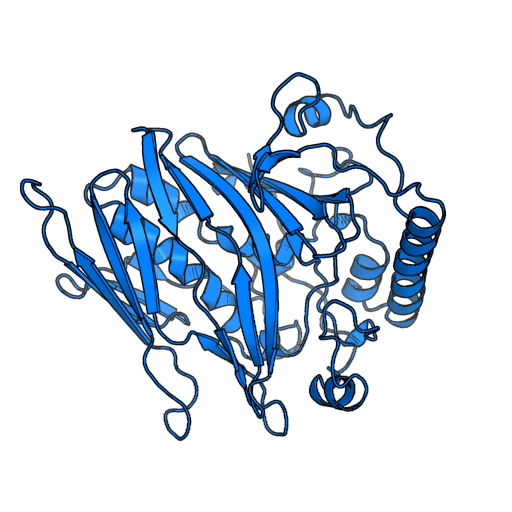504 -12.490 -20.639 1.00 18.15 986 LYS A N 1
ATOM 2942 C CA . LYS A 1 387 ? -8.379 -13.653 -20.729 1.00 19.23 986 LYS A CA 1
ATOM 2943 C C . LYS A 1 387 ? -8.352 -14.563 -19.503 1.00 19.02 986 LYS A C 1
ATOM 2944 O O . LYS A 1 387 ? -8.758 -15.722 -19.584 1.00 19.23 986 LYS A O 1
ATOM 2950 N N . HIS A 1 388 ? -7.890 -14.040 -18.369 1.00 17.02 987 HIS A N 1
ATOM 2951 C CA . HIS A 1 388 ? -7.803 -14.823 -17.135 1.00 16.53 987 HIS A CA 1
ATOM 2952 C C . HIS A 1 388 ? -7.060 -16.137 -17.399 1.00 16.22 987 HIS A C 1
ATOM 2953 O O . HIS A 1 388 ? -7.423 -17.181 -16.859 1.00 15.71 987 HIS A O 1
ATOM 2960 N N . ASP A 1 389 ? -6.022 -16.080 -18.231 1.00 13.87 988 ASP A N 1
ATOM 2961 C CA . ASP A 1 389 ? -5.244 -17.268 -18.582 1.00 14.00 988 ASP A CA 1
ATOM 2962 C C . ASP A 1 389 ? -4.207 -17.606 -17.515 1.00 13.51 988 ASP A C 1
ATOM 2963 O O . ASP A 1 389 ? -3.010 -17.349 -17.685 1.00 13.06 988 ASP A O 1
ATOM 2968 N N . TRP A 1 390 ? -4.681 -18.196 -16.418 1.00 13.21 989 TRP A N 1
ATOM 2969 C CA . TRP A 1 390 ? -3.813 -18.560 -15.298 1.00 12.53 989 TRP A CA 1
ATOM 2970 C C . TRP A 1 390 ? -3.896 -20.036 -14.902 1.00 14.66 989 TRP A C 1
ATOM 2971 O O . TRP A 1 390 ? -3.457 -20.402 -13.815 1.00 14.50 989 TRP A O 1
ATOM 2982 N N . SER A 1 391 ? -4.454 -20.880 -15.763 1.00 15.59 990 SER A N 1
ATOM 2983 C CA . SER A 1 391 ? -4.600 -22.302 -15.444 1.00 17.09 990 SER A CA 1
ATOM 2984 C C . SER A 1 391 ? -3.310 -23.049 -15.116 1.00 16.57 990 SER A C 1
ATOM 2985 O O . SER A 1 391 ? -3.339 -24.059 -14.413 1.00 17.94 990 SER A O 1
ATOM 2988 N N . ASP A 1 392 ? -2.184 -22.557 -15.621 1.00 14.59 991 ASP A N 1
ATOM 2989 C CA . ASP A 1 392 ? -0.893 -23.194 -15.387 1.00 15.29 991 ASP A CA 1
ATOM 2990 C C . ASP A 1 392 ? -0.123 -22.563 -14.230 1.00 15.95 991 ASP A C 1
ATOM 2991 O O . ASP A 1 392 ? 1.040 -22.891 -13.992 1.00 17.51 991 ASP A O 1
ATOM 2996 N N . ILE A 1 393 ? -0.777 -21.653 -13.518 1.00 13.79 992 ILE A N 1
ATOM 2997 C CA . ILE A 1 393 ? -0.163 -20.976 -12.382 1.00 12.97 992 ILE A CA 1
ATOM 2998 C C . ILE A 1 393 ? -0.580 -21.685 -11.098 1.00 14.16 992 ILE A C 1
ATOM 2999 O O . ILE A 1 393 ? -1.766 -21.745 -10.767 1.00 14.72 992 ILE A O 1
ATOM 3004 N N . SER A 1 394 ? 0.397 -22.223 -10.376 1.00 13.66 993 SER A N 1
ATOM 3005 C CA . SER A 1 394 ? 0.111 -22.936 -9.138 1.00 13.48 993 SER A CA 1
ATOM 3006 C C . SER A 1 394 ? -0.185 -22.004 -7.974 1.00 13.04 993 SER A C 1
ATOM 3007 O O . SER A 1 394 ? 0.143 -20.816 -8.008 1.00 13.75 993 SER A O 1
ATOM 3010 N N . GLN A 1 395 ? -0.817 -22.557 -6.948 1.00 12.88 994 GLN A N 1
ATOM 3011 C CA . GLN A 1 395 ? -1.143 -21.809 -5.743 1.00 12.16 994 GLN A CA 1
ATOM 3012 C C . GLN A 1 395 ? 0.050 -21.925 -4.796 1.00 12.97 994 GLN A C 1
ATOM 3013 O O . GLN A 1 395 ? 0.432 -23.027 -4.400 1.00 12.82 994 GLN A O 1
ATOM 3019 N N . LEU A 1 396 ? 0.645 -20.793 -4.438 1.00 10.75 995 LEU A N 1
ATOM 3020 C CA . LEU A 1 396 ? 1.795 -20.802 -3.541 1.00 10.72 995 LEU A CA 1
ATOM 3021 C C . LEU A 1 396 ? 1.359 -21.049 -2.096 1.00 12.98 995 LEU A C 1
ATOM 3022 O O . LEU A 1 396 ? 2.166 -21.438 -1.253 1.00 13.49 995 LEU A O 1
ATOM 3027 N N . TRP A 1 397 ? 0.078 -20.826 -1.817 1.00 13.81 996 TRP A N 1
ATOM 3028 C CA . TRP A 1 397 ? -0.473 -21.039 -0.481 1.00 15.47 996 TRP A CA 1
ATOM 3029 C C . TRP A 1 397 ? -1.935 -21.456 -0.589 1.00 16.44 996 TRP A C 1
ATOM 3030 O O . TRP A 1 397 ? -2.508 -21.447 -1.678 1.00 17.20 996 TRP A O 1
#

InterPro domains:
  IPR000648 Oxysterol-binding protein [PF01237] (642-985)
  IPR000648 Oxysterol-binding protein [PTHR10972] (223-983)
  IPR001849 Pleckstrin homology domain [PS50003] (221-315)
  IPR001849 Pleckstrin homology domain [SM00233] (222-317)
  IPR011993 PH-like domain superfamily [G3DSA:2.30.29.30] (237-315)
  IPR018494 Oxysterol-binding protein, conserved site [PS01013] (741-751)
  IPR036598 GOLD domain superfamily [SSF101576] (7-189)
  IPR037239 Oxysterol-binding protein superfamily [SSF144000] (638-996)
  IPR041680 Pleckstrin homology domain 8 [PF15409] (224-312)

B-factor: mean 19.2, std 11.03, range [5.42, 60.81]

Solvent-accessible surface area: 17124 Å² total; per-residue (Å²): 171,88,29,127,28,72,64,57,7,66,98,29,52,27,93,54,38,57,16,34,47,50,26,156,150,49,121,54,122,23,33,60,55,17,94,14,38,1,30,8,0,3,2,1,0,23,0,0,35,9,0,2,8,4,20,25,0,57,12,0,28,84,1,26,129,94,111,26,15,6,1,5,0,0,0,1,3,0,0,22,2,0,5,32,29,30,59,16,4,6,47,24,25,15,1,35,1,0,16,3,0,0,0,0,5,36,26,96,94,28,32,6,90,0,0,0,0,5,7,28,50,168,86,28,17,2,0,4,23,0,31,21,148,31,0,45,3,38,7,6,1,27,42,37,31,149,110,198,61,120,20,3,42,47,37,28,99,21,65,1,82,2,85,6,88,73,106,34,14,73,0,60,8,64,11,7,23,11,20,10,33,42,12,109,75,68,111,24,25,12,3,1,35,110,97,18,57,0,86,10,76,110,44,6,55,0,45,0,71,16,73,202,14,58,193,198,83,42,39,5,45,11,3,87,0,40,4,58,14,30,122,130,34,132,51,139,142,50,48,0,18,22,114,2,17,91,26,0,28,14,68,112,90,145,81,72,15,10,102,34,36,88,44,3,72,96,34,165,115,12,6,0,2,0,81,15,1,0,8,1,2,32,76,15,118,24,1,160,67,33,24,0,24,4,0,0,5,66,2,27,0,0,51,12,5,11,103,31,73,34,125,120,0,51,114,91,22,108,95,0,68,76,56,7,154,73,44,79,106,144,69,120,46,22,128,28,56,2,6,83,127,92,58,178,114,45,43,115,20,50,102,30,117,114,5,0,15,72,12,33,151,155,103,35,23,121,82,15,55,114,2,60

Radius of gyration: 20.47 Å; Cα contacts (8 Å, |Δi|>4): 774; chains: 1; bounding box: 42×62×50 Å

Foldseek 3Di:
DDFDFPLDFDFFQDDFDFLVVQCVVVVPDDDLPGDDFCSQAALAEVQLLVCLLCVPVVLQVVLLVDPNSVVSVVVSLLQSVQLQLPLLLVRHHHHYAFQQFKAKADDVVSQKIKIKGFFDVVQTWIWMWMDGPFKIKIWIWGWDWDAPPAKIKIFTPIKIWMAGNVPRKIKIWGRFIKIWHDSPHDRIGMAGAAWIWMAIPQGKMKIKHWDDDDDPPPHTFKIKIWIDHDPPDPDDIWMKIDGSNFFIATVVVRHTSDGDDAARPPCSRRSSHGSSSVRRLDQTPVRVPLDALRHRNNQPLSVCSSVNVSVRNRVSSVVLVVLQVVCVVVVNHDGHQQWADPDVSDIGGDDDCRHSVNCSVPVNRPVPDNSD